Protein AF-A0A0M8MQS0-F1 (afdb_monomer_lite)

Secondary structure (DSSP, 8-state):
-TTSPTTSSS----EEEEESBS-PPP----HHHHHH-EEEE--SPPB-SHHHHHHHHHHHHHHHHHH--SPPPTT-----EEEEE-SEEEEPPSSPPPPTTSPPPSS------TTSTTSTTSTTTTT----HHHHHIIIIIS-SEEEEEEEEP--TTTHHHHHHHHHHHHHHHHHHHHHHT---EEEEEEEE-HHHHHHS-HHHHHHHHHHHHHHTT--GGGEEEE---SSHHHHHHHHHHHHHHHHHHHHHHHHHHHHHHHHHHTT-SPPPPSS---STT-PPPPHHHHHHHHHHHHHHHHHTTT-HHHHHHHHHHHHHHHTSTTTGGGSPTTSHHHHHHHHHHHHHHHHHHHHHHHTT-HHHHHHHHHHHHHHHHHHHHHTSS-SSSTHHHHHHHHHHHHHHHHHHHHT-TTTSSS---SBPPPPGGGBTB---GGGS-B-HHHHHHHHHHHHHHHHHHHHTS-TGGGS-GGGS-HHHHHHHHTTS--TTS--HHHHS-SSS----HHHHHHHHHHHHHHHHHHTT-HHHHHHHHHHHHHHHHHTT-HHHHHHHHHHHHHHTHHHHTT-HHHHHHHHHHHHHHHHHHT-HHHHHHHHHHHTSTTT----

Foldseek 3Di:
DPLFDPQLQFQQAAEEEEEQAPLADPQPADPQLVPAWQKQAFPDHHDPDPLSVLVNVLLVVLLVQLRFLAFQDPPRLGRYHYHYHYRIATAGAQFDDAPPPDDDDPDDFDTHGLQALLHPNHPCPFARLGGSVVSVSRVRHAGLEYEYEEEQDPPPVCNVVVLVSLLVRLLSNVVSCVVSVQPRYYAYEYEYDPSRQPPDDPVVVVVSQVVSCVSNVHDPLRYYYDYDDPDPVVSSVSVSVNVSSVSVSSLVSLVVVLVVLVVVLVPQADDHHSDDDPPPPGDHYGNLSSNLSSLQSNLSSCSNNVVLVSNLVSLVVSLCSLLDCVHQVPPQQLDPSNLSSVSSNLSSLLSNLSSCLSVLQQLVSLVSLVVSLVSVQVCCCPRNLHCLFLVNLVVQLVSLLSLLVSCVSNCRPQCHPLNADQWDDGDPVCVPPPRDPSSTRGHSLVSLLSSLVSLVSSVVNLVVDDLLLLDDPVVDDPVVVVVSSRNHDQNSHDGSVQQRHPDDDHDPSLVSSLVSLVVSLVSCVSNVVVVSSLVSLLVNLVSCVVVLVLVVSLVSLVVVVVVCVCVVVVVLVSNLSSLVSNLVSCVSVVPVVSVVVSVVVCPPPSNVPPD

pLDDT: mean 89.55, std 10.42, range [36.38, 98.62]

Radius of gyration: 30.22 Å; chains: 1; bounding box: 82×55×94 Å

Organism: Escovopsis weberi (NCBI:txid150374)

Sequence (611 aa):
MDGYPLGSLDHNVPLIFVSGINAAREQASSRELKDQGILIRSDLPCLDSREASFLATYLDRIDTQGLSWTAVSRDEQYRLRIKAVGRSVLLPPRRAPIPESIEPFLQLPVLHSPYSPLSPSSALYPDGLIDARWIEKHQEHIPSVIACFYSLTSDPTAIASDDNRMKSDINNIKSGLARSGYKTRLAVIILGDEETSSQSPADAILDRLEGIRRGAGLDPKSIFFIPNQESPTEFQRVIDNILGVLYGISIEYYKDLARHARKKRSRGFAPHPTVPPTSGTSQTLSLPDWNFRYDLKSAVFAEFRQENDLAIRSFEQAYETLLSQDIFDLIPSWSPRWNEARLLADIISIRCLRLHLWMGQPSMAARRWQAHRERVTYIVENQGRGTTNYGWPAWEARWAMVMAQLIERVEVHGLASPPSAIYLPPEKALLGERSKPWELLHHTGYWYRIAAVHLGKRRELARNMSEEDRGAPDASPASQVASKAYMYDTYLCPPPHKEYPLQGEGVDHSQLIIDCLIDARTQFQARKQHRMAAEVALECAKEMASQEAWGDVVALLRPIWEDSSFRSEWWLDAAEDMLWLLRRAAAGFGRADLVVAIDWELMDRRSNRIY

Structure (mmCIF, N/CA/C/O backbone):
data_AF-A0A0M8MQS0-F1
#
_entry.id   AF-A0A0M8MQS0-F1
#
loop_
_atom_site.group_PDB
_atom_site.id
_atom_site.type_symbol
_atom_site.label_atom_id
_atom_site.label_alt_id
_atom_site.label_comp_id
_atom_site.label_asym_id
_atom_site.label_entity_id
_atom_site.label_seq_id
_atom_site.pdbx_PDB_ins_code
_atom_site.Cartn_x
_atom_site.Cartn_y
_atom_site.Cartn_z
_atom_site.occupancy
_atom_site.B_iso_or_equiv
_atom_site.auth_seq_id
_atom_site.auth_comp_id
_atom_site.auth_asym_id
_atom_site.auth_atom_id
_atom_site.pdbx_PDB_model_num
ATOM 1 N N . MET A 1 1 ? 1.929 -3.949 -6.400 1.00 76.44 1 MET A N 1
ATOM 2 C CA . MET A 1 1 ? 3.256 -3.325 -6.487 1.00 76.44 1 MET A CA 1
ATOM 3 C C . MET A 1 1 ? 4.236 -4.320 -5.928 1.00 76.44 1 MET A C 1
ATOM 5 O O . MET A 1 1 ? 4.320 -4.469 -4.713 1.00 76.44 1 MET A O 1
ATOM 9 N N . ASP A 1 2 ? 4.871 -5.074 -6.813 1.00 72.44 2 ASP A N 1
ATOM 10 C CA . ASP A 1 2 ? 5.680 -6.223 -6.414 1.00 72.44 2 ASP A CA 1
ATOM 11 C C . ASP A 1 2 ? 6.955 -5.767 -5.697 1.00 72.44 2 ASP A C 1
ATOM 13 O O . ASP A 1 2 ? 7.397 -4.625 -5.850 1.00 72.44 2 ASP A O 1
ATOM 17 N N . GLY A 1 3 ? 7.556 -6.653 -4.903 1.00 80.81 3 GLY A N 1
ATOM 18 C CA . GLY A 1 3 ? 8.823 -6.415 -4.199 1.00 80.81 3 GLY A CA 1
ATOM 19 C C . GLY A 1 3 ? 8.717 -5.687 -2.853 1.00 80.81 3 GLY A C 1
ATOM 20 O O . GLY A 1 3 ? 9.615 -5.839 -2.031 1.00 80.81 3 GLY A O 1
ATOM 21 N N . TYR A 1 4 ? 7.627 -4.966 -2.577 1.00 93.75 4 TYR A N 1
ATOM 22 C CA . TYR A 1 4 ? 7.370 -4.409 -1.243 1.00 93.75 4 TYR A CA 1
ATOM 23 C C . TYR A 1 4 ? 6.645 -5.432 -0.354 1.00 93.75 4 TYR A C 1
ATOM 25 O O . TYR A 1 4 ? 5.806 -6.180 -0.862 1.00 93.75 4 TYR A O 1
ATOM 33 N N . PRO A 1 5 ? 6.916 -5.485 0.966 1.00 93.94 5 PRO A N 1
ATOM 34 C CA . PRO A 1 5 ? 6.225 -6.412 1.859 1.00 93.94 5 PRO A CA 1
ATOM 35 C C . PRO A 1 5 ? 4.699 -6.236 1.813 1.00 93.94 5 PRO A C 1
ATOM 37 O O . PRO A 1 5 ? 4.206 -5.105 1.787 1.00 93.94 5 PRO A O 1
ATOM 40 N N . LEU A 1 6 ? 3.943 -7.335 1.859 1.00 91.06 6 LEU A N 1
ATOM 41 C CA . LEU A 1 6 ? 2.476 -7.299 1.965 1.00 91.06 6 LEU A CA 1
ATOM 42 C C . LEU A 1 6 ? 2.039 -6.476 3.195 1.00 91.06 6 LEU A C 1
ATOM 44 O O . LEU A 1 6 ? 2.759 -6.427 4.194 1.00 91.06 6 LEU A O 1
ATOM 48 N N . GLY A 1 7 ? 0.915 -5.754 3.113 1.00 89.88 7 GLY A N 1
ATOM 49 C CA . GLY A 1 7 ? 0.461 -4.835 4.171 1.00 89.88 7 GLY A CA 1
ATOM 50 C C . GLY A 1 7 ? 1.169 -3.473 4.187 1.00 89.88 7 GLY A C 1
ATOM 51 O O . GLY A 1 7 ? 0.598 -2.458 4.598 1.00 89.88 7 GLY A O 1
ATOM 52 N N . SER A 1 8 ? 2.416 -3.395 3.703 1.00 95.00 8 SER A N 1
ATOM 53 C CA . SER A 1 8 ? 3.254 -2.195 3.863 1.00 95.00 8 SER A CA 1
ATOM 54 C C . SER A 1 8 ? 2.791 -0.983 3.063 1.00 95.00 8 SER A C 1
ATOM 56 O O . SER A 1 8 ? 3.096 0.144 3.460 1.00 95.00 8 SER A O 1
ATOM 58 N N . LEU A 1 9 ? 2.021 -1.194 1.995 1.00 95.38 9 LEU A N 1
ATOM 59 C CA . LEU A 1 9 ? 1.517 -0.144 1.113 1.00 95.38 9 LEU A CA 1
ATOM 60 C C . LEU A 1 9 ? -0.008 -0.073 1.060 1.00 95.38 9 LEU A C 1
ATOM 62 O O . LEU A 1 9 ? -0.512 0.802 0.376 1.00 95.38 9 LEU A O 1
ATOM 66 N N . ASP A 1 10 ? -0.756 -0.922 1.764 1.00 92.62 10 ASP A N 1
ATOM 67 C CA . ASP A 1 10 ? -2.220 -0.952 1.641 1.00 92.62 10 ASP A CA 1
ATOM 68 C C . ASP A 1 10 ? -2.896 0.334 2.149 1.00 92.62 10 ASP A C 1
ATOM 70 O O . ASP A 1 10 ? -2.287 1.163 2.848 1.00 92.62 10 ASP A O 1
ATOM 74 N N . HIS A 1 11 ? -4.152 0.537 1.737 1.00 92.69 11 HIS A N 1
ATOM 75 C CA . HIS A 1 11 ? -4.968 1.651 2.209 1.00 92.69 11 HIS A CA 1
ATOM 76 C C . HIS A 1 11 ? -5.368 1.403 3.666 1.00 92.69 11 HIS A C 1
ATOM 78 O O . HIS A 1 11 ? -6.113 0.484 3.994 1.00 92.69 11 HIS A O 1
ATOM 84 N N . ASN A 1 12 ? -4.846 2.242 4.557 1.00 95.88 12 ASN A N 1
ATOM 85 C CA . ASN A 1 12 ? -5.168 2.191 5.973 1.00 95.88 12 ASN A CA 1
ATOM 86 C C . ASN A 1 12 ? -6.500 2.896 6.242 1.00 95.88 12 ASN A C 1
ATOM 88 O O . ASN A 1 12 ? -6.550 4.120 6.322 1.00 95.88 12 ASN A O 1
ATOM 92 N N . VAL A 1 13 ? -7.559 2.114 6.432 1.00 96.69 13 VAL A N 1
ATOM 93 C CA . VAL A 1 13 ? -8.867 2.577 6.919 1.00 96.69 13 VAL A CA 1
ATOM 94 C C . VAL A 1 13 ? -9.232 1.810 8.192 1.00 96.69 13 VAL A C 1
ATOM 96 O O . VAL A 1 13 ? -8.691 0.723 8.423 1.00 96.69 13 VAL A O 1
ATOM 99 N N . PRO A 1 14 ? -10.100 2.341 9.067 1.00 97.88 14 PRO A N 1
ATOM 100 C CA . PRO A 1 14 ? -10.408 1.679 10.322 1.00 97.88 14 PRO A CA 1
ATOM 101 C C . PRO A 1 14 ? -10.961 0.263 10.171 1.00 97.88 14 PRO A C 1
ATOM 103 O O . PRO A 1 14 ? -11.887 0.027 9.400 1.00 97.88 14 PRO A O 1
ATOM 106 N N . LEU A 1 15 ? -10.428 -0.655 10.978 1.00 97.94 15 LEU A N 1
ATOM 107 C CA . LEU A 1 15 ? -10.871 -2.046 11.032 1.00 97.94 15 LEU A CA 1
ATOM 108 C C . LEU A 1 15 ? -11.953 -2.245 12.098 1.00 97.94 15 LEU A C 1
ATOM 110 O O . LEU A 1 15 ? -11.760 -1.867 13.263 1.00 97.94 15 LEU A O 1
ATOM 114 N N . ILE A 1 16 ? -13.048 -2.897 11.712 1.00 98.06 16 ILE A N 1
ATOM 115 C CA . ILE A 1 16 ? -14.129 -3.351 12.590 1.00 98.06 16 ILE A CA 1
ATOM 116 C C . ILE A 1 16 ? -14.281 -4.865 12.449 1.00 98.06 16 ILE A C 1
ATOM 118 O O . ILE A 1 16 ? -14.353 -5.399 11.343 1.00 98.06 16 ILE A O 1
ATOM 122 N N . PHE A 1 17 ? -14.349 -5.563 13.579 1.00 97.00 17 PHE A N 1
ATOM 123 C CA . PHE A 1 17 ? -14.738 -6.971 13.602 1.00 97.00 17 PHE A CA 1
ATOM 124 C C . PHE A 1 17 ? -16.227 -7.082 13.882 1.00 97.00 17 PHE A C 1
ATOM 126 O O . PHE A 1 17 ? -16.720 -6.474 14.828 1.00 97.00 17 PHE A O 1
ATOM 133 N N . VAL A 1 18 ? -16.931 -7.869 13.078 1.00 95.62 18 VAL A N 1
ATOM 134 C CA . VAL A 1 18 ? -18.368 -8.101 13.211 1.00 95.62 18 VAL A CA 1
ATOM 135 C C . VAL A 1 18 ? -18.599 -9.540 13.643 1.00 95.62 18 VAL A C 1
ATOM 137 O O . VAL A 1 18 ? -18.242 -10.459 12.918 1.00 95.62 18 VAL A O 1
ATOM 140 N N . SER A 1 19 ? -19.185 -9.734 14.822 1.00 94.12 19 SER A N 1
ATOM 141 C CA . SER A 1 19 ? -19.484 -11.052 15.389 1.00 94.12 19 SER A CA 1
ATOM 142 C C . SER A 1 19 ? -20.989 -11.263 15.508 1.00 94.12 19 SER A C 1
ATOM 144 O O . SER A 1 19 ? -21.729 -10.320 15.784 1.00 94.12 19 SER A O 1
ATOM 146 N N . GLY A 1 20 ? -21.437 -12.507 15.342 1.00 89.75 20 GLY A N 1
ATOM 147 C CA . GLY A 1 20 ? -22.839 -12.887 15.524 1.00 89.75 20 GLY A CA 1
ATOM 148 C C . GLY A 1 20 ? -23.695 -12.889 14.264 1.00 89.75 20 GLY A C 1
ATOM 149 O O . GLY A 1 20 ? -24.902 -13.065 14.371 1.00 89.75 20 GLY A O 1
ATOM 150 N N . ILE A 1 21 ? -23.089 -12.748 13.086 1.00 88.12 21 ILE A N 1
ATOM 151 C CA . ILE A 1 21 ? -23.746 -12.931 11.786 1.00 88.12 21 ILE A CA 1
ATOM 152 C C . ILE A 1 21 ? -23.217 -14.231 11.173 1.00 88.12 21 ILE A C 1
ATOM 154 O O . ILE A 1 21 ? -22.018 -14.505 11.276 1.00 88.12 21 ILE A O 1
ATOM 158 N N . ASN A 1 22 ? -24.080 -15.029 10.537 1.00 71.88 22 ASN A N 1
ATOM 159 C CA . ASN A 1 22 ? -23.717 -16.322 9.948 1.00 71.88 22 ASN A CA 1
ATOM 160 C C . ASN A 1 22 ? -22.945 -16.188 8.611 1.00 71.88 22 ASN A C 1
ATOM 162 O O . ASN A 1 22 ? -23.321 -16.721 7.574 1.00 71.88 22 ASN A O 1
ATOM 166 N N . ALA A 1 23 ? -21.864 -15.409 8.638 1.00 61.84 23 ALA A N 1
ATOM 167 C CA . ALA A 1 23 ? -20.925 -15.182 7.538 1.00 61.84 23 ALA A CA 1
ATOM 168 C C . ALA A 1 23 ? -19.468 -15.196 8.028 1.00 61.84 23 ALA A C 1
ATOM 170 O O . ALA A 1 23 ? -18.572 -14.612 7.416 1.00 61.84 23 ALA A O 1
ATOM 171 N N . ALA A 1 24 ? -19.239 -15.828 9.182 1.00 61.69 24 ALA A N 1
ATOM 172 C CA . ALA A 1 24 ? -17.935 -15.904 9.811 1.00 61.69 24 ALA A CA 1
ATOM 173 C C . ALA A 1 24 ? -16.941 -16.619 8.889 1.00 61.69 24 ALA A C 1
ATOM 175 O O . ALA A 1 24 ? -17.096 -17.800 8.583 1.00 61.69 24 ALA A O 1
ATOM 176 N N . ARG A 1 25 ? -15.890 -15.907 8.480 1.00 61.47 25 ARG A N 1
ATOM 177 C CA . ARG A 1 25 ? -14.718 -16.540 7.874 1.00 61.47 25 ARG A CA 1
ATOM 178 C C . ARG A 1 25 ? -13.866 -17.115 9.002 1.00 61.47 25 ARG A C 1
ATOM 180 O O . ARG A 1 25 ? -13.680 -16.454 10.028 1.00 61.47 25 ARG A O 1
ATOM 187 N N . GLU A 1 26 ? -13.346 -18.331 8.831 1.00 55.81 26 GLU A N 1
ATOM 188 C CA . GLU A 1 26 ? -12.349 -18.858 9.764 1.00 55.81 26 GLU A CA 1
ATOM 189 C C . GLU A 1 26 ? -11.181 -17.871 9.838 1.00 55.81 26 GLU A C 1
ATOM 191 O O . GLU A 1 26 ? -10.608 -17.467 8.822 1.00 55.81 26 GLU A O 1
ATOM 196 N N . GLN A 1 27 ? -10.854 -17.422 11.050 1.00 57.06 27 GLN A N 1
ATOM 197 C CA . GLN A 1 27 ? -9.729 -16.523 11.244 1.00 57.06 27 GLN A CA 1
ATOM 198 C C . GLN A 1 27 ? -8.460 -17.311 10.900 1.00 57.06 27 GLN A C 1
ATOM 200 O O . GLN A 1 27 ? -8.119 -18.256 11.609 1.00 57.06 27 GLN A O 1
ATOM 205 N N . ALA A 1 28 ? -7.765 -16.933 9.821 1.00 52.25 28 ALA A N 1
ATOM 206 C CA . ALA A 1 28 ? -6.465 -17.503 9.481 1.00 52.25 28 ALA A CA 1
ATOM 207 C C . ALA A 1 28 ? -5.506 -17.272 10.659 1.00 52.25 28 ALA A C 1
ATOM 209 O O . ALA A 1 28 ? -5.002 -16.173 10.888 1.00 52.25 28 ALA A O 1
ATOM 210 N N . SER A 1 29 ? -5.333 -18.303 11.476 1.00 53.31 29 SER A N 1
ATOM 211 C CA . SER A 1 29 ? -4.552 -18.241 12.703 1.00 53.31 29 SER A CA 1
ATOM 212 C C . SER A 1 29 ? -3.117 -18.650 12.395 1.00 53.31 29 SER A C 1
ATOM 214 O O . SER A 1 29 ? -2.866 -19.814 12.063 1.00 53.31 29 SER A O 1
ATOM 216 N N . SER A 1 30 ? -2.175 -17.718 12.526 1.00 58.69 30 SER A N 1
ATOM 217 C CA . SER A 1 30 ? -0.755 -18.069 12.582 1.00 58.69 30 SER A CA 1
ATOM 218 C C . SER A 1 30 ? -0.493 -18.966 13.802 1.00 58.69 30 SER A C 1
ATOM 220 O O . SER A 1 30 ? -1.242 -18.926 14.781 1.00 58.69 30 SER A O 1
ATOM 222 N N . ARG A 1 31 ? 0.565 -19.790 13.766 1.00 55.34 31 ARG A N 1
ATOM 223 C CA . ARG A 1 31 ? 0.962 -20.618 14.926 1.00 55.34 31 ARG A CA 1
ATOM 224 C C . ARG A 1 31 ? 1.138 -19.760 16.189 1.00 55.34 31 ARG A C 1
ATOM 226 O O . ARG A 1 31 ? 0.616 -20.098 17.241 1.00 55.34 31 ARG A O 1
ATOM 233 N N . GLU A 1 32 ? 1.729 -18.577 16.032 1.00 58.31 32 GLU A N 1
ATOM 234 C CA . GLU A 1 32 ? 1.928 -17.585 17.097 1.00 58.31 32 GLU A CA 1
ATOM 235 C C . GLU A 1 32 ? 0.609 -17.090 17.730 1.00 58.31 32 GLU A C 1
ATOM 237 O O . GLU A 1 32 ? 0.530 -16.909 18.945 1.00 58.31 32 GLU A O 1
ATOM 242 N N . LEU A 1 33 ? -0.450 -16.900 16.928 1.00 61.16 33 LEU A N 1
ATOM 243 C CA . LEU A 1 33 ? -1.785 -16.524 17.414 1.00 61.16 33 LEU A CA 1
ATOM 244 C C . LEU A 1 33 ? -2.470 -17.659 18.191 1.00 61.16 33 LEU A C 1
ATOM 246 O O . LEU A 1 33 ? -3.247 -17.371 19.101 1.00 61.16 33 LEU A O 1
ATOM 250 N N . LYS A 1 34 ? -2.201 -18.926 17.846 1.00 62.50 34 LYS A N 1
ATOM 251 C CA . LYS A 1 34 ? -2.791 -20.088 18.532 1.00 62.50 34 LYS A CA 1
ATOM 252 C C . LYS A 1 34 ? -2.199 -20.303 19.921 1.00 62.50 34 LYS A C 1
ATOM 254 O O . LYS A 1 34 ? -2.945 -20.612 20.844 1.00 62.50 34 LYS A O 1
ATOM 259 N N . ASP A 1 35 ? -0.896 -20.096 20.068 1.00 65.56 35 ASP A N 1
ATOM 260 C CA . ASP A 1 35 ? -0.194 -20.436 21.307 1.00 65.56 35 ASP A CA 1
ATOM 261 C C . ASP A 1 35 ? -0.326 -19.341 22.383 1.00 65.56 35 ASP A C 1
ATOM 263 O O . ASP A 1 35 ? -0.264 -19.630 23.576 1.00 65.56 35 ASP A O 1
ATOM 267 N N . GLN A 1 36 ? -0.500 -18.072 21.983 1.00 73.00 36 GLN A N 1
ATOM 268 C CA . GLN A 1 36 ? -0.429 -16.916 22.899 1.00 73.00 36 GLN A CA 1
ATOM 269 C C . GLN A 1 36 ? -1.548 -15.880 22.703 1.00 73.00 36 GLN A C 1
ATOM 271 O O . GLN A 1 36 ? -1.514 -14.796 23.295 1.00 73.00 36 GLN A O 1
ATOM 276 N N . GLY A 1 37 ? -2.535 -16.179 21.858 1.00 81.94 37 GLY A N 1
ATOM 277 C CA . GLY A 1 37 ? -3.675 -15.303 21.614 1.00 81.94 37 GLY A CA 1
ATOM 278 C C . GLY A 1 37 ? -4.601 -15.175 22.825 1.00 81.94 37 GLY A C 1
ATOM 279 O O . GLY A 1 37 ? -4.748 -16.082 23.641 1.00 81.94 37 GLY A O 1
ATOM 280 N N . ILE A 1 38 ? -5.270 -14.031 22.931 1.00 88.12 38 ILE A N 1
ATOM 281 C CA . ILE A 1 38 ? -6.265 -13.764 23.969 1.00 88.12 38 ILE A CA 1
ATOM 282 C C . ILE A 1 38 ? -7.643 -13.989 23.363 1.00 88.12 38 ILE A C 1
ATOM 284 O O . ILE A 1 38 ? -8.081 -13.235 22.492 1.00 88.12 38 ILE A O 1
ATOM 288 N N . LEU A 1 39 ? -8.309 -15.045 23.833 1.00 91.38 39 LEU A N 1
ATOM 289 C CA . LEU A 1 39 ? -9.629 -15.438 23.361 1.00 91.38 39 LEU A CA 1
ATOM 290 C C . LEU A 1 39 ? -10.709 -14.487 23.885 1.00 91.38 39 LEU A C 1
ATOM 292 O O . LEU A 1 39 ? -10.881 -14.300 25.097 1.00 91.38 39 LEU A O 1
ATOM 296 N N . ILE A 1 40 ? -11.461 -13.929 22.943 1.00 92.50 40 ILE A N 1
ATOM 297 C CA . ILE A 1 40 ? -12.730 -13.244 23.158 1.00 92.50 40 ILE A CA 1
ATOM 298 C C . ILE A 1 40 ? -13.812 -14.172 22.629 1.00 92.50 40 ILE A C 1
ATOM 300 O O . ILE A 1 40 ? -13.817 -14.505 21.445 1.00 92.50 40 ILE A O 1
ATOM 304 N N . ARG A 1 41 ? -14.706 -14.604 23.514 1.00 91.94 41 ARG A N 1
ATOM 305 C CA . ARG A 1 41 ? -15.772 -15.545 23.192 1.00 91.94 41 ARG A CA 1
ATOM 306 C C . ARG A 1 41 ? -17.121 -14.980 23.616 1.00 91.94 41 ARG A C 1
ATOM 308 O O . ARG A 1 41 ? -17.227 -14.397 24.692 1.00 91.94 41 ARG A O 1
ATOM 315 N N . SER A 1 42 ? -18.100 -15.177 22.746 1.00 91.69 42 SER A N 1
ATOM 316 C CA . SER A 1 42 ? -19.525 -14.985 22.973 1.00 91.69 42 SER A CA 1
ATOM 317 C C . SER A 1 42 ? -20.188 -16.364 22.994 1.00 91.69 42 SER A C 1
ATOM 319 O O . SER A 1 42 ? -19.860 -17.221 22.171 1.00 91.69 42 SER A O 1
ATOM 321 N N . ASP A 1 43 ? -21.091 -16.590 23.939 1.00 88.81 43 ASP A N 1
ATOM 322 C CA . ASP A 1 43 ? -21.818 -17.854 24.114 1.00 88.81 43 ASP A CA 1
ATOM 323 C C . ASP A 1 43 ? -23.238 -17.802 23.523 1.00 88.81 43 ASP A C 1
ATOM 325 O O . ASP A 1 43 ? -23.991 -18.775 23.600 1.00 88.81 43 ASP A O 1
ATOM 329 N N . LEU A 1 44 ? -23.614 -16.671 22.919 1.00 90.75 44 LEU A N 1
ATOM 330 C CA . LEU A 1 44 ? -24.890 -16.507 22.230 1.00 90.75 44 LEU A CA 1
ATOM 331 C C . LEU A 1 44 ? -24.830 -17.019 20.779 1.00 90.75 44 LEU A C 1
ATOM 333 O O . LEU A 1 44 ? -23.778 -16.944 20.138 1.00 90.75 44 LEU A O 1
ATOM 337 N N . PRO A 1 45 ? -25.945 -17.543 20.234 1.00 88.25 45 PRO A N 1
ATOM 338 C CA . PRO A 1 45 ? -25.984 -18.074 18.872 1.00 88.25 45 PRO A CA 1
ATOM 339 C C . PRO A 1 45 ? -25.791 -16.970 17.825 1.00 88.25 45 PRO A C 1
ATOM 341 O O . PRO A 1 45 ? -26.057 -15.795 18.080 1.00 88.25 45 PRO A O 1
ATOM 344 N N . CYS A 1 46 ? -25.294 -17.328 16.641 1.00 89.44 46 CYS A N 1
ATOM 345 C CA . CYS A 1 46 ? -25.310 -16.423 15.490 1.00 89.44 46 CYS A CA 1
ATOM 346 C C . CYS A 1 46 ? -26.747 -16.173 15.017 1.00 89.44 46 CYS A C 1
ATOM 348 O O . CYS A 1 46 ? -27.651 -16.960 15.283 1.00 89.44 46 CYS A O 1
ATOM 350 N N . LEU A 1 47 ? -26.940 -15.056 14.325 1.00 88.38 47 LEU A N 1
ATOM 351 C CA . LEU A 1 47 ? -28.194 -14.744 13.663 1.00 88.38 47 LEU A CA 1
ATOM 352 C C . LEU A 1 47 ? -28.287 -15.511 12.345 1.00 88.38 47 LEU A C 1
ATOM 354 O O . LEU A 1 47 ? -27.434 -15.333 11.473 1.00 88.38 47 LEU A O 1
ATOM 358 N N . ASP A 1 48 ? -29.360 -16.285 12.203 1.00 82.38 48 ASP A N 1
ATOM 359 C CA . ASP A 1 48 ? -29.655 -17.109 11.021 1.00 82.38 48 ASP A CA 1
ATOM 360 C C . ASP A 1 48 ? -30.836 -16.558 10.202 1.00 82.38 48 ASP A C 1
ATOM 362 O O . ASP A 1 48 ? -31.412 -17.248 9.363 1.00 82.38 48 ASP A O 1
ATOM 366 N N . SER A 1 49 ? -31.217 -15.302 10.447 1.00 83.94 49 SER A N 1
ATOM 367 C CA . SER A 1 49 ? -32.349 -14.667 9.777 1.00 83.94 49 SER A CA 1
ATOM 368 C C . SER A 1 49 ? -32.006 -14.178 8.361 1.00 83.94 49 SER A C 1
ATOM 370 O O . SER A 1 49 ? -30.840 -14.079 7.948 1.00 83.94 49 SER A O 1
ATOM 372 N N . ARG A 1 50 ? -33.043 -13.826 7.593 1.00 84.56 50 ARG A N 1
ATOM 373 C CA . ARG A 1 50 ? -32.891 -13.238 6.254 1.00 84.56 50 ARG A CA 1
ATOM 374 C C . ARG A 1 50 ? -32.146 -11.901 6.316 1.00 84.56 50 ARG A C 1
ATOM 376 O O . ARG A 1 50 ? -31.295 -11.627 5.469 1.00 84.56 50 ARG A O 1
ATOM 383 N N . GLU A 1 51 ? -32.419 -11.105 7.342 1.00 84.75 51 GLU A N 1
ATOM 384 C CA . GLU A 1 51 ? -31.773 -9.821 7.620 1.00 84.75 51 GLU A CA 1
ATOM 385 C C . GLU A 1 51 ? -30.284 -10.032 7.908 1.00 84.75 51 GLU A C 1
ATOM 387 O O . GLU A 1 51 ? -29.447 -9.299 7.386 1.00 84.75 51 GLU A O 1
ATOM 392 N N . ALA A 1 52 ? -29.923 -11.081 8.656 1.00 86.56 52 ALA A N 1
ATOM 393 C CA . ALA A 1 52 ? -28.528 -11.431 8.918 1.00 86.56 52 ALA A CA 1
ATOM 394 C C . ALA A 1 52 ? -27.762 -11.792 7.631 1.00 86.56 52 ALA A C 1
ATOM 396 O O . ALA A 1 52 ? -26.631 -11.343 7.431 1.00 86.56 52 ALA A O 1
ATOM 397 N N . SER A 1 53 ? -28.395 -12.534 6.718 1.00 88.50 53 SER A N 1
ATOM 398 C CA . SER A 1 53 ? -27.820 -12.859 5.401 1.00 88.50 53 SER A CA 1
ATOM 399 C C . SER A 1 53 ? -27.630 -11.609 4.528 1.00 88.50 53 SER A C 1
ATOM 401 O O . SER A 1 53 ? -26.613 -11.450 3.843 1.00 88.50 53 SER A O 1
ATOM 403 N N . PHE A 1 54 ? -28.588 -10.679 4.580 1.00 90.12 54 PHE A N 1
ATOM 404 C CA . PHE A 1 54 ? -28.467 -9.388 3.910 1.00 90.12 54 PHE A CA 1
ATOM 405 C C . PHE A 1 54 ? -27.326 -8.547 4.498 1.00 90.12 54 PHE A C 1
ATOM 407 O O . PHE A 1 54 ? -26.512 -8.015 3.740 1.00 90.12 54 PHE A O 1
ATOM 414 N N . LEU A 1 55 ? -27.220 -8.466 5.831 1.00 91.06 55 LEU A N 1
ATOM 415 C CA . LEU A 1 55 ? -26.131 -7.767 6.519 1.00 91.06 55 LEU A CA 1
ATOM 416 C C . LEU A 1 55 ? -24.770 -8.305 6.103 1.00 91.06 55 LEU A C 1
ATOM 418 O O . LEU A 1 55 ? -23.885 -7.518 5.791 1.00 91.06 55 LEU A O 1
ATOM 422 N N . ALA A 1 56 ? -24.607 -9.626 6.063 1.00 91.31 56 ALA A N 1
ATOM 423 C CA . ALA A 1 56 ? -23.361 -10.247 5.635 1.00 91.31 56 ALA A CA 1
ATOM 424 C C . ALA A 1 56 ? -22.917 -9.754 4.250 1.00 91.31 56 ALA A C 1
ATOM 426 O O . ALA A 1 56 ? -21.783 -9.309 4.082 1.00 91.31 56 ALA A O 1
ATOM 427 N N . THR A 1 57 ? -23.838 -9.769 3.284 1.00 92.62 57 THR A N 1
ATOM 428 C CA . THR A 1 57 ? -23.574 -9.321 1.908 1.00 92.62 57 THR A CA 1
ATOM 429 C C . THR A 1 57 ? -23.271 -7.822 1.856 1.00 92.62 57 THR A C 1
ATOM 431 O O . THR A 1 57 ? -22.357 -7.380 1.162 1.00 92.62 57 THR A O 1
ATOM 434 N N . TYR A 1 58 ? -24.025 -7.023 2.613 1.00 94.00 58 TYR A N 1
ATOM 435 C CA . TYR A 1 58 ? -23.845 -5.577 2.666 1.00 94.00 58 TYR A CA 1
ATOM 436 C C . TYR A 1 58 ? -22.489 -5.181 3.263 1.00 94.00 58 TYR A C 1
ATOM 438 O O . TYR A 1 58 ? -21.789 -4.332 2.714 1.00 94.00 58 TYR A O 1
ATOM 446 N N . LEU A 1 59 ? -22.097 -5.823 4.363 1.00 94.88 59 LEU A N 1
ATOM 447 C CA . LEU A 1 59 ? -20.840 -5.563 5.059 1.00 94.88 59 LEU A CA 1
ATOM 448 C C . LEU A 1 59 ? -19.620 -6.016 4.241 1.00 94.88 59 LEU A C 1
ATOM 450 O O . LEU A 1 59 ? -18.604 -5.329 4.270 1.00 94.88 59 LEU A O 1
ATOM 454 N N . ASP A 1 60 ? -19.720 -7.104 3.469 1.00 93.88 60 ASP A N 1
ATOM 455 C CA . ASP A 1 60 ? -18.658 -7.543 2.544 1.00 93.88 60 ASP A CA 1
ATOM 456 C C . ASP A 1 60 ? -18.435 -6.534 1.403 1.00 93.88 60 ASP A C 1
ATOM 458 O O . ASP A 1 60 ? -17.298 -6.225 1.032 1.00 93.88 60 ASP A O 1
ATOM 462 N N . ARG A 1 61 ? -19.515 -5.914 0.907 1.00 94.81 61 ARG A N 1
ATOM 463 C CA . ARG A 1 61 ? -19.417 -4.810 -0.059 1.00 94.81 61 ARG A CA 1
ATOM 464 C C . ARG A 1 61 ? -18.684 -3.603 0.530 1.00 94.81 61 ARG A C 1
ATOM 466 O O . ARG A 1 61 ? -17.865 -2.997 -0.159 1.00 94.81 61 ARG A O 1
ATOM 473 N N . ILE A 1 62 ? -18.955 -3.263 1.790 1.00 95.50 62 ILE A N 1
ATOM 474 C CA . ILE A 1 62 ? -18.256 -2.174 2.488 1.00 95.50 62 ILE A CA 1
ATOM 475 C C . ILE A 1 62 ? -16.785 -2.525 2.694 1.00 95.50 62 ILE A C 1
ATOM 477 O O . ILE A 1 62 ? -15.922 -1.690 2.441 1.00 95.50 62 ILE A O 1
ATOM 481 N N . ASP A 1 63 ? -16.479 -3.764 3.080 1.00 95.56 63 ASP A N 1
ATOM 482 C CA . ASP A 1 63 ? -15.098 -4.224 3.227 1.00 95.56 63 ASP A CA 1
ATOM 483 C C . ASP A 1 63 ? -14.312 -4.134 1.909 1.00 95.56 63 ASP A C 1
ATOM 485 O O . ASP A 1 63 ? -13.166 -3.679 1.890 1.00 95.56 63 ASP A O 1
ATOM 489 N N . THR A 1 64 ? -14.960 -4.485 0.795 1.00 94.56 64 THR A N 1
ATOM 490 C CA . THR A 1 64 ? -14.401 -4.350 -0.558 1.00 94.56 64 THR A CA 1
ATOM 491 C C . THR A 1 64 ? -14.106 -2.887 -0.900 1.00 94.56 64 THR A C 1
ATOM 493 O O . THR A 1 64 ? -13.043 -2.582 -1.439 1.00 94.56 64 THR A O 1
ATOM 496 N N . GLN A 1 65 ? -14.994 -1.956 -0.538 1.00 93.00 65 GLN A N 1
ATOM 497 C CA . GLN A 1 65 ? -14.728 -0.520 -0.686 1.00 93.00 65 GLN A CA 1
ATOM 498 C C . GLN A 1 65 ? -13.588 -0.047 0.230 1.00 93.00 65 GLN A C 1
ATOM 500 O O . GLN A 1 65 ? -12.773 0.778 -0.180 1.00 93.00 65 GLN A O 1
ATOM 505 N N . GLY A 1 66 ? -13.475 -0.601 1.439 1.00 93.44 66 GLY A N 1
ATOM 506 C CA . GLY A 1 66 ? -12.370 -0.341 2.363 1.00 93.44 66 GLY A CA 1
ATOM 507 C C . GLY A 1 66 ? -11.002 -0.803 1.854 1.00 93.44 66 GLY A C 1
ATOM 508 O O . GLY A 1 66 ? -9.990 -0.205 2.214 1.00 93.44 66 GLY A O 1
ATOM 509 N N . LEU A 1 67 ? -10.960 -1.833 1.001 1.00 92.75 67 LEU A N 1
ATOM 510 C CA . LEU A 1 67 ? -9.748 -2.283 0.301 1.00 92.75 67 LEU A CA 1
ATOM 511 C C . LEU A 1 67 ? -9.371 -1.403 -0.887 1.00 92.75 67 LEU A C 1
ATOM 513 O O . LEU A 1 67 ? -8.234 -1.479 -1.362 1.00 92.75 67 LEU A O 1
ATOM 517 N N . SER A 1 68 ? -10.311 -0.600 -1.385 1.00 93.06 68 SER A N 1
ATOM 518 C CA . SER A 1 68 ? -10.084 0.245 -2.547 1.00 93.06 68 SER A CA 1
ATOM 519 C C . SER A 1 68 ? -8.988 1.273 -2.283 1.00 93.06 68 SER A C 1
ATOM 521 O O . SER A 1 68 ? -8.909 1.888 -1.217 1.00 93.06 68 SER A O 1
ATOM 523 N N . TRP A 1 69 ? -8.170 1.505 -3.303 1.00 92.31 69 TRP A N 1
ATOM 524 C CA . TRP A 1 69 ? -7.134 2.535 -3.314 1.00 92.31 69 TRP A CA 1
ATOM 525 C C . TRP A 1 69 ? -7.634 3.868 -3.869 1.00 92.31 69 TRP A C 1
ATOM 527 O O . TRP A 1 69 ? -6.849 4.808 -3.969 1.00 92.31 69 TRP A O 1
ATOM 537 N N . THR A 1 70 ? -8.916 3.974 -4.215 1.00 91.75 70 THR A N 1
ATOM 538 C CA . THR A 1 70 ? -9.529 5.231 -4.653 1.00 91.75 70 THR A CA 1
ATOM 539 C C . THR A 1 70 ? -9.541 6.258 -3.524 1.00 91.75 70 THR A C 1
ATOM 541 O O . THR A 1 70 ? -9.528 5.903 -2.344 1.00 91.75 70 THR A O 1
ATOM 544 N N . ALA A 1 71 ? -9.580 7.546 -3.865 1.00 87.50 71 ALA A N 1
ATOM 545 C CA . ALA A 1 71 ? -9.721 8.597 -2.860 1.00 87.50 71 ALA A CA 1
ATOM 546 C C . ALA A 1 71 ? -11.048 8.452 -2.088 1.00 87.50 71 ALA A C 1
ATOM 548 O O . ALA A 1 71 ? -12.055 7.995 -2.637 1.00 87.50 71 ALA A O 1
ATOM 549 N N . VAL A 1 72 ? -11.055 8.850 -0.814 1.00 87.62 72 VAL A N 1
ATOM 550 C CA . VAL A 1 72 ? -12.301 9.030 -0.052 1.00 87.62 72 VAL A CA 1
ATOM 551 C C . VAL A 1 72 ? -12.940 10.338 -0.503 1.00 87.62 72 VAL A C 1
ATOM 553 O O . VAL A 1 72 ? -12.321 11.400 -0.399 1.00 87.62 72 VAL A O 1
ATOM 556 N N . SER A 1 73 ? -14.159 10.264 -1.041 1.00 85.44 73 SER A N 1
ATOM 557 C CA . SER A 1 73 ? -14.888 11.462 -1.472 1.00 85.44 73 SER A CA 1
ATOM 558 C C . SER A 1 73 ? -15.316 12.297 -0.264 1.0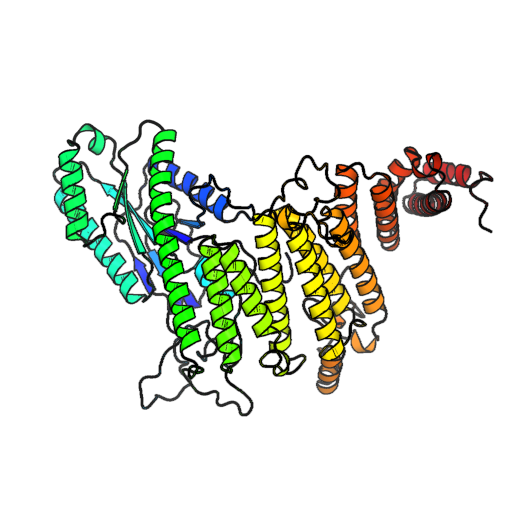0 85.44 73 SER A C 1
ATOM 560 O O . SER A 1 73 ? -15.522 11.773 0.826 1.00 85.44 73 SER A O 1
ATOM 562 N N . ARG A 1 74 ? -15.522 13.605 -0.454 1.00 82.25 74 ARG A N 1
ATOM 563 C CA . ARG A 1 74 ? -16.077 14.474 0.601 1.00 82.25 74 ARG A CA 1
ATOM 564 C C . ARG A 1 74 ? -17.493 14.075 1.017 1.00 82.25 74 ARG A C 1
ATOM 566 O O . ARG A 1 74 ? -17.874 14.336 2.152 1.00 82.25 74 ARG A O 1
ATOM 573 N N . ASP A 1 75 ? -18.238 13.461 0.103 1.00 85.75 75 ASP A N 1
ATOM 574 C CA . ASP A 1 75 ? -19.611 13.007 0.338 1.00 85.75 75 ASP A CA 1
ATOM 575 C C . ASP A 1 75 ? -19.663 11.624 1.011 1.00 85.75 75 ASP A C 1
ATOM 577 O O . ASP A 1 75 ? -20.725 11.166 1.428 1.00 85.75 75 ASP A O 1
ATOM 581 N N . GLU A 1 76 ? -18.521 10.940 1.122 1.00 90.69 76 GLU A N 1
ATOM 582 C CA . GLU A 1 76 ? -18.431 9.626 1.744 1.00 90.69 76 GLU A CA 1
ATOM 583 C C . GLU A 1 76 ? -18.364 9.765 3.268 1.00 90.69 76 GLU A C 1
ATOM 585 O O . GLU A 1 76 ? -17.397 10.272 3.835 1.00 90.69 76 GLU A O 1
ATOM 590 N N . GLN A 1 77 ? -19.417 9.304 3.944 1.00 89.06 77 GLN A N 1
ATOM 591 C CA . GLN A 1 77 ? -19.562 9.453 5.393 1.00 89.06 77 GLN A CA 1
ATOM 592 C C . GLN A 1 77 ? -18.543 8.624 6.188 1.00 89.06 77 GLN A C 1
ATOM 594 O O . GLN A 1 77 ? -18.140 9.013 7.287 1.00 89.06 77 GLN A O 1
ATOM 599 N N . TYR A 1 78 ? -18.156 7.465 5.659 1.00 94.88 78 TYR A N 1
ATOM 600 C CA . TYR A 1 78 ? -17.225 6.549 6.296 1.00 94.88 78 TYR A CA 1
ATOM 601 C C . TYR A 1 78 ? -16.503 5.712 5.242 1.00 94.88 78 TYR A C 1
ATOM 603 O O . TYR A 1 78 ? -17.089 5.344 4.230 1.00 94.88 78 TYR A O 1
ATOM 611 N N . ARG A 1 79 ? -15.261 5.323 5.541 1.00 95.44 79 ARG A N 1
ATOM 612 C CA . ARG A 1 79 ? -14.584 4.217 4.860 1.00 95.44 79 ARG A CA 1
ATOM 613 C C . ARG A 1 79 ? -14.037 3.255 5.898 1.00 95.44 79 ARG A C 1
ATOM 615 O O . ARG A 1 79 ? -13.344 3.676 6.821 1.00 95.44 79 ARG A O 1
ATOM 622 N N . LEU A 1 80 ? -14.390 1.979 5.783 1.00 96.56 80 LEU A N 1
ATOM 623 C CA . LEU A 1 80 ? -14.167 0.972 6.819 1.00 96.56 80 LEU A CA 1
ATOM 624 C C . LEU A 1 80 ? -13.703 -0.343 6.202 1.00 96.56 80 LEU A C 1
ATOM 626 O O . LEU A 1 80 ? -14.162 -0.725 5.132 1.00 96.56 80 LEU A O 1
ATOM 630 N N . ARG A 1 81 ? -12.850 -1.064 6.928 1.00 97.06 81 ARG A N 1
ATOM 631 C CA . ARG A 1 81 ? -12.601 -2.494 6.717 1.00 97.06 81 ARG A CA 1
ATOM 632 C C . ARG A 1 81 ? -13.469 -3.265 7.696 1.00 97.06 81 ARG A C 1
ATOM 634 O O . ARG A 1 81 ? -13.447 -2.978 8.897 1.00 97.06 81 ARG A O 1
ATOM 641 N N . ILE A 1 82 ? -14.236 -4.225 7.198 1.00 96.00 82 ILE A N 1
ATOM 642 C CA . ILE A 1 82 ? -15.181 -5.002 7.996 1.00 96.00 82 ILE A CA 1
ATOM 643 C C . ILE A 1 82 ? -14.857 -6.479 7.852 1.00 96.00 82 ILE A C 1
ATOM 645 O O . ILE A 1 82 ? -14.981 -7.067 6.785 1.00 96.00 82 ILE A O 1
ATOM 649 N N . LYS A 1 83 ? -14.487 -7.105 8.967 1.00 94.06 83 LYS A N 1
ATOM 650 C CA . LYS A 1 83 ? -14.183 -8.533 9.007 1.00 94.06 83 LYS A CA 1
ATOM 651 C C . LYS A 1 83 ? -15.262 -9.260 9.792 1.00 94.06 83 LYS A C 1
ATOM 653 O O . LYS A 1 83 ? -15.350 -9.107 11.011 1.00 94.06 83 LYS A O 1
ATOM 658 N N . ALA A 1 84 ? -16.077 -10.048 9.096 1.00 92.06 84 ALA A N 1
ATOM 659 C CA . ALA A 1 84 ? -17.007 -10.966 9.740 1.00 92.06 84 ALA A CA 1
ATOM 660 C C . ALA A 1 84 ? -16.217 -12.089 10.427 1.00 92.06 84 ALA A C 1
ATOM 662 O O . ALA A 1 84 ? -15.463 -12.828 9.791 1.00 92.06 84 ALA A O 1
ATOM 663 N N . VAL A 1 85 ? -16.376 -12.192 11.740 1.00 90.81 85 VAL A N 1
ATOM 664 C CA . VAL A 1 85 ? -15.693 -13.149 12.606 1.00 90.81 85 VAL A CA 1
ATOM 665 C C . VAL A 1 85 ? -16.716 -14.020 13.325 1.00 90.81 85 VAL A C 1
ATOM 667 O O . VAL A 1 85 ? -17.868 -13.634 13.522 1.00 90.81 85 VAL A O 1
ATOM 670 N N . GLY A 1 86 ? -16.292 -15.212 13.739 1.00 87.50 86 GLY A N 1
ATOM 671 C CA . GLY A 1 86 ? -17.137 -16.093 14.540 1.00 87.50 86 GLY A CA 1
ATOM 672 C C . GLY A 1 86 ? -17.462 -15.513 15.921 1.00 87.50 86 GLY A C 1
ATOM 673 O O . GLY A 1 86 ? -17.059 -14.408 16.297 1.00 87.50 86 GLY A O 1
ATOM 674 N N . ARG A 1 87 ? -18.160 -16.310 16.733 1.00 90.25 87 ARG A N 1
ATOM 675 C CA . ARG A 1 87 ? -18.391 -16.017 18.160 1.00 90.25 87 ARG A CA 1
ATOM 676 C C . ARG A 1 87 ? -17.130 -16.166 19.019 1.00 90.25 87 ARG A C 1
ATOM 678 O O . ARG A 1 87 ? -17.142 -15.797 20.185 1.00 90.25 87 ARG A O 1
ATOM 685 N N . SER A 1 88 ? -16.042 -16.675 18.442 1.00 90.12 88 SER A N 1
ATOM 686 C CA . SER A 1 88 ? -14.725 -16.790 19.067 1.00 90.12 88 SER A CA 1
ATOM 687 C C . SER A 1 88 ? -13.685 -16.070 18.213 1.00 90.12 88 SER A C 1
ATOM 689 O O . SER A 1 88 ? -13.540 -16.377 17.032 1.00 90.12 88 SER A O 1
ATOM 691 N N . VAL A 1 89 ? -12.959 -15.129 18.813 1.00 90.19 89 VAL A N 1
ATOM 692 C CA . VAL A 1 89 ? -11.905 -14.336 18.167 1.00 90.19 89 VAL A CA 1
ATOM 693 C C . VAL A 1 89 ? -10.645 -14.386 19.012 1.00 90.19 89 VAL A C 1
ATOM 695 O O . VAL A 1 89 ? -10.698 -14.171 20.224 1.00 90.19 89 VAL A O 1
ATOM 698 N N . LEU A 1 90 ? -9.500 -14.608 18.370 1.00 91.31 90 LEU A N 1
ATOM 699 C CA . LEU A 1 90 ? -8.196 -14.510 19.018 1.00 91.31 90 LEU A CA 1
ATOM 700 C C . LEU A 1 90 ? -7.558 -13.163 18.683 1.00 91.31 90 LEU A C 1
ATOM 702 O O . LEU A 1 90 ? -7.290 -12.862 17.517 1.00 91.31 90 LEU A O 1
ATOM 706 N N . LEU A 1 91 ? -7.302 -12.355 19.715 1.00 91.94 91 LEU A N 1
ATOM 707 C CA . LEU A 1 91 ? -6.468 -11.161 19.586 1.00 91.94 91 LEU A CA 1
ATOM 708 C C . LEU A 1 91 ? -5.003 -11.512 19.874 1.00 91.94 91 LEU A C 1
ATOM 710 O O . LEU A 1 91 ? -4.743 -12.279 20.803 1.00 91.94 91 LEU A O 1
ATOM 714 N N . PRO A 1 92 ? -4.032 -10.944 19.138 1.00 91.19 92 PRO A N 1
ATOM 715 C CA . PRO A 1 92 ? -2.618 -11.212 19.387 1.00 91.19 92 PRO A CA 1
ATOM 716 C C . PRO A 1 92 ? -2.188 -10.733 20.785 1.00 91.19 92 PRO A C 1
ATOM 718 O O . PRO A 1 92 ? -2.781 -9.803 21.332 1.00 91.19 92 PRO A O 1
ATOM 721 N N . PRO A 1 93 ? -1.135 -11.305 21.386 1.00 89.06 93 PRO A N 1
ATOM 722 C CA . PRO A 1 93 ? -0.634 -10.818 22.662 1.00 89.06 93 PRO A CA 1
ATOM 723 C C . PRO A 1 93 ? -0.048 -9.405 22.523 1.00 89.06 93 PRO A C 1
ATOM 725 O O . PRO A 1 93 ? 0.750 -9.097 21.633 1.00 89.06 93 PRO A O 1
ATOM 728 N N . ARG A 1 94 ? -0.393 -8.517 23.462 1.00 90.56 94 ARG A N 1
ATOM 729 C CA . ARG A 1 94 ? 0.169 -7.154 23.511 1.00 90.56 94 ARG A CA 1
ATOM 730 C C . ARG A 1 94 ? 1.620 -7.123 24.005 1.00 90.56 94 ARG A C 1
ATOM 732 O O . ARG A 1 94 ? 2.330 -6.147 23.748 1.00 90.56 94 ARG A O 1
ATOM 739 N N . ARG A 1 95 ? 2.033 -8.146 24.753 1.00 90.25 95 ARG A N 1
ATOM 740 C CA . ARG A 1 95 ? 3.343 -8.273 25.398 1.00 90.25 95 ARG A CA 1
ATOM 741 C C . ARG A 1 95 ? 3.990 -9.573 24.938 1.00 90.25 95 ARG A C 1
ATOM 743 O O . ARG A 1 95 ? 3.340 -10.608 24.978 1.00 90.25 95 ARG A O 1
ATOM 750 N N . ALA A 1 96 ? 5.235 -9.490 24.497 1.00 87.06 96 ALA A N 1
ATOM 751 C CA . ALA A 1 96 ? 6.018 -10.627 24.060 1.00 87.06 96 ALA A CA 1
ATOM 752 C C . ALA A 1 96 ? 6.377 -11.519 25.259 1.00 87.06 96 ALA A C 1
ATOM 754 O O . ALA A 1 96 ? 6.690 -10.980 26.329 1.00 87.06 96 ALA A O 1
ATOM 755 N N . PRO A 1 97 ? 6.366 -12.849 25.089 1.00 82.38 97 PRO A N 1
ATOM 756 C CA . PRO A 1 97 ? 6.899 -13.766 26.082 1.00 82.38 97 PRO A CA 1
ATOM 757 C C . PRO A 1 97 ? 8.419 -13.609 26.173 1.00 82.38 97 PRO A C 1
ATOM 759 O O . PRO A 1 97 ? 9.084 -13.158 25.232 1.00 82.38 97 PRO A O 1
ATOM 762 N N . ILE A 1 98 ? 8.964 -14.017 27.310 1.00 80.69 98 ILE A N 1
ATOM 763 C CA . ILE A 1 98 ? 10.405 -14.149 27.504 1.00 80.69 98 ILE A CA 1
ATOM 764 C C . ILE A 1 98 ? 10.797 -15.547 27.005 1.00 80.69 98 ILE A C 1
ATOM 766 O O . ILE A 1 98 ? 10.132 -16.507 27.396 1.00 80.69 98 ILE A O 1
ATOM 770 N N . PRO A 1 99 ? 11.833 -15.687 26.159 1.00 79.62 99 PRO A N 1
ATOM 771 C CA . PRO A 1 99 ? 12.357 -16.998 25.783 1.00 79.62 99 PRO A CA 1
ATOM 772 C C . PRO A 1 99 ? 12.761 -17.831 27.008 1.00 79.62 99 PRO A C 1
ATOM 774 O O . PRO A 1 99 ? 13.411 -17.317 27.915 1.00 79.62 99 PRO A O 1
ATOM 777 N N . GLU A 1 100 ? 12.418 -19.122 27.008 1.00 73.25 100 GLU A N 1
ATOM 778 C CA . GLU A 1 100 ? 12.687 -20.055 28.121 1.00 73.25 100 GLU A CA 1
ATOM 779 C C . GLU A 1 100 ? 14.185 -20.241 28.416 1.00 73.25 100 GLU A C 1
ATOM 781 O O . GLU A 1 100 ? 14.561 -20.625 29.518 1.00 73.25 100 GLU A O 1
ATOM 786 N N . SER A 1 101 ? 15.051 -19.930 27.449 1.00 70.75 101 SER A N 1
ATOM 787 C CA . SER A 1 101 ? 16.509 -20.031 27.563 1.00 70.75 101 SER A CA 1
ATOM 788 C C . SER A 1 101 ? 17.159 -18.928 28.406 1.00 70.75 101 SER A C 1
ATOM 790 O O . SER A 1 101 ? 18.383 -18.900 28.514 1.00 70.75 101 SER A O 1
ATOM 792 N N . ILE A 1 102 ? 16.386 -17.971 28.928 1.00 70.94 102 ILE A N 1
ATOM 793 C CA . ILE A 1 102 ? 16.906 -16.822 29.676 1.00 70.94 102 ILE A CA 1
ATOM 794 C C . ILE A 1 102 ? 16.720 -17.061 31.174 1.00 70.94 102 ILE A C 1
ATOM 796 O O . ILE A 1 102 ? 15.621 -17.386 31.623 1.00 70.94 102 ILE A O 1
ATOM 800 N N . GLU A 1 103 ? 17.799 -16.890 31.942 1.00 70.81 103 GLU A N 1
ATOM 801 C CA . GLU A 1 103 ? 17.796 -17.081 33.394 1.00 70.81 103 GLU A CA 1
ATOM 802 C C . GLU A 1 103 ? 16.726 -16.226 34.101 1.00 70.81 103 GLU A C 1
ATOM 804 O O . GLU A 1 103 ? 16.422 -15.107 33.668 1.00 70.81 103 GLU A O 1
ATOM 809 N N . PRO A 1 104 ? 16.149 -16.725 35.210 1.00 64.88 104 PRO A N 1
ATOM 810 C CA . PRO A 1 104 ? 15.122 -16.008 35.949 1.00 64.88 104 PRO A CA 1
ATOM 811 C C . PRO A 1 104 ? 15.656 -14.677 36.494 1.00 64.88 104 PRO A C 1
ATOM 813 O O . PRO A 1 104 ? 16.622 -14.620 37.254 1.00 64.88 104 PRO A O 1
ATOM 816 N N . PHE A 1 105 ? 14.993 -13.586 36.113 1.00 69.06 105 PHE A N 1
ATOM 817 C CA . PHE A 1 105 ? 15.367 -12.234 36.519 1.00 69.06 105 PHE A CA 1
ATOM 818 C C . PHE A 1 105 ? 15.116 -11.994 38.013 1.00 69.06 105 PHE A C 1
ATOM 820 O O . PHE A 1 105 ? 14.067 -12.355 38.545 1.00 69.06 105 PHE A O 1
ATOM 827 N N . LEU A 1 106 ? 16.032 -11.269 38.668 1.00 66.88 106 LEU A N 1
ATOM 828 C CA . LEU A 1 106 ? 15.874 -10.802 40.056 1.00 66.88 106 LEU A CA 1
ATOM 829 C C . LEU A 1 106 ? 14.708 -9.806 40.230 1.00 66.88 106 LEU A C 1
ATOM 831 O O . LEU A 1 106 ? 14.199 -9.629 41.334 1.00 66.88 106 LEU A O 1
ATOM 835 N N . GLN A 1 107 ? 14.289 -9.141 39.148 1.00 73.56 107 GLN A N 1
ATOM 836 C CA . GLN A 1 107 ? 13.151 -8.220 39.100 1.00 73.56 107 GLN A CA 1
ATOM 837 C C . GLN A 1 107 ? 12.253 -8.563 37.910 1.00 73.56 107 GLN A C 1
ATOM 839 O O . GLN A 1 107 ? 12.747 -8.971 36.862 1.00 73.56 107 GLN A O 1
ATOM 844 N N . LEU A 1 108 ? 10.939 -8.352 38.048 1.00 75.19 108 LEU A N 1
ATOM 845 C CA . LEU A 1 108 ? 9.977 -8.553 36.960 1.00 75.19 108 LEU A CA 1
ATOM 846 C C . LEU A 1 108 ? 10.337 -7.659 35.759 1.00 75.19 108 LEU A C 1
ATOM 848 O O . LEU A 1 108 ? 10.243 -6.432 35.869 1.00 75.19 108 LEU A O 1
ATOM 852 N N . PRO A 1 109 ? 10.726 -8.235 34.610 1.00 82.94 109 PRO A N 1
ATOM 853 C CA . PRO A 1 109 ? 11.187 -7.449 33.479 1.00 82.94 109 PRO A CA 1
ATOM 854 C C . PRO A 1 109 ? 10.020 -6.731 32.793 1.00 82.94 109 PRO A C 1
ATOM 856 O O . PRO A 1 109 ? 8.878 -7.203 32.755 1.00 82.94 109 PRO A O 1
ATOM 859 N N . VAL A 1 110 ? 10.308 -5.568 32.205 1.00 87.94 110 VAL A N 1
ATOM 860 C CA . VAL A 1 110 ? 9.314 -4.818 31.431 1.00 87.94 110 VAL A CA 1
ATOM 861 C C . VAL A 1 110 ? 9.103 -5.515 30.090 1.00 87.94 110 VAL A C 1
ATOM 863 O O . VAL A 1 110 ? 9.986 -5.542 29.235 1.00 87.94 110 VAL A O 1
ATOM 866 N N . LEU A 1 111 ? 7.905 -6.060 29.884 1.00 90.00 111 LEU A N 1
ATOM 867 C CA . LEU A 1 111 ? 7.551 -6.712 28.625 1.00 90.00 111 LEU A CA 1
ATOM 868 C C . LEU A 1 111 ? 7.100 -5.694 27.572 1.00 90.00 111 LEU A C 1
ATOM 870 O O . LEU A 1 111 ? 6.236 -4.840 27.815 1.00 90.00 111 LEU A O 1
ATOM 874 N N . HIS A 1 112 ? 7.649 -5.831 26.369 1.00 91.88 112 HIS A N 1
ATOM 875 C CA . HIS A 1 112 ? 7.331 -4.995 25.214 1.00 91.88 112 HIS A CA 1
ATOM 876 C C . HIS A 1 112 ? 6.507 -5.746 24.164 1.00 91.88 112 HIS A C 1
ATOM 878 O O . HIS A 1 112 ? 6.214 -6.922 24.309 1.00 91.88 112 HIS A O 1
ATOM 884 N N . SER A 1 113 ? 6.058 -5.031 23.132 1.00 92.12 113 SER A N 1
ATOM 885 C CA . SER A 1 113 ? 5.291 -5.613 22.022 1.00 92.12 113 SER A CA 1
ATOM 886 C C . SER A 1 113 ? 6.123 -6.653 21.260 1.00 92.12 113 SER A C 1
ATOM 888 O O . SER A 1 113 ? 7.280 -6.345 20.991 1.00 92.12 113 SER A O 1
ATOM 890 N N . PRO A 1 114 ? 5.539 -7.771 20.785 1.00 90.88 114 PRO A N 1
ATOM 891 C CA . PRO A 1 114 ? 6.257 -8.756 19.960 1.00 90.88 114 PRO A CA 1
ATOM 892 C C . PRO A 1 114 ? 6.837 -8.151 18.671 1.00 90.88 114 PRO A C 1
ATOM 894 O O . PRO A 1 114 ? 7.895 -8.553 18.223 1.00 90.88 114 PRO A O 1
ATOM 897 N N . TYR A 1 115 ? 6.219 -7.093 18.140 1.00 92.12 115 TYR A N 1
ATOM 898 C CA . TYR A 1 115 ? 6.725 -6.309 16.998 1.00 92.12 115 TYR A CA 1
ATOM 899 C C . TYR A 1 115 ? 7.742 -5.207 17.373 1.00 92.12 115 TYR A C 1
ATOM 901 O O . TYR A 1 115 ? 7.803 -4.153 16.736 1.00 92.12 115 TYR A O 1
ATOM 909 N N . SER A 1 116 ? 8.456 -5.344 18.493 1.00 93.62 116 SER A N 1
ATOM 910 C CA . SER A 1 116 ? 9.392 -4.330 18.997 1.00 93.62 116 SER A CA 1
ATOM 911 C C . SER A 1 116 ? 10.816 -4.883 19.031 1.00 93.62 116 SER A C 1
ATOM 913 O O . SER A 1 116 ? 10.998 -5.973 19.551 1.00 93.62 116 SER A O 1
ATOM 915 N N . PRO A 1 117 ? 11.845 -4.121 18.625 1.00 94.00 117 PRO A N 1
ATOM 916 C CA . PRO A 1 117 ? 13.251 -4.471 18.820 1.00 94.00 117 PRO A CA 1
ATOM 917 C C . PRO A 1 117 ? 13.665 -4.476 20.299 1.00 94.00 117 PRO A C 1
ATOM 919 O O . PRO A 1 117 ? 14.801 -4.767 20.622 1.00 94.00 117 PRO A O 1
ATOM 922 N N . LEU A 1 118 ? 12.753 -4.143 21.220 1.00 93.38 118 LEU A N 1
ATOM 923 C CA . LEU A 1 118 ? 12.964 -4.299 22.663 1.00 93.38 118 LEU A CA 1
ATOM 924 C C . LEU A 1 118 ? 12.645 -5.715 23.163 1.00 93.38 118 LEU A C 1
ATOM 926 O O . LEU A 1 118 ? 12.906 -6.015 24.324 1.00 93.38 118 LEU A O 1
ATOM 930 N N . SER A 1 119 ? 12.018 -6.545 22.328 1.00 91.94 119 SER A N 1
ATOM 931 C CA . SER A 1 119 ? 11.569 -7.892 22.676 1.00 91.94 119 SER A CA 1
ATOM 932 C C . SER A 1 119 ? 12.477 -8.922 22.006 1.00 91.94 119 SER A C 1
ATOM 934 O O . SER A 1 119 ? 12.479 -8.955 20.782 1.00 91.94 119 SER A O 1
ATOM 936 N N . PRO A 1 120 ? 13.190 -9.787 22.750 1.00 89.25 120 PRO A N 1
ATOM 937 C CA . PRO A 1 120 ? 14.118 -10.770 22.171 1.00 89.25 120 PRO A CA 1
ATOM 938 C C . PRO A 1 120 ? 13.500 -11.746 21.163 1.00 89.25 120 PRO A C 1
ATOM 940 O O . PRO A 1 120 ? 14.195 -12.260 20.299 1.00 89.25 120 PRO A O 1
ATOM 943 N N . SER A 1 121 ? 12.192 -11.997 21.253 1.00 87.19 121 SER A N 1
ATOM 944 C CA . SER A 1 121 ? 11.439 -12.834 20.310 1.00 87.19 121 SER A CA 1
ATOM 945 C C . SER A 1 121 ? 11.066 -12.126 18.998 1.00 87.19 121 SER A C 1
ATOM 947 O O . SER A 1 121 ? 10.491 -12.745 18.108 1.00 87.19 121 SER A O 1
ATOM 949 N N . SER A 1 122 ? 11.364 -10.832 18.865 1.00 90.25 122 SER A N 1
ATOM 950 C CA . SER A 1 122 ? 11.086 -10.046 17.663 1.00 90.25 122 SER A CA 1
ATOM 951 C C . SER A 1 122 ? 12.175 -10.220 16.612 1.00 90.25 122 SER A C 1
ATOM 953 O O . SER A 1 122 ? 13.357 -10.108 16.927 1.00 90.25 122 SER A O 1
ATOM 955 N N . ALA A 1 123 ? 11.789 -10.321 15.338 1.00 90.44 123 ALA A N 1
ATOM 956 C CA . ALA A 1 123 ? 12.729 -10.263 14.211 1.00 90.44 123 ALA A CA 1
ATOM 957 C C . ALA A 1 123 ? 13.480 -8.916 14.112 1.00 90.44 123 ALA A C 1
ATOM 959 O O . ALA A 1 123 ? 14.531 -8.823 13.484 1.00 90.44 123 ALA A O 1
ATOM 960 N N . LEU A 1 124 ? 12.953 -7.862 14.745 1.00 92.50 124 LEU A N 1
ATOM 961 C CA . LEU A 1 124 ? 13.611 -6.558 14.815 1.00 92.50 124 LEU A CA 1
ATOM 962 C C . LEU A 1 124 ? 14.633 -6.473 15.954 1.00 92.50 124 LEU A C 1
ATOM 964 O O . LEU A 1 124 ? 15.340 -5.480 16.042 1.00 92.50 124 LEU A O 1
ATOM 968 N N . TYR A 1 125 ? 14.693 -7.434 16.872 1.00 91.56 125 TYR A N 1
ATOM 969 C CA . TYR A 1 125 ? 15.613 -7.333 18.000 1.00 91.56 125 TYR A CA 1
ATOM 970 C C . TYR A 1 125 ? 17.078 -7.432 17.538 1.00 91.56 125 TYR A C 1
ATOM 972 O O . TYR A 1 125 ? 17.381 -8.323 16.745 1.00 91.56 125 TYR A O 1
ATOM 980 N N . PRO A 1 126 ? 17.998 -6.580 18.037 1.00 92.00 126 PRO A N 1
ATOM 981 C CA . PRO A 1 126 ? 17.799 -5.475 18.991 1.00 92.00 126 PRO A CA 1
ATOM 982 C C . PRO A 1 126 ? 17.710 -4.066 18.360 1.00 92.00 126 PRO A C 1
ATOM 984 O O . PRO A 1 126 ? 17.437 -3.092 19.067 1.00 92.00 126 PRO A O 1
ATOM 987 N N . ASP A 1 127 ? 17.932 -3.941 17.052 1.00 91.94 127 ASP A N 1
ATOM 988 C CA . ASP A 1 127 ? 18.230 -2.680 16.351 1.00 91.94 127 ASP A CA 1
ATOM 989 C C . ASP A 1 127 ? 17.407 -2.444 15.069 1.00 91.94 127 ASP A C 1
ATOM 991 O O . ASP A 1 127 ? 17.694 -1.551 14.281 1.00 91.94 127 ASP A O 1
ATOM 995 N N . GLY A 1 128 ? 16.361 -3.228 14.834 1.00 93.75 128 GLY A N 1
ATOM 996 C CA . GLY A 1 128 ? 15.457 -3.035 13.706 1.00 93.75 128 GLY A CA 1
ATOM 997 C C . GLY A 1 128 ? 14.501 -1.869 13.938 1.00 93.75 128 GLY A C 1
ATOM 998 O O . GLY A 1 128 ? 13.818 -1.801 14.968 1.00 93.75 128 GLY A O 1
ATOM 999 N N . LEU A 1 129 ? 14.397 -0.969 12.956 1.00 95.25 129 LEU A N 1
ATOM 1000 C CA . LEU A 1 129 ? 13.541 0.214 13.042 1.00 95.25 129 LEU A CA 1
ATOM 1001 C C . LEU A 1 129 ? 12.063 -0.188 13.140 1.00 95.25 129 LEU A C 1
ATOM 1003 O O . LEU A 1 129 ? 11.430 -0.036 14.185 1.00 95.25 129 LEU A O 1
ATOM 1007 N N . ILE A 1 130 ? 11.465 -0.698 12.070 1.00 96.19 130 ILE A N 1
ATOM 1008 C CA . ILE A 1 130 ? 10.052 -1.093 12.029 1.00 96.19 130 ILE A CA 1
ATOM 1009 C C . ILE A 1 130 ? 9.787 -1.882 10.749 1.00 96.19 130 ILE A C 1
ATOM 1011 O O . ILE A 1 130 ? 10.350 -1.558 9.713 1.00 96.19 130 ILE A O 1
ATOM 1015 N N . ASP A 1 131 ? 8.927 -2.894 10.818 1.00 94.25 131 ASP A N 1
ATOM 1016 C CA . ASP A 1 131 ? 8.539 -3.718 9.675 1.00 94.25 131 ASP A CA 1
ATOM 1017 C C . ASP A 1 131 ? 7.029 -3.634 9.391 1.00 94.25 131 ASP A C 1
ATOM 1019 O O . ASP A 1 131 ? 6.244 -3.041 10.143 1.00 94.25 131 ASP A O 1
ATOM 1023 N N . ALA A 1 132 ? 6.618 -4.249 8.280 1.00 94.38 132 ALA A N 1
ATOM 1024 C CA . ALA A 1 132 ? 5.227 -4.275 7.835 1.00 94.38 132 ALA A CA 1
ATOM 1025 C C . ALA A 1 132 ? 4.289 -4.972 8.833 1.00 94.38 132 ALA A C 1
ATOM 1027 O O . ALA A 1 132 ? 3.140 -4.553 8.971 1.00 94.38 132 ALA A O 1
ATOM 1028 N N . ARG A 1 133 ? 4.789 -5.949 9.607 1.00 93.44 133 ARG A N 1
ATOM 1029 C CA . ARG A 1 133 ? 4.008 -6.689 10.616 1.00 93.44 133 ARG A CA 1
ATOM 1030 C C . ARG A 1 133 ? 3.395 -5.759 11.664 1.00 93.44 133 ARG A C 1
ATOM 1032 O O . ARG A 1 133 ? 2.289 -5.992 12.154 1.00 93.44 133 ARG A O 1
ATOM 1039 N N . TRP A 1 134 ? 4.078 -4.659 12.006 1.00 95.56 134 TRP A N 1
ATOM 1040 C CA . TRP A 1 134 ? 3.513 -3.666 12.922 1.00 95.56 134 TRP A CA 1
ATOM 1041 C C . TRP A 1 134 ? 2.266 -2.963 12.354 1.00 95.56 134 TRP A C 1
ATOM 1043 O O . TRP A 1 134 ? 1.352 -2.665 13.137 1.00 95.56 134 TRP A O 1
ATOM 1053 N N . ILE A 1 135 ? 2.245 -2.690 11.042 1.00 95.75 135 ILE A N 1
ATOM 1054 C CA . ILE A 1 135 ? 1.117 -2.072 10.325 1.00 95.75 135 ILE A CA 1
ATOM 1055 C C . ILE A 1 135 ? 0.002 -3.107 10.144 1.00 95.75 135 ILE A C 1
ATOM 1057 O O . ILE A 1 135 ? -1.132 -2.836 10.537 1.00 95.75 135 ILE A O 1
ATOM 1061 N N . GLU A 1 136 ? 0.345 -4.307 9.667 1.00 94.00 136 GLU A N 1
ATOM 1062 C CA . GLU A 1 136 ? -0.569 -5.441 9.453 1.00 94.00 136 GLU A CA 1
ATOM 1063 C C . GLU A 1 136 ? -1.381 -5.760 10.712 1.00 94.00 136 GLU A C 1
ATOM 1065 O O . GLU A 1 136 ? -2.596 -5.940 10.667 1.00 94.00 136 GLU A O 1
ATOM 1070 N N . LYS A 1 137 ? -0.746 -5.690 11.886 1.00 92.75 137 LYS A N 1
ATOM 1071 C CA . LYS A 1 137 ? -1.421 -5.810 13.183 1.00 92.75 137 LYS A CA 1
ATOM 1072 C C . LYS A 1 137 ? -2.661 -4.904 13.310 1.00 92.75 137 LYS A C 1
ATOM 1074 O O . LYS A 1 137 ? -3.641 -5.310 13.927 1.00 92.75 137 LYS A O 1
ATOM 1079 N N . HIS A 1 138 ? -2.620 -3.683 12.778 1.00 95.19 138 HIS A N 1
ATOM 1080 C CA . HIS A 1 138 ? -3.743 -2.736 12.787 1.00 95.19 138 HIS A CA 1
ATOM 1081 C C . HIS A 1 138 ? -4.682 -2.870 11.578 1.00 95.19 138 HIS A C 1
ATOM 1083 O O . HIS A 1 138 ? -5.806 -2.382 11.657 1.00 95.19 138 HIS A O 1
ATOM 1089 N N . GLN A 1 139 ? -4.229 -3.501 10.493 1.00 95.25 139 GLN A N 1
ATOM 1090 C CA . GLN A 1 139 ? -5.026 -3.757 9.290 1.00 95.25 139 GLN A CA 1
ATOM 1091 C C . GLN A 1 139 ? -5.871 -5.032 9.420 1.00 95.25 139 GLN A C 1
ATOM 1093 O O . GLN A 1 139 ? -6.999 -5.055 8.945 1.00 95.25 139 GLN A O 1
ATOM 1098 N N . GLU A 1 140 ? -5.360 -6.068 10.099 1.00 93.06 140 GLU A N 1
ATOM 1099 C CA . GLU A 1 140 ? -5.930 -7.423 10.021 1.00 93.06 140 GLU A CA 1
ATOM 1100 C C . GLU A 1 140 ? -6.232 -8.103 11.362 1.00 93.06 140 GLU A C 1
ATOM 1102 O O . GLU A 1 140 ? -7.046 -9.035 11.404 1.00 93.06 140 GLU A O 1
ATOM 1107 N N . HIS A 1 141 ? -5.586 -7.683 12.457 1.00 91.94 141 HIS A N 1
ATOM 1108 C CA . HIS A 1 141 ? -5.606 -8.443 13.717 1.00 91.94 141 HIS A CA 1
ATOM 1109 C C . HIS A 1 141 ? -6.243 -7.715 14.898 1.00 91.94 141 HIS A C 1
ATOM 1111 O O . HIS A 1 141 ? -6.893 -8.352 15.725 1.00 91.94 141 HIS A O 1
ATOM 1117 N N . ILE A 1 142 ? -6.043 -6.402 15.020 1.00 95.00 142 ILE A N 1
ATOM 1118 C CA . ILE A 1 142 ? -6.556 -5.614 16.141 1.00 95.00 142 ILE A CA 1
ATOM 1119 C C . ILE A 1 142 ? -7.569 -4.609 15.609 1.00 95.00 142 ILE A C 1
ATOM 1121 O O . ILE A 1 142 ? -7.165 -3.579 15.060 1.00 95.00 142 ILE A O 1
ATOM 1125 N N . PRO A 1 143 ? -8.870 -4.854 15.814 1.00 97.25 143 PRO A N 1
ATOM 1126 C CA . PRO A 1 143 ? -9.885 -3.924 15.371 1.00 97.25 143 PRO A CA 1
ATOM 1127 C C . PRO A 1 143 ? -9.945 -2.706 16.297 1.00 97.25 143 PRO A C 1
ATOM 1129 O O . PRO A 1 143 ? -9.651 -2.769 17.498 1.00 97.25 143 PRO A O 1
ATOM 1132 N N . SER A 1 144 ? -10.385 -1.590 15.731 1.00 98.25 144 SER A N 1
ATOM 1133 C CA . SER A 1 144 ? -10.770 -0.401 16.492 1.00 98.25 144 SER A CA 1
ATOM 1134 C C . SER A 1 144 ? -12.070 -0.636 17.276 1.00 98.25 144 SER A C 1
ATOM 1136 O O . SER A 1 144 ? -12.183 -0.200 18.426 1.00 98.25 144 SER A O 1
ATOM 1138 N N . VAL A 1 145 ? -13.003 -1.400 16.692 1.00 98.31 145 VAL A N 1
ATOM 1139 C CA . VAL A 1 145 ? -14.311 -1.756 17.259 1.00 98.31 145 VAL A CA 1
ATOM 1140 C C . VAL A 1 145 ? -14.605 -3.242 17.020 1.00 98.31 145 VAL A C 1
ATOM 1142 O O . VAL A 1 145 ? -14.401 -3.743 15.918 1.00 98.31 145 VAL A O 1
ATOM 1145 N N . ILE A 1 146 ? -15.121 -3.942 18.030 1.00 97.50 146 ILE A N 1
ATOM 1146 C CA . ILE A 1 146 ? -15.845 -5.207 17.853 1.00 97.50 146 ILE A CA 1
ATOM 1147 C C . ILE A 1 146 ? -17.337 -4.889 17.933 1.00 97.50 146 ILE A C 1
ATOM 1149 O O . ILE A 1 146 ? -17.796 -4.390 18.958 1.00 97.50 146 ILE A O 1
ATOM 1153 N N . ALA A 1 147 ? -18.073 -5.148 16.858 1.00 97.25 147 ALA A N 1
ATOM 1154 C CA . ALA A 1 147 ? -19.519 -5.015 16.778 1.00 97.25 147 ALA A CA 1
ATOM 1155 C C . ALA A 1 147 ? -20.168 -6.398 16.930 1.00 97.25 147 ALA A C 1
ATOM 1157 O O . ALA A 1 147 ? -19.958 -7.288 16.106 1.00 97.25 147 ALA A O 1
ATOM 1158 N N . CYS A 1 148 ? -20.933 -6.586 18.000 1.00 96.38 148 CYS A N 1
ATOM 1159 C CA . CYS A 1 148 ? -21.618 -7.834 18.311 1.00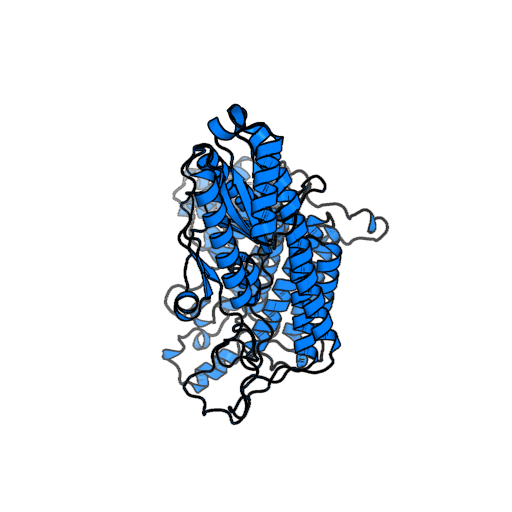 96.38 148 CYS A CA 1
ATOM 1160 C C . CYS A 1 148 ? -23.099 -7.713 17.973 1.00 96.38 148 CYS A C 1
ATOM 1162 O O . CYS A 1 148 ? -23.792 -6.861 18.528 1.00 96.38 148 CYS A O 1
ATOM 1164 N N . PHE A 1 149 ? -23.566 -8.590 17.093 1.00 95.38 149 PHE A N 1
ATOM 1165 C CA . PHE A 1 149 ? -24.960 -8.686 16.703 1.00 95.38 149 PHE A CA 1
ATOM 1166 C C . PHE A 1 149 ? -25.703 -9.687 17.596 1.00 95.38 149 PHE A C 1
ATOM 1168 O O . PHE A 1 149 ? -25.214 -10.795 17.845 1.00 95.38 149 PHE A O 1
ATOM 1175 N N . TYR A 1 150 ? -26.881 -9.296 18.074 1.00 94.06 150 TYR A N 1
ATOM 1176 C CA . TYR A 1 150 ? -27.795 -10.139 18.849 1.00 94.06 150 TYR A CA 1
ATOM 1177 C C . TYR A 1 150 ? -29.231 -9.962 18.358 1.00 94.06 150 TYR A C 1
ATOM 1179 O O . TYR A 1 150 ? -29.549 -8.968 17.708 1.00 94.06 150 TYR A O 1
ATOM 1187 N N . SER A 1 151 ? -30.100 -10.913 18.690 1.00 91.31 151 SER A N 1
ATOM 1188 C CA . SER A 1 151 ? -31.544 -10.791 18.506 1.00 91.31 151 SER A CA 1
ATOM 1189 C C . SER A 1 151 ? -32.197 -10.327 19.804 1.00 91.31 151 SER A C 1
ATOM 1191 O O . SER A 1 151 ? -31.728 -10.648 20.900 1.00 91.31 151 SER A O 1
ATOM 1193 N N . LEU A 1 152 ? -33.282 -9.569 19.681 1.00 90.06 152 LEU A N 1
ATOM 1194 C CA . LEU A 1 152 ? -34.199 -9.298 20.780 1.00 90.06 152 LEU A CA 1
ATOM 1195 C C . LEU A 1 152 ? -35.359 -10.288 20.692 1.00 90.06 152 LEU A C 1
ATOM 1197 O O . LEU A 1 152 ? -36.021 -10.347 19.666 1.00 90.06 152 LEU A O 1
ATOM 1201 N N . THR A 1 153 ? -35.587 -11.070 21.748 1.00 84.69 153 THR A N 1
ATOM 1202 C CA . THR A 1 153 ? -36.721 -12.007 21.788 1.00 84.69 153 THR A CA 1
ATOM 1203 C C . THR A 1 153 ? -38.034 -11.285 22.094 1.00 84.69 153 THR A C 1
ATOM 1205 O O . THR A 1 153 ? -38.074 -10.396 22.962 1.00 84.69 153 THR A O 1
ATOM 1208 N N . SER A 1 154 ? -39.095 -11.719 21.414 1.00 82.12 154 SER A N 1
ATOM 1209 C CA . SER A 1 154 ? -40.486 -11.306 21.636 1.00 82.12 154 SER A CA 1
ATOM 1210 C C . SER A 1 154 ? -41.227 -12.177 22.645 1.00 82.12 154 SER A C 1
ATOM 1212 O O . SER A 1 154 ? -42.241 -11.739 23.181 1.00 82.12 154 SER A O 1
ATOM 1214 N N . ASP A 1 155 ? -40.726 -13.383 22.940 1.00 83.69 155 ASP A N 1
ATOM 1215 C CA . ASP A 1 155 ? -41.392 -14.341 23.829 1.00 83.69 155 ASP A CA 1
ATOM 1216 C C . ASP A 1 155 ? -41.413 -13.822 25.279 1.00 83.69 155 ASP A C 1
ATOM 1218 O O . ASP A 1 155 ? -40.364 -13.830 25.938 1.00 83.69 155 ASP A O 1
ATOM 1222 N N . PRO A 1 156 ? -42.589 -13.443 25.830 1.00 82.44 156 PRO A N 1
ATOM 1223 C CA . PRO A 1 156 ? -42.700 -12.859 27.166 1.00 82.44 156 PRO A CA 1
ATOM 1224 C C . PRO A 1 156 ? -42.123 -13.738 28.278 1.00 82.44 156 PRO A C 1
ATOM 1226 O O . PRO A 1 156 ? -41.710 -13.221 29.318 1.00 82.44 156 PRO A O 1
ATOM 1229 N N . THR A 1 157 ? -42.079 -15.057 28.072 1.00 86.31 157 THR A N 1
ATOM 1230 C CA . THR A 1 157 ? -41.543 -16.009 29.051 1.00 86.31 157 THR A CA 1
ATOM 1231 C C . THR A 1 157 ? -40.014 -16.063 29.045 1.00 86.31 157 THR A C 1
ATOM 1233 O O . THR A 1 157 ? -39.402 -16.336 30.080 1.00 86.31 157 THR A O 1
ATOM 1236 N N . ALA A 1 158 ? -39.388 -15.728 27.913 1.00 87.19 158 ALA A N 1
ATOM 1237 C CA . ALA A 1 158 ? -37.943 -15.755 27.719 1.00 87.19 158 ALA A CA 1
ATOM 1238 C C . ALA A 1 158 ? -37.273 -14.381 27.894 1.00 87.19 158 ALA A C 1
ATOM 1240 O O . ALA A 1 158 ? -36.086 -14.342 28.220 1.00 87.19 158 ALA A O 1
ATOM 1241 N N . ILE A 1 159 ? -38.016 -13.268 27.762 1.00 88.62 159 ILE A N 1
ATOM 1242 C CA . ILE A 1 159 ? -37.506 -11.879 27.829 1.00 88.62 159 ILE A CA 1
ATOM 1243 C C . ILE A 1 159 ? -36.480 -11.672 28.950 1.00 88.62 159 ILE A C 1
ATOM 1245 O O . ILE A 1 159 ? -35.338 -11.291 28.695 1.00 88.62 159 ILE A O 1
ATOM 1249 N N . ALA A 1 160 ? -36.864 -11.935 30.203 1.00 89.50 160 ALA A N 1
ATOM 1250 C CA . ALA A 1 160 ? -36.001 -11.642 31.345 1.00 89.50 160 ALA A CA 1
ATOM 1251 C C . ALA A 1 160 ? -34.746 -12.531 31.372 1.00 89.50 160 ALA A C 1
ATOM 1253 O O . ALA A 1 160 ? -33.670 -12.078 31.770 1.00 89.50 160 ALA A O 1
ATOM 1254 N N . SER A 1 161 ? -34.881 -13.791 30.951 1.00 92.25 161 SER A N 1
ATOM 1255 C CA . SER A 1 161 ? -33.773 -14.745 30.870 1.00 92.25 161 SER A CA 1
ATOM 1256 C C . SER A 1 161 ? -32.775 -14.327 29.791 1.00 92.25 161 SER A C 1
ATOM 1258 O O . SER A 1 161 ? -31.584 -14.189 30.077 1.00 92.25 161 SER A O 1
ATOM 1260 N N . ASP A 1 162 ? -33.250 -14.053 28.577 1.00 90.88 162 ASP A N 1
ATOM 1261 C CA . ASP A 1 162 ? -32.397 -13.717 27.438 1.00 90.88 162 ASP A CA 1
ATOM 1262 C C . ASP A 1 162 ? -31.741 -12.342 27.584 1.00 90.88 162 ASP A C 1
ATOM 1264 O O . ASP A 1 162 ? -30.544 -12.216 27.320 1.00 90.88 162 ASP A O 1
ATOM 1268 N N . ASP A 1 163 ? -32.444 -11.343 28.128 1.00 93.88 163 ASP A N 1
ATOM 1269 C CA . ASP A 1 163 ? -31.846 -10.041 28.446 1.00 93.88 163 ASP A CA 1
ATOM 1270 C C . ASP A 1 163 ? -30.701 -10.199 29.462 1.00 93.88 163 ASP A C 1
ATOM 1272 O O . ASP A 1 163 ? -29.661 -9.544 29.358 1.00 93.88 163 ASP A O 1
ATOM 1276 N N . ASN A 1 164 ? -30.857 -11.085 30.452 1.00 94.81 164 ASN A N 1
ATOM 1277 C CA . ASN A 1 164 ? -29.810 -11.361 31.437 1.00 94.81 164 ASN A CA 1
ATOM 1278 C C . ASN A 1 164 ? -28.643 -12.163 30.846 1.00 94.81 164 ASN A C 1
ATOM 1280 O O . ASN A 1 164 ? -27.486 -11.861 31.155 1.00 94.81 164 ASN A O 1
ATOM 1284 N N . ARG A 1 165 ? -28.913 -13.124 29.955 1.00 95.00 165 ARG A N 1
ATOM 1285 C CA . ARG A 1 165 ? -27.873 -13.845 29.204 1.00 95.00 165 ARG A CA 1
ATOM 1286 C C . ARG A 1 165 ? -27.075 -12.895 28.316 1.00 95.00 165 ARG A C 1
ATOM 1288 O O . ARG A 1 165 ? -25.849 -12.942 28.346 1.00 95.00 165 ARG A O 1
ATOM 1295 N N . MET A 1 166 ? -27.741 -11.979 27.614 1.00 95.31 166 MET A N 1
ATOM 1296 C CA . MET A 1 166 ? -27.090 -10.962 26.787 1.00 95.31 166 MET A CA 1
ATOM 1297 C C . MET A 1 166 ? -26.219 -10.020 27.621 1.00 95.31 166 MET A C 1
ATOM 1299 O O . MET A 1 166 ? -25.062 -9.789 27.271 1.00 95.31 166 MET A O 1
ATOM 1303 N N . LYS A 1 167 ? -26.707 -9.533 28.772 1.00 96.75 167 LYS A N 1
ATOM 1304 C CA . LYS A 1 167 ? -25.887 -8.734 29.706 1.00 96.75 167 LYS A CA 1
ATOM 1305 C C . LYS A 1 167 ? -24.643 -9.500 30.166 1.00 96.75 167 LYS A C 1
ATOM 1307 O O . LYS A 1 167 ? -23.556 -8.924 30.216 1.00 96.75 167 LYS A O 1
ATOM 1312 N N . SER A 1 168 ? -24.790 -10.783 30.506 1.00 96.88 168 SER A N 1
ATOM 1313 C CA . SER A 1 168 ? -23.667 -11.633 30.919 1.00 96.88 168 SER A CA 1
ATOM 1314 C C . SER A 1 168 ? -22.648 -11.803 29.790 1.00 96.88 168 SER A C 1
ATOM 1316 O O . SER A 1 168 ? -21.458 -11.605 30.026 1.00 96.88 168 SER A O 1
ATOM 1318 N N . ASP A 1 169 ? -23.107 -12.068 28.567 1.00 96.38 169 ASP A N 1
ATOM 1319 C CA . ASP A 1 169 ? -22.255 -12.230 27.388 1.00 96.38 169 ASP A CA 1
ATOM 1320 C C . ASP A 1 169 ? -21.479 -10.947 27.048 1.00 96.38 169 ASP A C 1
ATOM 1322 O O . ASP A 1 169 ? -20.256 -10.962 26.899 1.00 96.38 169 ASP A O 1
ATOM 1326 N N . ILE A 1 170 ? -22.157 -9.795 27.055 1.00 97.12 170 ILE A N 1
ATOM 1327 C CA . ILE A 1 170 ? -21.527 -8.481 26.856 1.00 97.12 170 ILE A CA 1
ATOM 1328 C C . ILE A 1 170 ? -20.434 -8.240 27.909 1.00 97.12 170 ILE A C 1
ATOM 1330 O O . ILE A 1 170 ? -19.334 -7.784 27.580 1.00 97.12 170 ILE A O 1
ATOM 1334 N N . ASN A 1 171 ? -20.697 -8.569 29.176 1.00 96.81 171 ASN A N 1
ATOM 1335 C CA . ASN A 1 171 ? -19.714 -8.429 30.251 1.00 96.81 171 ASN A CA 1
ATOM 1336 C C . ASN A 1 171 ? -18.529 -9.399 30.099 1.00 96.81 171 ASN A C 1
ATOM 1338 O O . ASN A 1 171 ? -17.390 -9.016 30.397 1.00 96.81 171 ASN A O 1
ATOM 1342 N N . ASN A 1 172 ? -18.755 -10.608 29.580 1.00 96.00 172 ASN A N 1
ATOM 1343 C CA . ASN A 1 172 ? -17.695 -11.566 29.263 1.00 96.00 172 ASN A CA 1
ATOM 1344 C C . ASN A 1 172 ? -16.774 -11.027 28.160 1.00 96.00 172 ASN A C 1
ATOM 1346 O O . ASN A 1 172 ? -15.550 -11.017 28.329 1.00 96.00 172 ASN A O 1
ATOM 1350 N N . ILE A 1 173 ? -17.345 -10.486 27.080 1.00 96.12 173 ILE A N 1
ATOM 1351 C CA . ILE A 1 173 ? -16.590 -9.869 25.979 1.00 96.12 173 ILE A CA 1
ATOM 1352 C C . ILE A 1 173 ? -15.793 -8.659 26.478 1.00 96.12 173 ILE A C 1
ATOM 1354 O O . ILE A 1 173 ? -14.593 -8.559 26.209 1.00 96.12 173 ILE A O 1
ATOM 1358 N N . LYS A 1 174 ? -16.412 -7.768 27.267 1.00 96.12 174 LYS A N 1
ATOM 1359 C CA . LYS A 1 174 ? -15.724 -6.618 27.888 1.00 96.12 174 LYS A CA 1
ATOM 1360 C C . LYS A 1 174 ? -14.550 -7.060 28.758 1.00 96.12 174 LYS A C 1
ATOM 1362 O O . LYS A 1 174 ? -13.476 -6.462 28.690 1.00 96.12 174 LYS A O 1
ATOM 1367 N N . SER A 1 175 ? -14.734 -8.116 29.546 1.00 95.31 175 SER A N 1
ATOM 1368 C CA . SER A 1 175 ? -13.679 -8.678 30.393 1.00 95.31 175 SER A CA 1
ATOM 1369 C C . SER A 1 175 ? -12.542 -9.265 29.552 1.00 95.31 175 SER A C 1
ATOM 1371 O O . SER A 1 175 ? -11.372 -9.015 29.841 1.00 95.31 175 SER A O 1
ATOM 1373 N N . GLY A 1 176 ? -12.860 -9.975 28.464 1.00 94.56 176 GLY A N 1
ATOM 1374 C CA . GLY A 1 176 ? -11.878 -10.467 27.493 1.00 94.56 176 GLY A CA 1
ATOM 1375 C C . GLY A 1 176 ? -11.068 -9.340 26.846 1.00 94.56 176 GLY A C 1
ATOM 1376 O O . GLY A 1 176 ? -9.836 -9.394 26.826 1.00 94.56 176 GLY A O 1
ATOM 1377 N N . LEU A 1 177 ? -11.742 -8.274 26.408 1.00 95.00 177 LEU A N 1
ATOM 1378 C CA . LEU A 1 177 ? -11.111 -7.067 25.872 1.00 95.00 177 LEU A CA 1
ATOM 1379 C C . LEU A 1 177 ? -10.200 -6.390 26.902 1.00 95.00 177 LEU A C 1
ATOM 1381 O O . LEU A 1 177 ? -9.064 -6.043 26.576 1.00 95.00 177 LEU A O 1
ATOM 1385 N N . ALA A 1 178 ? -10.637 -6.266 28.157 1.00 94.75 178 ALA A N 1
ATOM 1386 C CA . ALA A 1 178 ? -9.817 -5.706 29.229 1.00 94.75 178 ALA A CA 1
ATOM 1387 C C . ALA A 1 178 ? -8.547 -6.540 29.481 1.00 94.75 178 ALA A C 1
ATOM 1389 O O . ALA A 1 178 ? -7.455 -5.973 29.565 1.00 94.75 178 ALA A O 1
ATOM 1390 N N . ARG A 1 179 ? -8.662 -7.879 29.512 1.00 93.69 179 ARG A N 1
ATOM 1391 C CA . ARG A 1 179 ? -7.508 -8.794 29.623 1.00 93.69 179 ARG A CA 1
ATOM 1392 C C . ARG A 1 179 ? -6.548 -8.669 28.443 1.00 93.69 179 ARG A C 1
ATOM 1394 O O . ARG A 1 179 ? -5.341 -8.761 28.645 1.00 93.69 179 ARG A O 1
ATOM 1401 N N . SER A 1 180 ? -7.061 -8.413 27.234 1.00 92.12 180 SER A N 1
ATOM 1402 C CA . SER A 1 180 ? -6.219 -8.196 26.047 1.00 92.12 180 SER A CA 1
ATOM 1403 C C . SER A 1 180 ? -5.271 -7.002 26.193 1.00 92.12 180 SER A C 1
ATOM 1405 O O . SER A 1 180 ? -4.202 -6.937 25.582 1.00 92.12 180 SER A O 1
ATOM 1407 N N . GLY A 1 181 ? -5.670 -6.022 27.008 1.00 92.12 181 GLY A N 1
ATOM 1408 C CA . GLY A 1 181 ? -4.973 -4.758 27.165 1.00 92.12 181 GLY A CA 1
ATOM 1409 C C . GLY A 1 181 ? -5.071 -3.848 25.940 1.00 92.12 181 GLY A C 1
ATOM 1410 O O . GLY A 1 181 ? -4.504 -2.754 25.977 1.00 92.12 181 GLY A O 1
ATOM 1411 N N . TYR A 1 182 ? -5.751 -4.236 24.860 1.00 94.25 182 TYR A N 1
ATOM 1412 C CA . TYR A 1 182 ? -6.075 -3.317 23.773 1.00 94.25 182 TYR A CA 1
ATOM 1413 C C . TYR A 1 182 ? -7.267 -2.443 24.149 1.00 94.25 182 TYR A C 1
ATOM 1415 O O . TYR A 1 182 ? -8.177 -2.860 24.854 1.00 94.25 182 TYR A O 1
ATOM 1423 N N . LYS A 1 183 ? -7.266 -1.201 23.659 1.00 94.44 183 LYS A N 1
ATOM 1424 C CA . LYS A 1 183 ? -8.370 -0.249 23.864 1.00 94.44 183 LYS A CA 1
ATOM 1425 C C . LYS A 1 183 ? -9.466 -0.384 22.800 1.00 94.44 183 LYS A C 1
ATOM 1427 O O . LYS A 1 183 ? -10.130 0.599 22.478 1.00 94.44 183 LYS A O 1
ATOM 1432 N N . THR A 1 184 ? -9.590 -1.569 22.211 1.00 96.88 184 THR A N 1
ATOM 1433 C CA . THR A 1 184 ? -10.631 -1.896 21.238 1.00 96.88 184 THR A CA 1
ATOM 1434 C C . THR A 1 184 ? -11.996 -1.653 21.874 1.00 96.88 184 THR A C 1
ATOM 1436 O O . THR A 1 184 ? -12.233 -2.034 23.022 1.00 96.88 184 THR A O 1
ATOM 1439 N N . ARG A 1 185 ? -12.868 -0.950 21.154 1.00 97.31 185 ARG A N 1
ATOM 1440 C CA . ARG A 1 185 ? -14.198 -0.570 21.637 1.00 97.31 185 ARG A CA 1
ATOM 1441 C C . ARG A 1 185 ? -15.186 -1.703 21.362 1.00 97.31 185 ARG A C 1
ATOM 1443 O O . ARG A 1 185 ? -15.004 -2.455 20.412 1.00 97.31 185 ARG A O 1
ATOM 1450 N N . LEU A 1 186 ? -16.218 -1.819 22.189 1.00 97.62 186 LEU A N 1
ATOM 1451 C CA . LEU A 1 186 ? -17.320 -2.755 21.973 1.00 97.62 186 LEU A CA 1
ATOM 1452 C C . LEU A 1 186 ? -18.539 -1.966 21.501 1.00 97.62 186 LEU A C 1
ATOM 1454 O O . LEU A 1 186 ? -18.845 -0.935 22.096 1.00 97.62 186 LEU A O 1
ATOM 1458 N N . ALA A 1 187 ? -19.214 -2.457 20.469 1.00 98.00 187 ALA A N 1
ATOM 1459 C CA . ALA A 1 187 ? -20.525 -2.005 20.035 1.00 98.00 187 ALA A CA 1
ATOM 1460 C C . ALA A 1 187 ? -21.491 -3.195 20.028 1.00 98.00 187 ALA A C 1
ATOM 1462 O O . ALA A 1 187 ? -21.115 -4.307 19.662 1.00 98.00 187 ALA A O 1
ATOM 1463 N N . VAL A 1 188 ? -22.727 -2.963 20.443 1.00 97.81 188 VAL A N 1
ATOM 1464 C CA . VAL A 1 188 ? -23.789 -3.961 20.539 1.00 97.81 188 VAL A CA 1
ATOM 1465 C C . VAL A 1 188 ? -24.904 -3.542 19.595 1.00 97.81 188 VAL A C 1
ATOM 1467 O O . VAL A 1 188 ? -25.424 -2.438 19.713 1.00 97.81 188 VAL A O 1
ATOM 1470 N N . ILE A 1 189 ? -25.248 -4.400 18.643 1.00 96.94 189 ILE A N 1
ATOM 1471 C CA . ILE A 1 189 ? -26.285 -4.140 17.646 1.00 96.94 189 ILE A CA 1
ATOM 1472 C C . ILE A 1 189 ? -27.353 -5.212 17.816 1.00 96.94 189 ILE A C 1
ATOM 1474 O O . ILE A 1 189 ? -27.075 -6.403 17.701 1.00 96.94 189 ILE A O 1
ATOM 1478 N N . ILE A 1 190 ? -28.565 -4.790 18.140 1.00 94.94 190 ILE A N 1
ATOM 1479 C CA . ILE A 1 190 ? -29.676 -5.679 18.461 1.00 94.94 190 ILE A CA 1
ATOM 1480 C C . ILE A 1 190 ? -30.695 -5.591 17.329 1.00 94.94 190 ILE A C 1
ATOM 1482 O O . ILE A 1 190 ? -31.168 -4.499 17.020 1.00 94.94 190 ILE A O 1
ATOM 1486 N N . LEU A 1 191 ? -31.029 -6.723 16.713 1.00 91.75 191 LEU A N 1
ATOM 1487 C CA . LEU A 1 191 ? -32.107 -6.810 15.730 1.00 91.75 191 LEU A CA 1
ATOM 1488 C C . LEU A 1 191 ? -33.409 -7.199 16.426 1.00 91.75 191 LEU A C 1
ATOM 1490 O O . LEU A 1 191 ? -33.432 -8.162 17.194 1.00 91.75 191 LEU A O 1
ATOM 1494 N N . GLY A 1 192 ? -34.478 -6.463 16.136 1.00 87.19 192 GLY A N 1
ATOM 1495 C CA . GLY A 1 192 ? -35.838 -6.904 16.426 1.00 87.19 192 GLY A CA 1
ATOM 1496 C C . GLY A 1 192 ? -36.335 -7.845 15.333 1.00 87.19 192 GLY A C 1
ATOM 1497 O O . GLY A 1 192 ? -36.050 -7.625 14.156 1.00 87.19 192 GLY A O 1
ATOM 1498 N N . ASP A 1 193 ? -37.080 -8.876 15.718 1.00 78.12 193 ASP A N 1
ATOM 1499 C CA . ASP A 1 193 ? -37.822 -9.701 14.766 1.00 78.12 193 ASP A CA 1
ATOM 1500 C C . ASP A 1 193 ? -39.175 -9.052 14.393 1.00 78.12 193 ASP A C 1
ATOM 1502 O O . ASP A 1 193 ? -39.547 -7.966 14.869 1.00 78.12 193 ASP A O 1
ATOM 1506 N N . GLU A 1 194 ? -39.894 -9.688 13.468 1.00 69.88 194 GLU A N 1
ATOM 1507 C CA . GLU A 1 194 ? -41.199 -9.225 12.981 1.00 69.88 194 GLU A CA 1
ATOM 1508 C C . GLU A 1 194 ? -42.240 -9.168 14.115 1.00 69.88 194 GLU A C 1
ATOM 1510 O O . GLU A 1 194 ? -43.024 -8.220 14.208 1.00 69.88 194 GLU A O 1
ATOM 1515 N N . GLU A 1 195 ? -42.183 -10.122 15.046 1.00 68.12 195 GLU A N 1
ATOM 1516 C CA . GLU A 1 195 ? -43.025 -10.162 16.245 1.00 68.12 195 GLU A CA 1
ATOM 1517 C C . GLU A 1 195 ? -42.668 -9.034 17.228 1.00 68.12 195 GLU A C 1
ATOM 1519 O O . GLU A 1 195 ? -43.556 -8.393 17.787 1.00 68.12 195 GLU A O 1
ATOM 1524 N N . THR A 1 196 ? -41.383 -8.694 17.359 1.00 69.81 196 THR A N 1
ATOM 1525 C CA . THR A 1 196 ? -40.885 -7.645 18.265 1.00 69.81 196 THR A CA 1
ATOM 1526 C C . THR A 1 196 ? -41.441 -6.306 17.817 1.00 69.81 196 THR A C 1
ATOM 1528 O O . THR A 1 196 ? -41.880 -5.494 18.628 1.00 69.81 196 THR A O 1
ATOM 1531 N N . SER A 1 197 ? -41.426 -6.090 16.501 1.00 67.25 197 SER A N 1
ATOM 1532 C CA . SER A 1 197 ? -41.819 -4.831 15.873 1.00 67.25 197 SER A CA 1
ATOM 1533 C C . SER A 1 197 ? -43.341 -4.647 15.829 1.00 67.25 197 SER A C 1
ATOM 1535 O O . SER A 1 197 ? -43.811 -3.513 15.793 1.00 67.25 197 SER A O 1
ATOM 1537 N N . SER A 1 198 ? -44.113 -5.741 15.852 1.00 66.38 198 SER A N 1
ATOM 1538 C CA . SER A 1 198 ? -45.581 -5.719 15.759 1.00 66.38 198 SER A CA 1
ATOM 1539 C C . SER A 1 198 ? -46.300 -5.838 17.108 1.00 66.38 198 SER A C 1
ATOM 1541 O O . SER A 1 198 ? -47.383 -5.275 17.266 1.00 66.38 198 SER A O 1
ATOM 1543 N N . GLN A 1 199 ? -45.726 -6.547 18.086 1.00 66.56 199 GLN A N 1
ATOM 1544 C CA . GLN A 1 199 ? -46.402 -6.886 19.346 1.00 66.56 199 GLN A CA 1
ATOM 1545 C C . GLN A 1 199 ? -45.972 -6.021 20.538 1.00 66.56 199 GLN A C 1
ATOM 1547 O O . GLN A 1 199 ? -46.725 -5.904 21.506 1.00 66.56 199 GLN A O 1
ATOM 1552 N N . SER A 1 200 ? -44.783 -5.407 20.498 1.00 72.50 200 SER A N 1
ATOM 1553 C CA . SER A 1 200 ? -44.260 -4.613 21.618 1.00 72.50 200 SER A CA 1
ATOM 1554 C C . SER A 1 200 ? -44.383 -3.106 21.360 1.00 72.50 200 SER A C 1
ATOM 1556 O O . SER A 1 200 ? -43.912 -2.628 20.328 1.00 72.50 200 SER A O 1
ATOM 1558 N N . PRO A 1 201 ? -44.958 -2.313 22.289 1.00 79.94 201 PRO A N 1
ATOM 1559 C CA . PRO A 1 201 ? -44.960 -0.860 22.155 1.00 79.94 201 PRO A CA 1
ATOM 1560 C C . PRO A 1 201 ? -43.522 -0.324 22.182 1.00 79.94 201 PRO A C 1
ATOM 1562 O O . PRO A 1 201 ? -42.685 -0.809 22.947 1.00 79.94 201 PRO A O 1
ATOM 1565 N N . ALA A 1 202 ? -43.243 0.700 21.370 1.00 82.19 202 ALA A N 1
ATOM 1566 C CA . ALA A 1 202 ? -41.897 1.256 21.206 1.00 82.19 202 ALA A CA 1
ATOM 1567 C C . ALA A 1 202 ? -41.242 1.652 22.545 1.00 82.19 202 ALA A C 1
ATOM 1569 O O . ALA A 1 202 ? -40.064 1.365 22.757 1.00 82.19 202 ALA A O 1
ATOM 1570 N N . ASP A 1 203 ? -42.015 2.222 23.474 1.00 84.94 203 ASP A N 1
ATOM 1571 C CA . ASP A 1 203 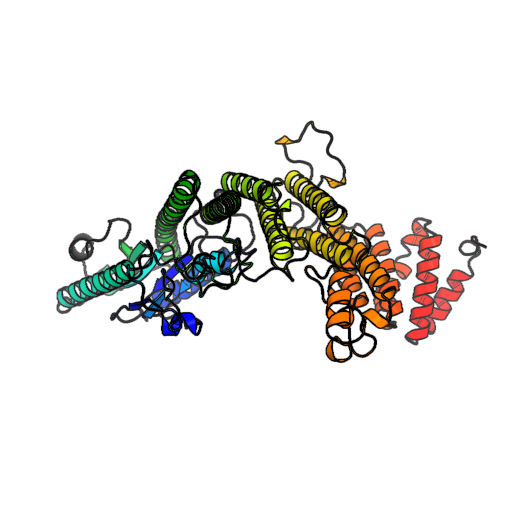? -41.534 2.611 24.806 1.00 84.94 203 ASP A CA 1
ATOM 1572 C C . ASP A 1 203 ? -41.032 1.408 25.624 1.00 84.94 203 ASP A C 1
ATOM 1574 O O . ASP A 1 203 ? -39.992 1.490 26.275 1.00 84.94 203 ASP A O 1
ATOM 1578 N N . ALA A 1 204 ? -41.693 0.249 25.526 1.00 86.56 204 ALA A N 1
ATOM 1579 C CA . ALA A 1 204 ? -41.265 -0.960 26.232 1.00 86.56 204 ALA A CA 1
ATOM 1580 C C . ALA A 1 204 ? -39.960 -1.539 25.661 1.00 86.56 204 ALA A C 1
ATOM 1582 O O . ALA A 1 204 ? -39.126 -2.056 26.408 1.00 86.56 204 ALA A O 1
ATOM 1583 N N . ILE A 1 205 ? -39.755 -1.437 24.342 1.00 88.19 205 ILE A N 1
ATOM 1584 C CA . ILE A 1 205 ? -38.491 -1.827 23.701 1.00 88.19 205 ILE A CA 1
ATOM 1585 C C . ILE A 1 205 ? -37.368 -0.899 24.175 1.00 88.19 205 ILE A C 1
ATOM 1587 O O . ILE A 1 205 ? -36.301 -1.378 24.559 1.00 88.19 205 ILE A O 1
ATOM 1591 N N . LEU A 1 206 ? -37.609 0.415 24.201 1.00 90.31 206 LEU A N 1
ATOM 1592 C CA . LEU A 1 206 ? -36.634 1.398 24.679 1.00 90.31 206 LEU A CA 1
ATOM 1593 C C . LEU A 1 206 ? -36.247 1.157 26.145 1.00 90.31 206 LEU A C 1
ATOM 1595 O O . LEU A 1 206 ? -35.055 1.145 26.458 1.00 90.31 206 LEU A O 1
ATOM 1599 N N . ASP A 1 207 ? -37.216 0.876 27.018 1.00 92.19 207 ASP A N 1
ATOM 1600 C CA . ASP A 1 207 ? -36.963 0.544 28.424 1.00 92.19 207 ASP A CA 1
ATOM 1601 C C . ASP A 1 207 ? -36.127 -0.737 28.579 1.00 92.19 207 ASP A C 1
ATOM 1603 O O . ASP A 1 207 ? -35.195 -0.785 29.392 1.00 92.19 207 ASP A O 1
ATOM 1607 N N . ARG A 1 208 ? -36.396 -1.773 27.767 1.00 92.44 208 ARG A N 1
ATOM 1608 C CA . ARG A 1 208 ? -35.581 -3.002 27.743 1.00 92.44 208 ARG A CA 1
ATOM 1609 C C . ARG A 1 208 ? -34.153 -2.730 27.282 1.00 92.44 208 ARG A C 1
ATOM 1611 O O . ARG A 1 208 ? -33.209 -3.161 27.950 1.00 92.44 208 ARG A O 1
ATOM 1618 N N . LEU A 1 209 ? -33.975 -1.995 26.184 1.00 94.19 209 LEU A N 1
ATOM 1619 C CA . LEU A 1 209 ? -32.656 -1.623 25.661 1.00 94.19 209 LEU A CA 1
ATOM 1620 C C . LEU A 1 209 ? -31.859 -0.813 26.688 1.00 94.19 209 LEU A C 1
ATOM 1622 O O . LEU A 1 209 ? -30.677 -1.085 26.907 1.00 94.19 209 LEU A O 1
ATOM 1626 N N . GLU A 1 210 ? -32.506 0.127 27.376 1.00 95.00 210 GLU A N 1
ATOM 1627 C CA . GLU A 1 210 ? -31.897 0.910 28.450 1.00 95.00 210 GLU A CA 1
ATOM 1628 C C . GLU A 1 210 ? -31.542 0.030 29.661 1.00 95.00 210 GLU A C 1
ATOM 1630 O O . GLU A 1 210 ? -30.462 0.169 30.245 1.00 95.00 210 GLU A O 1
ATOM 1635 N N . GLY A 1 211 ? -32.390 -0.944 29.998 1.00 95.38 211 GLY A N 1
ATOM 1636 C CA . GLY A 1 211 ? -32.117 -1.958 31.015 1.00 95.38 211 GLY A CA 1
ATOM 1637 C C . GLY A 1 211 ? -30.902 -2.834 30.686 1.00 95.38 211 GLY A C 1
ATOM 1638 O O . GLY A 1 211 ? -30.063 -3.086 31.558 1.00 95.38 211 GLY A O 1
ATOM 1639 N N . ILE A 1 212 ? -30.758 -3.271 29.431 1.00 95.88 212 ILE A N 1
ATOM 1640 C CA . ILE A 1 212 ? -29.579 -4.005 28.940 1.00 95.88 212 ILE A CA 1
ATOM 1641 C C . ILE A 1 212 ? -28.343 -3.106 28.988 1.00 95.88 212 ILE A C 1
ATOM 1643 O O . ILE A 1 212 ? -27.321 -3.496 29.558 1.00 95.88 212 ILE A O 1
ATOM 1647 N N . ARG A 1 213 ? -28.443 -1.878 28.471 1.00 96.75 213 ARG A N 1
ATOM 1648 C CA . ARG A 1 213 ? -27.346 -0.906 28.443 1.00 96.75 213 ARG A CA 1
ATOM 1649 C C . ARG A 1 213 ? -26.814 -0.609 29.842 1.00 96.75 213 ARG A C 1
ATOM 1651 O O . ARG A 1 213 ? -25.603 -0.679 30.062 1.00 96.75 213 ARG A O 1
ATOM 1658 N N . ARG A 1 214 ? -27.697 -0.298 30.797 1.00 96.31 214 ARG A N 1
ATOM 1659 C CA . ARG A 1 214 ? -27.323 -0.024 32.194 1.00 96.31 214 ARG A CA 1
ATOM 1660 C C . ARG A 1 214 ? -26.793 -1.276 32.882 1.00 96.31 214 ARG A C 1
ATOM 1662 O O . ARG A 1 214 ? -25.758 -1.196 33.538 1.00 96.31 214 ARG A O 1
ATOM 1669 N N . GLY A 1 215 ? -27.444 -2.424 32.688 1.00 93.69 215 GLY A N 1
ATOM 1670 C CA . GLY A 1 215 ? -27.034 -3.700 33.282 1.00 93.69 215 GLY A CA 1
ATOM 1671 C C . GLY A 1 215 ? -25.666 -4.198 32.801 1.00 93.69 215 GLY A C 1
ATOM 1672 O O . GLY A 1 215 ? -24.927 -4.806 33.571 1.00 93.69 215 GLY A O 1
ATOM 1673 N N . ALA A 1 216 ? -25.296 -3.899 31.555 1.00 95.25 216 ALA A N 1
ATOM 1674 C CA . ALA A 1 216 ? -23.986 -4.223 30.992 1.00 95.25 216 ALA A CA 1
ATOM 1675 C C . ALA A 1 216 ? -22.967 -3.068 31.089 1.00 95.25 216 ALA A C 1
ATOM 1677 O O . ALA A 1 216 ? -21.811 -3.219 30.684 1.00 95.25 216 ALA A O 1
ATOM 1678 N N . GLY A 1 217 ? -23.362 -1.898 31.607 1.00 94.62 217 GLY A N 1
ATOM 1679 C CA . GLY A 1 217 ? -22.514 -0.706 31.696 1.00 94.62 217 GLY A CA 1
ATOM 1680 C C . GLY A 1 217 ? -21.965 -0.261 30.336 1.00 94.62 217 GLY A C 1
ATOM 1681 O O . GLY A 1 217 ? -20.748 -0.114 30.182 1.00 94.62 217 GLY A O 1
ATOM 1682 N N . LEU A 1 218 ? -22.841 -0.146 29.337 1.00 94.56 218 LEU A N 1
ATOM 1683 C CA . LEU A 1 218 ? -22.518 0.309 27.984 1.00 94.56 218 LEU A CA 1
ATOM 1684 C C . LEU A 1 218 ? -22.694 1.826 27.845 1.00 94.56 218 LEU A C 1
ATOM 1686 O O . LEU A 1 218 ? -23.597 2.429 28.433 1.00 94.56 218 LEU A O 1
ATOM 1690 N N . ASP A 1 219 ? -21.843 2.438 27.024 1.00 93.06 219 ASP A N 1
ATOM 1691 C CA . ASP A 1 219 ? -22.014 3.830 26.608 1.00 93.06 219 ASP A CA 1
ATOM 1692 C C . ASP A 1 219 ? -23.243 3.946 25.682 1.00 93.06 219 ASP A C 1
ATOM 1694 O O . ASP A 1 219 ? -23.457 3.042 24.867 1.00 93.06 219 ASP A O 1
ATOM 1698 N N . PRO A 1 220 ? -24.049 5.020 25.750 1.00 91.12 220 PRO A N 1
ATOM 1699 C CA . PRO A 1 220 ? -25.188 5.207 24.848 1.00 91.12 220 PRO A CA 1
ATOM 1700 C C . PRO A 1 220 ? -24.836 5.126 23.358 1.00 91.12 220 PRO A C 1
ATOM 1702 O O . PRO A 1 220 ? -25.657 4.681 22.569 1.00 91.12 220 PRO A O 1
ATOM 1705 N N . LYS A 1 221 ? -23.607 5.481 22.959 1.00 92.25 221 LYS A N 1
ATOM 1706 C CA . LYS A 1 221 ? -23.137 5.380 21.566 1.00 92.25 221 LYS A CA 1
ATOM 1707 C C . LYS A 1 221 ? -22.624 3.986 21.188 1.00 92.25 221 LYS A C 1
ATOM 1709 O O . LYS A 1 221 ? -22.105 3.807 20.092 1.00 92.25 221 LYS A O 1
ATOM 1714 N N . SER A 1 222 ? -22.697 3.022 22.105 1.00 94.19 222 SER A N 1
ATOM 1715 C CA . SER A 1 222 ? -22.210 1.649 21.919 1.00 94.19 222 SER A CA 1
ATOM 1716 C C . SER A 1 222 ? -23.319 0.604 21.873 1.00 94.19 222 SER A C 1
ATOM 1718 O O . SER A 1 222 ? -23.014 -0.583 21.810 1.00 94.19 222 SER A O 1
ATOM 1720 N N . ILE A 1 223 ? -24.586 1.017 21.903 1.00 97.12 223 ILE A N 1
ATOM 1721 C CA . ILE A 1 223 ? -25.736 0.131 21.739 1.00 97.12 223 ILE A CA 1
ATOM 1722 C C . ILE A 1 223 ? -26.658 0.690 20.655 1.00 97.12 223 ILE A C 1
ATOM 1724 O O . ILE A 1 223 ? -26.958 1.881 20.643 1.00 97.12 223 ILE A O 1
ATOM 1728 N N . PHE A 1 224 ? -27.085 -0.171 19.739 1.00 96.75 224 PHE A N 1
ATOM 1729 C CA . PHE A 1 224 ? -27.941 0.174 18.613 1.00 96.75 224 PHE A CA 1
ATOM 1730 C C . PHE A 1 224 ? -29.059 -0.850 18.498 1.00 96.75 224 PHE A C 1
ATOM 1732 O O . PHE A 1 224 ? -28.848 -2.036 18.757 1.00 96.75 224 PHE A O 1
ATOM 1739 N N . PHE A 1 225 ? -30.230 -0.392 18.077 1.00 94.00 225 PHE A N 1
ATOM 1740 C CA . PHE A 1 225 ? -31.368 -1.247 17.784 1.00 94.00 225 PHE A CA 1
ATOM 1741 C C . PHE A 1 225 ? -31.786 -1.052 16.334 1.00 94.00 225 PHE A C 1
ATOM 1743 O O . PHE A 1 225 ? -31.873 0.080 15.857 1.00 94.00 225 PHE A O 1
ATOM 1750 N N . ILE A 1 226 ? -32.021 -2.162 15.647 1.00 91.94 226 ILE A N 1
ATOM 1751 C CA . ILE A 1 226 ? -32.514 -2.192 14.279 1.00 91.94 226 ILE A CA 1
ATOM 1752 C C . ILE A 1 226 ? -33.887 -2.863 14.331 1.00 91.94 226 ILE A C 1
ATOM 1754 O O . ILE A 1 226 ? -33.947 -4.078 14.540 1.00 91.94 226 ILE A O 1
ATOM 1758 N N . PRO A 1 227 ? -34.984 -2.098 14.189 1.00 87.12 227 PRO A N 1
ATOM 1759 C CA . PRO A 1 227 ? -36.307 -2.691 14.066 1.00 87.12 227 PRO A CA 1
ATOM 1760 C C . PRO A 1 227 ? -36.398 -3.483 12.763 1.00 87.12 227 PRO A C 1
ATOM 1762 O O . PRO A 1 227 ? -35.651 -3.192 11.821 1.00 87.12 227 PRO A O 1
ATOM 1765 N N . ASN A 1 228 ? -37.335 -4.429 12.682 1.00 83.69 228 ASN A N 1
ATOM 1766 C CA . ASN A 1 228 ? -37.594 -5.127 11.428 1.00 83.69 228 ASN A CA 1
ATOM 1767 C C . ASN A 1 228 ? -37.931 -4.099 10.332 1.00 83.69 228 ASN A C 1
ATOM 1769 O O . ASN A 1 228 ? -38.711 -3.177 10.570 1.00 83.69 228 ASN A O 1
ATOM 1773 N N . GLN A 1 229 ? -37.300 -4.213 9.164 1.00 82.25 229 GLN A N 1
ATOM 1774 C CA . GLN A 1 229 ? -37.484 -3.267 8.062 1.00 82.25 229 GLN A CA 1
ATOM 1775 C C . GLN A 1 229 ? -38.195 -3.962 6.909 1.00 82.25 229 GLN A C 1
ATOM 1777 O O . GLN A 1 229 ? -37.746 -5.006 6.441 1.00 82.25 229 GLN A O 1
ATOM 1782 N N . GLU A 1 230 ? -39.261 -3.346 6.404 1.00 75.00 230 GLU A N 1
ATOM 1783 C CA . GLU A 1 230 ? -40.004 -3.876 5.257 1.00 75.00 230 GLU A CA 1
ATOM 1784 C C . GLU A 1 230 ? -39.217 -3.715 3.946 1.00 75.00 230 GLU A C 1
ATOM 1786 O O . GLU A 1 230 ? -39.344 -4.537 3.035 1.00 75.00 230 GLU A O 1
ATOM 1791 N N . SER A 1 231 ? -38.362 -2.683 3.851 1.00 86.25 231 SER A N 1
ATOM 1792 C CA . SER A 1 231 ? -37.552 -2.414 2.662 1.00 86.25 231 SER A CA 1
ATOM 1793 C C . SER A 1 231 ? -36.041 -2.627 2.890 1.00 86.25 231 SER A C 1
ATOM 1795 O O . SER A 1 231 ? -35.463 -2.117 3.857 1.00 86.25 231 SER A O 1
ATOM 1797 N N . PRO A 1 232 ? -35.330 -3.291 1.950 1.00 86.69 232 PRO A N 1
ATOM 1798 C CA . PRO A 1 232 ? -33.870 -3.410 2.000 1.00 86.69 232 PRO A CA 1
ATOM 1799 C C . PRO A 1 232 ? -33.153 -2.056 2.020 1.00 86.69 232 PRO A C 1
ATOM 1801 O O . PRO A 1 232 ? -32.076 -1.925 2.592 1.00 86.69 232 PRO A O 1
ATOM 1804 N N . THR A 1 233 ? -33.740 -1.035 1.396 1.00 89.62 233 THR A N 1
ATOM 1805 C CA . THR A 1 233 ? -33.179 0.318 1.320 1.00 89.62 233 THR A CA 1
ATOM 1806 C C . THR A 1 233 ? -33.201 1.049 2.656 1.00 89.62 233 THR A C 1
ATOM 1808 O O . THR A 1 233 ? -32.239 1.740 2.983 1.00 89.62 233 THR A O 1
ATOM 1811 N N . GLU A 1 234 ? -34.267 0.911 3.446 1.00 89.19 234 GLU A N 1
ATOM 1812 C CA . GLU A 1 234 ? -34.315 1.492 4.794 1.00 89.19 234 GLU A CA 1
ATOM 1813 C C . GLU A 1 234 ? -33.348 0.771 5.724 1.00 89.19 234 GLU A C 1
ATOM 1815 O O . GLU A 1 234 ? -32.609 1.418 6.464 1.00 89.19 234 GLU A O 1
ATOM 1820 N N . PHE A 1 235 ? -33.259 -0.554 5.599 1.00 89.31 235 PHE A N 1
ATOM 1821 C CA . PHE A 1 235 ? -32.293 -1.347 6.345 1.00 89.31 235 PHE A CA 1
ATOM 1822 C C . PHE A 1 235 ? -30.842 -0.928 6.057 1.00 89.31 235 PHE A C 1
ATOM 1824 O O . PHE A 1 235 ? -30.066 -0.734 6.992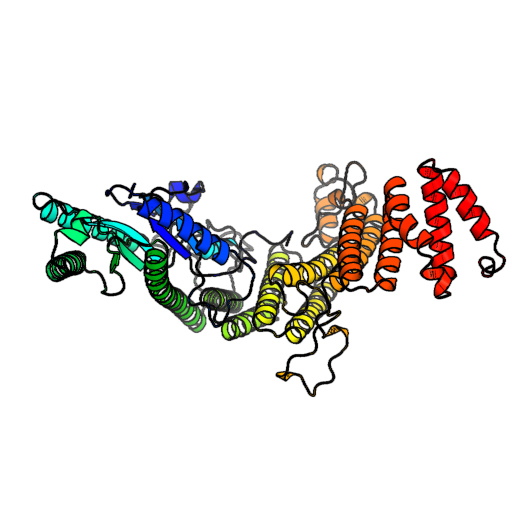 1.00 89.31 235 PHE A O 1
ATOM 1831 N N . GLN A 1 236 ? -30.487 -0.685 4.787 1.00 92.94 236 GLN A N 1
ATOM 1832 C CA . GLN A 1 236 ? -29.177 -0.119 4.426 1.00 92.94 236 GLN A CA 1
ATOM 1833 C C . GLN A 1 236 ? -28.940 1.241 5.086 1.00 92.94 236 GLN A C 1
ATOM 1835 O O . GLN A 1 236 ? -27.903 1.429 5.713 1.00 92.94 236 GLN A O 1
ATOM 1840 N N . ARG A 1 237 ? -29.916 2.158 5.031 1.00 93.38 237 ARG A N 1
ATOM 1841 C CA . ARG A 1 237 ? -29.794 3.490 5.653 1.00 93.38 237 ARG A CA 1
ATOM 1842 C C . ARG A 1 237 ? -29.562 3.417 7.162 1.00 93.38 237 ARG A C 1
ATOM 1844 O O . ARG A 1 237 ? -28.758 4.178 7.695 1.00 93.38 237 ARG A O 1
ATOM 1851 N N . VAL A 1 238 ? -30.258 2.520 7.866 1.00 94.12 238 VAL A N 1
ATOM 1852 C CA . VAL A 1 238 ? -30.060 2.325 9.312 1.00 94.12 238 VAL A CA 1
ATOM 1853 C C . VAL A 1 238 ? -28.646 1.820 9.596 1.00 94.12 238 VAL A C 1
ATOM 1855 O O . VAL A 1 238 ? -27.977 2.349 10.484 1.00 94.12 238 VAL A O 1
ATOM 1858 N N . ILE A 1 239 ? -28.160 0.849 8.819 1.00 94.62 239 ILE A N 1
ATOM 1859 C CA . ILE A 1 239 ? -26.792 0.342 8.959 1.00 94.62 239 ILE A CA 1
ATOM 1860 C C . ILE A 1 239 ? -25.757 1.416 8.636 1.00 94.62 239 ILE A C 1
ATOM 1862 O O . ILE A 1 239 ? -24.808 1.564 9.400 1.00 94.62 239 ILE A O 1
ATOM 1866 N N . ASP A 1 240 ? -25.952 2.212 7.589 1.00 95.81 240 ASP A N 1
ATOM 1867 C CA . ASP A 1 240 ? -25.059 3.323 7.247 1.00 95.81 240 ASP A CA 1
ATOM 1868 C C . ASP A 1 240 ? -24.954 4.339 8.385 1.00 95.81 240 ASP A C 1
ATOM 1870 O O . ASP A 1 240 ? -23.853 4.766 8.736 1.00 95.81 240 ASP A O 1
ATOM 1874 N N . ASN A 1 241 ? -26.075 4.661 9.035 1.00 96.06 241 ASN A N 1
ATOM 1875 C CA . ASN A 1 241 ? -26.080 5.534 10.206 1.00 96.06 241 ASN A CA 1
ATOM 1876 C C . ASN A 1 241 ? -25.273 4.936 11.368 1.00 96.06 241 ASN A C 1
ATOM 1878 O O . ASN A 1 241 ? -24.472 5.639 11.989 1.00 96.06 241 ASN A O 1
ATOM 1882 N N . ILE A 1 242 ? -25.449 3.640 11.650 1.00 97.25 242 ILE A N 1
ATOM 1883 C CA . ILE A 1 242 ? -24.678 2.937 12.686 1.00 97.25 242 ILE A CA 1
ATOM 1884 C C . ILE A 1 242 ? -23.188 2.958 12.330 1.00 97.25 242 ILE A C 1
ATOM 1886 O O . ILE A 1 242 ? -22.363 3.334 13.162 1.00 97.25 242 ILE A O 1
ATOM 1890 N N . LEU A 1 243 ? -22.831 2.617 11.093 1.00 97.50 243 LEU A N 1
ATOM 1891 C CA . LEU A 1 243 ? -21.448 2.598 10.621 1.00 97.50 243 LEU A CA 1
ATOM 1892 C C . LEU A 1 243 ? -20.805 3.986 10.640 1.00 97.50 243 LEU A C 1
ATOM 1894 O O . LEU A 1 243 ? -19.641 4.093 11.015 1.00 97.50 243 LEU A O 1
ATOM 1898 N N . GLY A 1 244 ? -21.554 5.053 10.356 1.00 97.06 244 GLY A N 1
ATOM 1899 C CA . GLY A 1 244 ? -21.092 6.430 10.531 1.00 97.06 244 GLY A CA 1
ATOM 1900 C C . GLY A 1 244 ? -20.738 6.757 11.987 1.00 97.06 244 GLY A C 1
ATOM 1901 O O . GLY A 1 244 ? -19.698 7.364 12.258 1.00 97.06 244 GLY A O 1
ATOM 1902 N N . VAL A 1 245 ? -21.547 6.300 12.953 1.00 97.88 245 VAL A N 1
ATOM 1903 C CA . VAL A 1 245 ? -21.228 6.441 14.387 1.00 97.88 245 VAL A CA 1
ATOM 1904 C C . VAL A 1 245 ? -19.996 5.612 14.756 1.00 97.88 245 VAL A C 1
ATOM 1906 O O . VAL A 1 245 ? -19.093 6.122 15.429 1.00 97.88 245 VAL A O 1
ATOM 1909 N N . LEU A 1 246 ? -19.924 4.357 14.301 1.00 98.12 246 LEU A N 1
ATOM 1910 C CA . LEU A 1 246 ? -18.784 3.479 14.568 1.00 98.12 246 LEU A CA 1
ATOM 1911 C C . LEU A 1 246 ? -17.489 4.021 13.959 1.00 98.12 246 LEU A C 1
ATOM 1913 O O . LEU A 1 246 ? -16.456 3.982 14.622 1.00 98.12 246 LEU A O 1
ATOM 1917 N N . TYR A 1 247 ? -17.548 4.604 12.762 1.00 98.00 247 TYR A N 1
ATOM 1918 C CA . TYR A 1 247 ? -16.420 5.283 12.136 1.00 98.00 247 TYR A CA 1
ATOM 1919 C C . TYR A 1 247 ? -15.894 6.406 13.033 1.00 98.00 247 TYR A C 1
ATOM 1921 O O . TYR A 1 247 ? -14.706 6.425 13.348 1.00 98.00 247 TYR A O 1
ATOM 1929 N N . GLY A 1 248 ? -16.764 7.273 13.563 1.00 97.38 248 GLY A N 1
ATOM 1930 C CA . GLY A 1 248 ? -16.361 8.310 14.522 1.00 97.38 248 GLY A CA 1
ATOM 1931 C C . GLY A 1 248 ? -15.677 7.752 15.782 1.00 97.38 248 GLY A C 1
ATOM 1932 O O . GLY A 1 248 ? -14.663 8.289 16.237 1.00 97.38 248 GLY A O 1
ATOM 1933 N N . ILE A 1 249 ? -16.178 6.635 16.322 1.00 97.88 249 ILE A N 1
ATOM 1934 C CA . ILE A 1 249 ? -15.552 5.927 17.455 1.00 97.88 249 ILE A CA 1
ATOM 1935 C C . ILE A 1 249 ? -14.160 5.404 17.070 1.00 97.88 249 ILE A C 1
ATOM 1937 O O . ILE A 1 249 ? -13.207 5.517 17.851 1.00 97.88 249 ILE A O 1
ATOM 1941 N N . SER A 1 250 ? -14.022 4.860 15.864 1.00 98.19 250 SER A N 1
ATOM 1942 C CA . SER A 1 250 ? -12.751 4.389 15.330 1.00 98.19 250 SER A CA 1
ATOM 1943 C C . SER A 1 250 ? -11.739 5.519 15.121 1.00 98.19 250 SER A C 1
ATOM 1945 O O . SER A 1 250 ? -10.563 5.349 15.454 1.00 98.19 250 SER A O 1
ATOM 1947 N N . ILE A 1 251 ? -12.166 6.693 14.648 1.00 98.00 251 ILE A N 1
ATOM 1948 C CA . ILE A 1 251 ? -11.295 7.871 14.514 1.00 98.00 251 ILE A CA 1
ATOM 1949 C C . ILE A 1 251 ? -10.689 8.255 15.868 1.00 98.00 251 ILE A C 1
ATOM 1951 O O . ILE A 1 251 ? -9.472 8.445 15.976 1.00 98.00 251 ILE A O 1
ATOM 1955 N N . GLU A 1 252 ? -11.503 8.306 16.925 1.00 98.00 252 GLU A N 1
ATOM 1956 C CA . GLU A 1 252 ? -11.017 8.602 18.277 1.00 98.00 252 GLU A CA 1
ATOM 1957 C C . GLU A 1 252 ? -10.072 7.510 18.808 1.00 98.00 252 GLU A C 1
ATOM 1959 O O . GLU A 1 252 ? -9.067 7.825 19.451 1.00 98.00 252 GLU A O 1
ATOM 1964 N N . TYR A 1 253 ? -10.308 6.234 18.476 1.00 98.31 253 TYR A N 1
ATOM 1965 C CA . TYR A 1 253 ? -9.376 5.147 18.794 1.00 98.31 253 TYR A CA 1
ATOM 1966 C C . TYR A 1 253 ? -7.972 5.403 18.215 1.00 98.31 253 TYR A C 1
ATOM 1968 O O . TYR A 1 253 ? -6.981 5.369 18.953 1.00 98.31 253 TYR A O 1
ATOM 1976 N N . TYR A 1 254 ? -7.861 5.716 16.921 1.00 98.44 254 TYR A N 1
ATOM 1977 C CA . TYR A 1 254 ? -6.557 5.978 16.299 1.00 98.44 254 TYR A CA 1
ATOM 1978 C C . TYR A 1 254 ? -5.943 7.306 16.760 1.00 98.44 254 TYR A C 1
ATOM 1980 O O . TYR A 1 254 ? -4.719 7.423 16.864 1.00 98.44 254 TYR A O 1
ATOM 1988 N N . LYS A 1 255 ? -6.766 8.291 17.130 1.00 98.31 255 LYS A N 1
ATOM 1989 C CA . LYS A 1 255 ? -6.310 9.564 17.705 1.00 98.31 255 LYS A CA 1
ATOM 1990 C C . LYS A 1 255 ? -5.666 9.363 19.075 1.00 98.31 255 LYS A C 1
ATOM 1992 O O . LYS A 1 255 ? -4.618 9.951 19.352 1.00 98.31 255 LYS A O 1
ATOM 1997 N N . ASP A 1 256 ? -6.224 8.489 19.909 1.00 98.25 256 ASP A N 1
ATOM 1998 C CA . ASP A 1 256 ? -5.623 8.100 21.187 1.00 98.25 256 ASP A CA 1
ATOM 1999 C C . ASP A 1 256 ? -4.287 7.366 20.998 1.00 98.25 256 ASP A C 1
ATOM 2001 O O . ASP A 1 256 ? -3.325 7.617 21.735 1.00 98.25 256 ASP A O 1
ATOM 2005 N N . LEU A 1 257 ? -4.185 6.495 19.986 1.00 97.75 257 LEU A N 1
ATOM 2006 C CA . LEU A 1 257 ? -2.923 5.835 19.637 1.00 97.75 257 LEU A CA 1
ATOM 2007 C C . LEU A 1 257 ? -1.863 6.834 19.149 1.00 97.75 257 LEU A C 1
ATOM 2009 O O . LEU A 1 257 ? -0.710 6.760 19.585 1.00 97.75 257 LEU A O 1
ATOM 2013 N N . ALA A 1 258 ? -2.250 7.808 18.321 1.00 97.44 258 ALA A N 1
ATOM 2014 C CA . ALA A 1 258 ? -1.371 8.884 17.868 1.00 97.44 258 ALA A CA 1
ATOM 2015 C C . ALA A 1 258 ? -0.891 9.764 19.034 1.00 97.44 258 ALA A C 1
ATOM 2017 O O . ALA A 1 258 ? 0.305 10.036 19.155 1.00 97.44 258 ALA A O 1
ATOM 2018 N N . ARG A 1 259 ? -1.785 10.150 19.958 1.00 97.62 259 ARG A N 1
ATOM 2019 C CA . ARG A 1 259 ? -1.415 10.871 21.192 1.00 97.62 259 ARG A CA 1
ATOM 2020 C C . ARG A 1 259 ? -0.401 10.088 22.023 1.00 97.62 259 ARG A C 1
ATOM 2022 O O . ARG A 1 259 ? 0.558 10.667 22.530 1.00 97.62 259 ARG A O 1
ATOM 2029 N N . HIS A 1 260 ? -0.579 8.773 22.140 1.00 96.06 260 HIS A N 1
ATOM 2030 C CA . HIS A 1 260 ? 0.360 7.911 22.860 1.00 96.06 260 HIS A CA 1
ATOM 2031 C C . HIS A 1 260 ? 1.732 7.836 22.180 1.00 96.06 260 HIS A C 1
ATOM 2033 O O . HIS A 1 260 ? 2.751 7.894 22.870 1.00 96.06 260 HIS A O 1
ATOM 2039 N N . ALA A 1 261 ? 1.781 7.746 20.848 1.00 96.19 261 ALA A N 1
ATOM 2040 C CA . ALA A 1 261 ? 3.034 7.786 20.091 1.00 96.19 261 ALA A CA 1
ATOM 2041 C C . ALA A 1 261 ? 3.772 9.121 20.292 1.00 96.19 261 ALA A C 1
ATOM 2043 O O . ALA A 1 261 ? 4.947 9.115 20.660 1.00 96.19 261 ALA A O 1
ATOM 2044 N N . ARG A 1 262 ? 3.066 10.254 20.186 1.00 95.62 262 ARG A N 1
ATOM 2045 C CA . ARG A 1 262 ? 3.629 11.595 20.435 1.00 95.62 262 ARG A CA 1
ATOM 2046 C C . ARG A 1 262 ? 4.142 11.763 21.864 1.00 95.62 262 ARG A C 1
ATOM 2048 O O . ARG A 1 262 ? 5.255 12.239 22.056 1.00 95.62 262 ARG A O 1
ATOM 2055 N N . LYS A 1 263 ? 3.384 11.302 22.867 1.00 96.56 263 LYS A N 1
ATOM 2056 C CA . LYS A 1 263 ? 3.820 11.327 24.275 1.00 96.56 263 LYS A CA 1
ATOM 2057 C C . LYS A 1 263 ? 5.072 10.484 24.508 1.00 96.56 263 LYS A C 1
ATOM 2059 O O . LYS A 1 263 ? 5.842 10.785 25.411 1.00 96.56 263 LYS A O 1
ATOM 2064 N N . LYS A 1 264 ? 5.265 9.397 23.754 1.00 94.62 264 LYS A N 1
ATOM 2065 C CA . LYS A 1 264 ? 6.495 8.601 23.829 1.00 94.62 264 LYS A CA 1
ATOM 2066 C C . LYS A 1 264 ? 7.673 9.305 23.162 1.00 94.62 264 LYS A C 1
ATOM 2068 O O . LYS A 1 264 ? 8.738 9.320 23.765 1.00 94.62 264 LYS A O 1
ATOM 2073 N N . ARG A 1 265 ? 7.461 9.922 21.995 1.00 94.56 265 ARG A N 1
ATOM 2074 C CA . ARG A 1 265 ? 8.460 10.768 21.325 1.00 94.56 265 ARG A CA 1
ATOM 2075 C C . ARG A 1 265 ? 8.962 11.880 22.249 1.00 94.56 265 ARG A C 1
ATOM 2077 O O . ARG A 1 265 ? 10.159 12.056 22.416 1.00 94.56 265 ARG A O 1
ATOM 2084 N N . SER A 1 266 ? 8.052 12.571 22.936 1.00 94.38 266 SER A N 1
ATOM 2085 C CA . SER A 1 266 ? 8.392 13.704 23.807 1.00 94.38 266 SER A CA 1
ATOM 2086 C C . SER A 1 266 ? 9.108 13.332 25.114 1.00 94.38 266 SER A C 1
ATOM 2088 O O . SER A 1 266 ? 9.377 14.220 25.914 1.00 94.38 266 SER A O 1
ATOM 2090 N N . ARG A 1 267 ? 9.375 12.045 25.391 1.00 92.81 267 ARG A N 1
ATOM 2091 C CA . ARG A 1 267 ? 10.097 11.627 26.610 1.00 92.81 267 ARG A CA 1
ATOM 2092 C C . ARG A 1 267 ? 11.588 11.945 26.561 1.00 92.81 267 ARG A C 1
ATOM 2094 O O . ARG A 1 267 ? 12.186 12.065 27.620 1.00 92.81 267 ARG A O 1
ATOM 2101 N N . GLY A 1 268 ? 12.173 12.039 25.367 1.00 90.50 268 GLY A N 1
ATOM 2102 C CA . GLY A 1 268 ? 13.579 12.411 25.192 1.00 90.50 268 GLY A CA 1
ATOM 2103 C C . GLY A 1 268 ? 14.607 11.351 25.607 1.00 90.50 268 GLY A C 1
ATOM 2104 O O . GLY A 1 268 ? 15.774 11.687 25.747 1.00 90.50 268 GLY A O 1
ATOM 2105 N N . PHE A 1 269 ? 14.215 10.086 25.802 1.00 91.88 269 PHE A N 1
ATOM 2106 C CA . PHE A 1 269 ? 15.157 8.991 26.065 1.00 91.88 269 PHE A CA 1
ATOM 2107 C C . PHE A 1 269 ? 14.753 7.698 25.347 1.00 91.88 269 PHE A C 1
ATOM 2109 O O . PHE A 1 269 ? 13.563 7.426 25.144 1.00 91.88 269 PHE A O 1
ATOM 2116 N N . ALA A 1 270 ? 15.752 6.894 24.973 1.00 91.88 270 ALA A N 1
ATOM 2117 C CA . ALA A 1 270 ? 15.547 5.585 24.366 1.00 91.88 270 ALA A CA 1
ATOM 2118 C C . ALA A 1 270 ? 15.094 4.565 25.435 1.00 91.88 270 ALA A C 1
ATOM 2120 O O . ALA A 1 270 ? 15.718 4.470 26.493 1.00 91.88 270 ALA A O 1
ATOM 2121 N N . PRO A 1 271 ? 14.000 3.815 25.218 1.00 92.38 271 PRO A N 1
ATOM 2122 C CA . PRO A 1 271 ? 13.565 2.774 26.145 1.00 92.38 271 PRO A CA 1
ATOM 2123 C C . PRO A 1 271 ? 14.561 1.608 26.207 1.00 92.38 271 PRO A C 1
ATOM 2125 O O . PRO A 1 271 ? 15.110 1.199 25.187 1.00 92.38 271 PRO A O 1
ATOM 2128 N N . HIS A 1 272 ? 14.718 1.027 27.396 1.00 89.50 272 HIS A N 1
ATOM 2129 C CA . HIS A 1 272 ? 15.544 -0.162 27.604 1.00 89.50 272 HIS A CA 1
ATOM 2130 C C . HIS A 1 272 ? 14.848 -1.436 27.098 1.00 89.50 272 HIS A C 1
ATOM 2132 O O . HIS A 1 272 ? 13.622 -1.535 27.220 1.00 89.50 272 HIS A O 1
ATOM 2138 N N . PRO A 1 273 ? 15.594 -2.400 26.528 1.00 89.94 273 PRO A N 1
ATOM 2139 C CA . PRO A 1 273 ? 15.039 -3.679 26.094 1.00 89.94 273 PRO A CA 1
ATOM 2140 C C . PRO A 1 273 ? 14.632 -4.554 27.286 1.00 89.94 273 PRO A C 1
ATOM 2142 O O . PRO A 1 273 ? 15.132 -4.375 28.395 1.00 89.94 273 PRO A O 1
ATOM 2145 N N . THR A 1 274 ? 13.735 -5.521 27.052 1.00 88.25 274 THR A N 1
ATOM 2146 C CA . THR A 1 274 ? 13.315 -6.496 28.079 1.00 88.25 274 THR A CA 1
ATOM 2147 C C . THR A 1 274 ? 14.514 -7.285 28.598 1.00 88.25 274 THR A C 1
ATOM 2149 O O . THR A 1 274 ? 14.605 -7.552 29.792 1.00 88.25 274 THR A O 1
ATOM 2152 N N . VAL A 1 275 ? 15.431 -7.633 27.694 1.00 84.38 275 VAL A N 1
ATOM 2153 C CA . VAL A 1 275 ? 16.701 -8.294 27.994 1.00 84.38 275 VAL A CA 1
ATOM 2154 C C . VAL A 1 275 ? 17.793 -7.533 27.252 1.00 84.38 275 VAL A C 1
ATOM 2156 O O . VAL A 1 275 ? 17.581 -7.219 26.081 1.00 84.38 275 VAL A O 1
ATOM 2159 N N . PRO A 1 276 ? 18.922 -7.182 27.888 1.00 83.19 276 PRO A N 1
ATOM 2160 C CA . PRO A 1 276 ? 20.050 -6.582 27.187 1.00 83.19 276 PRO A CA 1
ATOM 2161 C C . PRO A 1 276 ? 20.633 -7.549 26.143 1.00 83.19 276 PRO A C 1
ATOM 2163 O O . PRO A 1 276 ? 20.751 -8.744 26.425 1.00 83.19 276 PRO A O 1
ATOM 2166 N N . PRO A 1 277 ? 21.024 -7.075 24.949 1.00 81.44 277 PRO A N 1
ATOM 2167 C CA . PRO A 1 277 ? 21.697 -7.927 23.980 1.00 81.44 277 PRO A CA 1
ATOM 2168 C C . PRO A 1 277 ? 23.077 -8.341 24.510 1.00 81.44 277 PRO A C 1
ATOM 2170 O O . PRO A 1 277 ? 23.888 -7.499 24.878 1.00 81.44 277 PRO A O 1
ATOM 2173 N N . THR A 1 278 ? 23.333 -9.649 24.565 1.00 70.00 278 THR A N 1
ATOM 2174 C CA . THR A 1 278 ? 24.583 -10.236 25.087 1.00 70.00 278 THR A CA 1
ATOM 2175 C C . THR A 1 278 ? 25.594 -10.585 23.992 1.00 70.00 278 THR A C 1
ATOM 2177 O O . THR A 1 278 ? 26.724 -10.962 24.288 1.00 70.00 278 THR A O 1
ATOM 2180 N N . SER A 1 279 ? 25.211 -10.457 22.718 1.00 66.12 279 SER A N 1
ATOM 2181 C CA . SER A 1 279 ? 26.118 -10.636 21.581 1.00 66.12 279 SER A CA 1
ATOM 2182 C C . SER A 1 279 ? 27.003 -9.396 21.436 1.00 66.12 279 SER A C 1
ATOM 2184 O O . SER A 1 279 ? 26.489 -8.290 21.298 1.00 66.12 279 SER A O 1
ATOM 2186 N N . GLY A 1 280 ? 28.328 -9.576 21.490 1.00 54.66 280 GLY A N 1
ATOM 2187 C CA . GLY A 1 280 ? 29.324 -8.521 21.752 1.00 54.66 280 GLY A CA 1
ATOM 2188 C C . GLY A 1 280 ? 29.391 -7.326 20.786 1.00 54.66 280 GLY A C 1
ATOM 2189 O O . GLY A 1 280 ? 30.148 -6.397 21.048 1.00 54.66 280 GLY A O 1
ATOM 2190 N N . THR A 1 281 ? 28.612 -7.315 19.700 1.00 59.50 281 THR A N 1
ATOM 2191 C CA . THR A 1 281 ? 28.511 -6.200 18.737 1.00 59.50 281 THR A CA 1
ATOM 2192 C C . THR A 1 281 ? 27.090 -5.647 18.574 1.00 59.50 281 THR A C 1
ATOM 2194 O O . THR A 1 281 ? 26.877 -4.722 17.793 1.00 59.50 281 THR A O 1
ATOM 2197 N N . SER A 1 282 ? 26.100 -6.198 19.279 1.00 68.94 282 SER A N 1
ATOM 2198 C CA . SER A 1 282 ? 24.695 -5.820 19.136 1.00 68.94 282 SER A CA 1
ATOM 2199 C C . SER A 1 282 ? 24.385 -4.528 19.889 1.00 68.94 282 SER A C 1
ATOM 2201 O O . SER A 1 282 ? 24.374 -4.503 21.119 1.00 68.94 282 SER A O 1
ATOM 2203 N N . GLN A 1 283 ? 24.090 -3.459 19.151 1.00 80.88 283 GLN A N 1
ATOM 2204 C CA . GLN A 1 283 ? 23.624 -2.198 19.727 1.00 80.88 283 GLN A CA 1
ATOM 2205 C C . GLN A 1 283 ? 22.096 -2.150 19.767 1.00 80.88 283 GLN A C 1
ATOM 2207 O O . GLN A 1 283 ? 21.416 -2.849 19.025 1.00 80.88 283 GLN A O 1
ATOM 2212 N N . THR A 1 284 ? 21.539 -1.344 20.665 1.00 89.81 284 THR A N 1
ATOM 2213 C CA . THR A 1 284 ? 20.106 -1.027 20.669 1.00 89.81 284 THR A CA 1
ATOM 2214 C C . THR A 1 284 ? 19.861 0.272 19.918 1.00 89.81 284 THR A C 1
ATOM 2216 O O . THR A 1 284 ? 20.731 1.137 19.897 1.00 89.81 284 THR A O 1
ATOM 2219 N N . LEU A 1 285 ? 18.642 0.458 19.415 1.00 92.81 285 LEU A N 1
ATOM 2220 C CA . LEU A 1 285 ? 18.222 1.711 18.782 1.00 92.81 285 LEU A CA 1
ATOM 2221 C C . LEU A 1 285 ? 18.513 2.966 19.627 1.00 92.81 285 LEU A C 1
ATOM 2223 O O . LEU A 1 285 ? 18.173 3.024 20.816 1.00 92.81 285 LEU A O 1
ATOM 2227 N N . SER A 1 286 ? 19.050 3.991 18.969 1.00 93.81 286 SER A N 1
ATOM 2228 C CA . SER A 1 286 ? 19.322 5.324 19.507 1.00 93.81 286 SER A CA 1
ATOM 2229 C C . SER A 1 286 ? 18.040 6.154 19.697 1.00 93.81 286 SER A C 1
ATOM 2231 O O . SER A 1 286 ? 16.942 5.775 19.279 1.00 93.81 286 SER A O 1
ATOM 2233 N N . LEU A 1 287 ? 18.140 7.322 20.346 1.00 94.81 287 LEU A N 1
ATOM 2234 C CA . LEU A 1 287 ? 16.991 8.227 20.491 1.00 94.81 287 LEU A CA 1
ATOM 2235 C C . LEU A 1 287 ? 16.440 8.723 19.131 1.00 94.81 287 LEU A C 1
ATOM 2237 O O . LEU A 1 287 ? 15.215 8.676 18.970 1.00 94.81 287 LEU A O 1
ATOM 2241 N N . PRO A 1 288 ? 17.269 9.155 18.156 1.00 95.44 288 PRO A N 1
ATOM 2242 C CA . PRO A 1 288 ? 16.823 9.436 16.788 1.00 95.44 288 PRO A CA 1
ATOM 2243 C C . PRO A 1 288 ? 16.033 8.286 16.151 1.00 95.44 288 PRO A C 1
ATOM 2245 O O . PRO A 1 288 ? 14.935 8.514 15.640 1.00 95.44 288 PRO A O 1
ATOM 2248 N N . ASP A 1 289 ? 16.500 7.043 16.282 1.00 95.88 289 ASP A N 1
ATOM 2249 C CA . ASP A 1 289 ? 15.789 5.871 15.753 1.00 95.88 289 ASP A CA 1
ATOM 2250 C C . ASP A 1 289 ? 14.391 5.730 16.363 1.00 95.88 289 ASP A C 1
ATOM 2252 O O . ASP A 1 289 ? 13.391 5.498 15.677 1.00 95.88 289 ASP A O 1
ATOM 2256 N N . TRP A 1 290 ? 14.280 5.910 17.681 1.00 96.44 290 TRP A N 1
ATOM 2257 C CA . TRP A 1 290 ? 12.988 5.895 18.364 1.00 96.44 290 TRP A CA 1
ATOM 2258 C C . TRP A 1 290 ? 12.079 7.036 17.919 1.00 96.44 290 TRP A C 1
ATOM 2260 O O . TRP A 1 290 ? 10.875 6.823 17.743 1.00 96.44 290 TRP A O 1
ATOM 2270 N N . ASN A 1 291 ? 12.645 8.220 17.713 1.00 96.31 291 ASN A N 1
ATOM 2271 C CA . ASN A 1 291 ? 11.947 9.382 17.186 1.00 96.31 291 ASN A CA 1
ATOM 2272 C C . ASN A 1 291 ? 11.358 9.088 15.800 1.00 96.31 291 ASN A C 1
ATOM 2274 O O . ASN A 1 291 ? 10.138 9.215 15.642 1.00 96.31 291 ASN A O 1
ATOM 2278 N N . PHE A 1 292 ? 12.165 8.583 14.860 1.00 97.69 292 PHE A N 1
ATOM 2279 C CA . PHE A 1 292 ? 11.705 8.122 13.547 1.00 97.69 292 PHE A CA 1
ATOM 2280 C C . PHE A 1 292 ? 10.514 7.165 13.674 1.00 97.69 292 PHE A C 1
ATOM 2282 O O . PHE A 1 292 ? 9.455 7.367 13.075 1.00 97.69 292 PHE A O 1
ATOM 2289 N N . ARG A 1 293 ? 10.640 6.142 14.528 1.00 97.56 293 ARG A N 1
ATOM 2290 C CA . ARG A 1 293 ? 9.568 5.160 14.723 1.00 97.56 293 ARG A CA 1
ATOM 2291 C C . ARG A 1 293 ? 8.281 5.786 15.231 1.00 97.56 293 ARG A C 1
ATOM 2293 O O . ARG A 1 293 ? 7.204 5.336 14.850 1.00 97.56 293 ARG A O 1
ATOM 2300 N N . TYR A 1 294 ? 8.344 6.746 16.148 1.00 97.44 294 TYR A N 1
ATOM 2301 C CA . TYR A 1 294 ? 7.137 7.399 16.653 1.00 97.44 294 TYR A CA 1
ATOM 2302 C C . TYR A 1 294 ? 6.502 8.333 15.619 1.00 97.44 294 TYR A C 1
ATOM 2304 O O . TYR A 1 294 ? 5.270 8.426 15.597 1.00 97.44 294 TYR A O 1
ATOM 2312 N N . ASP A 1 295 ? 7.299 8.952 14.749 1.00 96.62 295 ASP A N 1
ATOM 2313 C CA . ASP A 1 295 ? 6.795 9.764 13.637 1.00 96.62 295 ASP A CA 1
ATOM 2314 C C . ASP A 1 295 ? 6.093 8.891 12.604 1.00 96.62 295 ASP A C 1
ATOM 2316 O O . ASP A 1 295 ? 4.930 9.149 12.292 1.00 96.62 295 ASP A O 1
ATOM 2320 N N . LEU A 1 296 ? 6.717 7.783 12.185 1.00 98.19 296 LEU A N 1
ATOM 2321 C CA . LEU A 1 296 ? 6.102 6.847 11.243 1.00 98.19 296 LEU A CA 1
ATOM 2322 C C . LEU A 1 296 ? 4.776 6.296 11.782 1.00 98.19 296 LEU A C 1
ATOM 2324 O O . LEU A 1 296 ? 3.769 6.268 11.078 1.00 98.19 296 LEU A O 1
ATOM 2328 N N . LYS A 1 297 ? 4.738 5.907 13.064 1.00 98.12 297 LYS A N 1
ATOM 2329 C CA . LYS A 1 297 ? 3.498 5.448 13.714 1.00 98.12 297 LYS A CA 1
ATOM 2330 C C . LYS A 1 297 ? 2.430 6.537 13.717 1.00 98.12 297 LYS A C 1
ATOM 2332 O O . LYS A 1 297 ? 1.265 6.245 13.470 1.00 98.12 297 LYS A O 1
ATOM 2337 N N . SER A 1 298 ? 2.815 7.779 14.006 1.00 97.69 298 SER A N 1
ATOM 2338 C CA . SER A 1 298 ? 1.892 8.918 14.010 1.00 97.69 298 SER A CA 1
ATOM 2339 C C . SER A 1 298 ? 1.331 9.202 12.615 1.00 97.69 298 SER A C 1
ATOM 2341 O O . SER A 1 298 ? 0.142 9.499 12.508 1.00 97.69 298 SER A O 1
ATOM 2343 N N . ALA A 1 299 ? 2.152 9.059 11.572 1.00 98.12 299 ALA A N 1
ATOM 2344 C CA . ALA A 1 299 ? 1.745 9.203 10.180 1.00 98.12 299 ALA A CA 1
ATOM 2345 C C . ALA A 1 299 ? 0.742 8.117 9.764 1.00 98.12 299 ALA A C 1
ATOM 2347 O O . ALA A 1 299 ? -0.354 8.433 9.309 1.00 98.12 299 ALA A O 1
ATOM 2348 N N . VAL A 1 300 ? 1.047 6.845 10.046 1.00 98.31 300 VAL A N 1
ATOM 2349 C CA . VAL A 1 300 ? 0.138 5.716 9.782 1.00 98.31 300 VAL A CA 1
ATOM 2350 C C . VAL A 1 300 ? -1.193 5.879 10.529 1.00 98.31 300 VAL A C 1
ATOM 2352 O O . VAL A 1 300 ? -2.257 5.659 9.959 1.00 98.31 300 VAL A O 1
ATOM 2355 N N . PHE A 1 301 ? -1.182 6.326 11.789 1.00 98.56 301 PHE A N 1
ATOM 2356 C CA . PHE A 1 301 ? -2.425 6.612 12.519 1.00 98.56 301 PHE A CA 1
ATOM 2357 C C . PHE A 1 301 ? -3.194 7.828 11.986 1.00 98.56 301 PHE A C 1
ATOM 2359 O O . PHE A 1 301 ? -4.386 7.951 12.257 1.00 98.56 301 PHE A O 1
ATOM 2366 N N . ALA A 1 302 ? -2.549 8.756 11.279 1.00 98.19 302 ALA A N 1
ATOM 2367 C CA . ALA A 1 302 ? -3.248 9.823 10.572 1.00 98.19 302 ALA A CA 1
ATOM 2368 C C . ALA A 1 302 ? -3.899 9.311 9.278 1.00 98.19 302 ALA A C 1
ATOM 2370 O O . ALA A 1 302 ? -5.037 9.692 9.017 1.00 98.19 302 ALA A O 1
ATOM 2371 N N . GLU A 1 303 ? -3.264 8.383 8.551 1.00 96.69 303 GLU A N 1
ATOM 2372 C CA . GLU A 1 303 ? -3.901 7.703 7.410 1.00 96.69 303 GLU A CA 1
ATOM 2373 C C . GLU A 1 303 ? -5.142 6.909 7.833 1.00 96.69 303 GLU A C 1
ATOM 2375 O O . GLU A 1 303 ? -6.197 7.096 7.244 1.00 96.69 303 GLU A O 1
ATOM 2380 N N . PHE A 1 304 ? -5.073 6.110 8.910 1.00 97.88 304 PHE A N 1
ATOM 2381 C CA . PHE A 1 304 ? -6.255 5.409 9.448 1.00 97.88 304 PHE A CA 1
ATOM 2382 C C . PHE A 1 304 ? -7.413 6.355 9.791 1.00 97.88 304 PHE A C 1
ATOM 2384 O O . PHE A 1 304 ? -8.555 5.919 9.884 1.00 97.88 304 PHE A O 1
ATOM 2391 N N . ARG A 1 305 ? -7.125 7.643 10.006 1.00 96.75 305 ARG A N 1
ATOM 2392 C CA . ARG A 1 305 ? -8.128 8.673 10.291 1.00 96.75 305 ARG A CA 1
ATOM 2393 C C . ARG A 1 305 ? -8.558 9.474 9.068 1.00 96.75 305 ARG A C 1
ATOM 2395 O O . ARG A 1 305 ? -9.362 10.386 9.218 1.00 96.75 305 ARG A O 1
ATOM 2402 N N . GLN A 1 306 ? -8.009 9.160 7.897 1.00 94.75 306 GLN A N 1
ATOM 2403 C CA . GLN A 1 306 ? -8.229 9.889 6.650 1.00 94.75 306 GLN A CA 1
ATOM 2404 C C . GLN A 1 306 ? -7.837 11.379 6.754 1.00 94.75 306 GLN A C 1
ATOM 2406 O O . GLN A 1 306 ? -8.352 12.237 6.043 1.00 94.75 306 GLN A O 1
ATOM 2411 N N . GLU A 1 307 ? -6.889 11.709 7.642 1.00 95.69 307 GLU A N 1
ATOM 2412 C CA . GLU A 1 307 ? -6.351 13.065 7.813 1.00 95.69 307 GLU A CA 1
ATOM 2413 C C . GLU A 1 307 ? -5.122 13.263 6.911 1.00 95.69 307 GLU A C 1
ATOM 2415 O O . GLU A 1 307 ? -3.989 13.360 7.396 1.00 95.69 307 GLU A O 1
ATOM 2420 N N . ASN A 1 308 ? -5.351 13.296 5.594 1.00 95.25 308 ASN A N 1
ATOM 2421 C CA . ASN A 1 308 ? -4.306 13.244 4.561 1.00 95.25 308 ASN A CA 1
ATOM 2422 C C . ASN A 1 308 ? -3.198 14.299 4.744 1.00 95.25 308 ASN A C 1
ATOM 2424 O O . ASN A 1 308 ? -2.018 13.950 4.744 1.00 95.25 308 ASN A O 1
ATOM 2428 N N . ASP A 1 309 ? -3.554 15.559 5.010 1.00 95.62 309 ASP A N 1
ATOM 2429 C CA . ASP A 1 309 ? -2.589 16.642 5.250 1.00 95.62 309 ASP A CA 1
ATOM 2430 C C . ASP A 1 309 ? -1.660 16.371 6.442 1.00 95.62 309 ASP A C 1
ATOM 2432 O O . ASP A 1 309 ? -0.462 16.661 6.415 1.00 95.62 309 ASP A O 1
ATOM 2436 N N . LEU A 1 310 ? -2.212 15.835 7.534 1.00 96.94 310 LEU A N 1
ATOM 2437 C CA . LEU A 1 310 ? -1.428 15.521 8.725 1.00 96.94 310 LEU A CA 1
ATOM 2438 C C . LEU A 1 310 ? -0.572 14.271 8.511 1.00 96.94 310 LEU A C 1
ATOM 2440 O O . LEU A 1 310 ? 0.548 14.212 9.031 1.00 96.94 310 LEU A O 1
ATOM 2444 N N . ALA A 1 311 ? -1.097 13.290 7.775 1.00 97.81 311 ALA A N 1
ATOM 2445 C CA . ALA A 1 311 ? -0.367 12.090 7.401 1.00 97.81 311 ALA A CA 1
ATOM 2446 C C . ALA A 1 311 ? 0.871 12.451 6.575 1.00 97.81 311 ALA A C 1
ATOM 2448 O O . ALA A 1 311 ? 1.968 12.073 6.980 1.00 97.81 311 ALA A O 1
ATOM 2449 N N . ILE A 1 312 ? 0.725 13.261 5.517 1.00 97.38 312 ILE A N 1
ATOM 2450 C CA . ILE A 1 312 ? 1.844 13.719 4.675 1.00 97.38 312 ILE A CA 1
ATOM 2451 C C . ILE A 1 312 ? 2.917 14.407 5.513 1.00 97.38 312 ILE A C 1
ATOM 2453 O O . ILE A 1 312 ? 4.051 13.942 5.518 1.00 97.38 312 ILE A O 1
ATOM 2457 N N . ARG A 1 313 ? 2.563 15.431 6.303 1.00 97.25 313 ARG A N 1
ATOM 2458 C CA . ARG A 1 313 ? 3.551 16.145 7.136 1.00 97.25 313 ARG A CA 1
ATOM 2459 C C . ARG A 1 313 ? 4.300 15.215 8.090 1.00 97.25 313 ARG A C 1
ATOM 2461 O O . ARG A 1 313 ? 5.494 15.375 8.319 1.00 97.25 313 ARG A O 1
ATOM 2468 N N . SER A 1 314 ? 3.596 14.243 8.671 1.00 97.31 314 SER A N 1
ATOM 2469 C CA . SER A 1 314 ? 4.207 13.283 9.598 1.00 97.31 314 SER A CA 1
ATOM 2470 C C . SER A 1 314 ? 5.104 12.276 8.868 1.00 97.31 314 SER A C 1
ATOM 2472 O O . SER A 1 314 ? 6.140 11.888 9.405 1.00 97.31 314 SER A O 1
ATOM 2474 N N . PHE A 1 315 ? 4.729 11.858 7.656 1.00 98.44 315 PHE A N 1
ATOM 2475 C CA . PHE A 1 315 ? 5.554 11.007 6.801 1.00 98.44 315 PHE A CA 1
ATOM 2476 C C . PHE A 1 315 ? 6.805 11.730 6.316 1.00 98.44 315 PHE A C 1
ATOM 2478 O O . PHE A 1 315 ? 7.882 11.156 6.392 1.00 98.44 315 PHE A O 1
ATOM 2485 N N . GLU A 1 316 ? 6.690 12.981 5.877 1.00 97.38 316 GLU A N 1
ATOM 2486 C CA . GLU A 1 316 ? 7.831 13.811 5.482 1.00 97.38 316 GLU A CA 1
ATOM 2487 C C . GLU A 1 316 ? 8.793 14.008 6.654 1.00 97.38 316 GLU A C 1
ATOM 2489 O O . GLU A 1 316 ? 9.986 13.765 6.514 1.00 97.38 316 GLU A O 1
ATOM 2494 N N . GLN A 1 317 ? 8.281 14.309 7.852 1.00 97.00 317 GLN A N 1
ATOM 2495 C CA . GLN A 1 317 ? 9.115 14.384 9.053 1.00 97.00 317 GLN A CA 1
ATOM 2496 C C . GLN A 1 317 ? 9.833 13.056 9.349 1.00 97.00 317 GLN A C 1
ATOM 2498 O O . GLN A 1 317 ? 11.016 13.057 9.700 1.00 97.00 317 GLN A O 1
ATOM 2503 N N . ALA A 1 318 ? 9.134 11.923 9.223 1.00 98.12 318 ALA A N 1
ATOM 2504 C CA . ALA A 1 318 ? 9.738 10.606 9.400 1.00 98.12 318 ALA A CA 1
ATOM 2505 C C . ALA A 1 318 ? 10.800 10.329 8.323 1.00 98.12 318 ALA A C 1
ATOM 2507 O O . ALA A 1 318 ? 11.863 9.812 8.646 1.00 98.12 318 ALA A O 1
ATOM 2508 N N . TYR A 1 319 ? 10.544 10.702 7.070 1.00 98.31 319 TYR A N 1
ATOM 2509 C CA . TYR A 1 319 ? 11.468 10.547 5.950 1.00 98.31 319 TYR A CA 1
ATOM 2510 C C . TYR A 1 319 ? 12.762 11.340 6.163 1.00 98.31 319 TYR A C 1
ATOM 2512 O O . TYR A 1 319 ? 13.846 10.770 6.060 1.00 98.31 319 TYR A O 1
ATOM 2520 N N . GLU A 1 320 ? 12.656 12.617 6.539 1.00 97.19 320 GLU A N 1
ATOM 2521 C CA . GLU A 1 320 ? 13.822 13.459 6.828 1.00 97.19 320 GLU A CA 1
ATOM 2522 C C . GLU A 1 320 ? 14.613 12.939 8.031 1.00 97.19 320 GLU A C 1
ATOM 2524 O O . GLU A 1 320 ? 15.838 12.893 8.000 1.00 97.19 320 GLU A O 1
ATOM 2529 N N . THR A 1 321 ? 13.922 12.476 9.078 1.00 96.69 321 THR A N 1
ATOM 2530 C CA . THR A 1 321 ? 14.581 11.877 10.250 1.00 96.69 321 THR A CA 1
ATOM 2531 C C . THR A 1 321 ? 15.310 10.587 9.863 1.00 96.69 321 THR A C 1
ATOM 2533 O O . THR A 1 321 ? 16.461 10.403 10.245 1.00 96.69 321 THR A O 1
ATOM 2536 N N . LEU A 1 322 ? 14.674 9.710 9.079 1.00 97.50 322 LEU A N 1
ATOM 2537 C CA . LEU A 1 322 ? 15.264 8.452 8.617 1.00 97.50 322 LEU A CA 1
ATOM 2538 C C . LEU A 1 322 ? 16.532 8.678 7.802 1.00 97.50 322 LEU A C 1
ATOM 2540 O O . LEU A 1 322 ? 17.510 7.983 8.027 1.00 97.50 322 LEU A O 1
ATOM 2544 N N . LEU A 1 323 ? 16.500 9.632 6.869 1.00 95.56 323 LEU A N 1
ATOM 2545 C CA . LEU A 1 323 ? 17.604 9.941 5.955 1.00 95.56 323 LEU A CA 1
ATOM 2546 C C . LEU A 1 323 ? 18.545 11.031 6.485 1.00 95.56 323 LEU A C 1
ATOM 2548 O O . LEU A 1 323 ? 19.276 11.647 5.701 1.00 95.56 323 LEU A O 1
ATOM 2552 N N . SER A 1 324 ? 18.493 11.298 7.789 1.00 94.19 324 SER A N 1
ATOM 2553 C CA . SER A 1 324 ? 19.390 12.222 8.474 1.00 94.19 324 SER A CA 1
ATOM 2554 C C . SER A 1 324 ? 20.739 11.570 8.775 1.00 94.19 324 SER A C 1
ATOM 2556 O O . SER A 1 324 ? 20.860 10.343 8.814 1.00 94.19 324 SER A O 1
ATOM 2558 N N . GLN A 1 325 ? 21.736 12.407 9.065 1.00 90.31 325 GLN A N 1
ATOM 2559 C CA . GLN A 1 325 ? 23.075 11.960 9.464 1.00 90.31 325 GLN A CA 1
ATOM 2560 C C . GLN A 1 325 ? 23.071 11.203 10.804 1.00 90.31 325 GLN A C 1
ATOM 2562 O O . GLN A 1 325 ? 23.948 10.387 11.058 1.00 90.31 325 GLN A O 1
ATOM 2567 N N . ASP A 1 326 ? 22.058 11.434 11.645 1.00 89.94 326 ASP A N 1
ATOM 2568 C CA . ASP A 1 326 ? 21.929 10.806 12.964 1.00 89.94 326 ASP A CA 1
ATOM 2569 C C . ASP A 1 326 ? 21.357 9.380 12.907 1.00 89.94 326 ASP A C 1
ATOM 2571 O O . ASP A 1 326 ? 21.340 8.692 13.927 1.00 89.94 326 ASP A O 1
ATOM 2575 N N . ILE A 1 327 ? 20.842 8.946 11.750 1.00 91.75 327 ILE A N 1
ATOM 2576 C CA . ILE A 1 327 ? 20.298 7.595 11.552 1.00 91.75 327 ILE A CA 1
ATOM 2577 C C . ILE A 1 327 ? 20.999 6.924 10.381 1.00 91.75 327 ILE A C 1
ATOM 2579 O O . ILE A 1 327 ? 21.750 5.974 10.579 1.00 91.75 327 ILE A O 1
ATOM 2583 N N . PHE A 1 328 ? 20.758 7.402 9.158 1.00 90.38 328 PHE A N 1
ATOM 2584 C CA . PHE A 1 328 ? 21.138 6.669 7.954 1.00 90.38 328 PHE A CA 1
ATOM 2585 C C . PHE A 1 328 ? 22.652 6.499 7.835 1.00 90.38 328 PHE A C 1
ATOM 2587 O O . PHE A 1 328 ? 23.116 5.389 7.591 1.00 90.38 328 PHE A O 1
ATOM 2594 N N . ASP A 1 329 ? 23.408 7.570 8.085 1.00 88.12 329 ASP A N 1
ATOM 2595 C CA . ASP A 1 329 ? 24.873 7.569 7.982 1.00 88.12 329 ASP A CA 1
ATOM 2596 C C . ASP A 1 329 ? 25.540 6.704 9.069 1.00 88.12 329 ASP A C 1
ATOM 2598 O O . ASP A 1 329 ? 26.687 6.286 8.911 1.00 88.12 329 ASP A O 1
ATOM 2602 N N . LEU A 1 330 ? 24.829 6.415 10.168 1.00 89.69 330 LEU A N 1
ATOM 2603 C CA . LEU A 1 330 ? 25.306 5.539 11.243 1.00 89.69 330 LEU A CA 1
ATOM 2604 C C . LEU A 1 330 ? 25.006 4.061 10.982 1.00 89.69 330 LEU A C 1
ATOM 2606 O O . LEU A 1 330 ? 25.646 3.191 11.579 1.00 89.69 330 LEU A O 1
ATOM 2610 N N . ILE A 1 331 ? 24.041 3.754 10.111 1.00 89.88 331 ILE A N 1
ATOM 2611 C CA . ILE A 1 331 ? 23.755 2.376 9.722 1.00 89.88 331 ILE A CA 1
ATOM 2612 C C . ILE A 1 331 ? 24.907 1.902 8.830 1.00 89.88 331 ILE A C 1
ATOM 2614 O O . ILE A 1 331 ? 25.141 2.503 7.780 1.00 89.88 331 ILE A O 1
ATOM 2618 N N . PRO A 1 332 ? 25.604 0.800 9.177 1.00 88.06 332 PRO A N 1
ATOM 2619 C CA . PRO A 1 332 ? 26.671 0.285 8.336 1.00 88.06 332 PRO A CA 1
ATOM 2620 C C . PRO A 1 332 ? 26.146 0.040 6.925 1.00 88.06 332 PRO A C 1
ATOM 2622 O O . PRO A 1 332 ? 25.200 -0.742 6.741 1.00 88.06 332 PRO A O 1
ATOM 2625 N N . SER A 1 333 ? 26.749 0.709 5.941 1.00 84.94 333 SER A N 1
ATOM 2626 C CA . SER A 1 333 ? 26.386 0.561 4.536 1.00 84.94 333 SER A CA 1
ATOM 2627 C C . SER A 1 333 ? 26.349 -0.925 4.186 1.00 84.94 333 SER A C 1
ATOM 2629 O O . SER A 1 333 ? 27.227 -1.681 4.609 1.00 84.94 333 SER A O 1
ATOM 2631 N N . TRP A 1 334 ? 25.335 -1.351 3.428 1.00 78.81 334 TRP A N 1
ATOM 2632 C CA . TRP A 1 334 ? 25.158 -2.747 2.976 1.00 78.81 334 TRP A CA 1
ATOM 2633 C C . TRP A 1 334 ? 24.756 -3.769 4.019 1.00 78.81 334 TRP A C 1
ATOM 2635 O O . TRP A 1 334 ? 24.550 -4.934 3.676 1.00 78.81 334 TRP A O 1
ATOM 2645 N N . SER A 1 335 ? 24.618 -3.371 5.279 1.00 86.88 335 SER A N 1
ATOM 2646 C CA . SER A 1 335 ? 23.970 -4.240 6.251 1.00 86.88 335 SER A CA 1
ATOM 2647 C C . SER A 1 335 ? 22.513 -4.503 5.837 1.00 86.88 335 SER A C 1
ATOM 2649 O O . SER A 1 335 ? 21.900 -3.681 5.145 1.00 86.88 335 SER A O 1
ATOM 2651 N N . PRO A 1 336 ? 21.898 -5.606 6.297 1.00 88.25 336 PRO A N 1
ATOM 2652 C CA . PRO A 1 336 ? 20.457 -5.796 6.152 1.00 88.25 336 PRO A CA 1
ATOM 2653 C C . PRO A 1 336 ? 19.657 -4.572 6.630 1.00 88.25 336 PRO A C 1
ATOM 2655 O O . PRO A 1 336 ? 18.709 -4.166 5.964 1.00 88.25 336 PRO A O 1
ATOM 2658 N N . ARG A 1 337 ? 20.115 -3.906 7.703 1.00 90.94 337 ARG A N 1
ATOM 2659 C CA . ARG A 1 337 ? 19.522 -2.667 8.232 1.00 90.94 337 ARG A CA 1
ATOM 2660 C C . ARG A 1 337 ? 19.587 -1.492 7.256 1.00 90.94 337 ARG A C 1
ATOM 2662 O O . ARG A 1 337 ? 18.650 -0.702 7.203 1.00 90.94 337 ARG A O 1
ATOM 2669 N N . TRP A 1 338 ? 20.640 -1.390 6.450 1.00 92.25 338 TRP A N 1
ATOM 2670 C CA . TRP A 1 338 ? 20.752 -0.353 5.420 1.00 92.25 338 TRP A CA 1
ATOM 2671 C C . TRP A 1 338 ? 19.692 -0.537 4.326 1.00 92.25 338 TRP A C 1
ATOM 2673 O O . TRP A 1 338 ? 19.002 0.412 3.951 1.00 92.25 338 TRP A O 1
ATOM 2683 N N . ASN A 1 339 ? 19.480 -1.779 3.880 1.00 92.62 339 ASN A N 1
ATOM 2684 C CA . ASN A 1 339 ? 18.408 -2.104 2.936 1.00 92.62 339 ASN A CA 1
ATOM 2685 C C . ASN A 1 339 ? 17.012 -1.959 3.561 1.00 92.62 339 ASN A C 1
ATOM 2687 O O . ASN A 1 339 ? 16.092 -1.507 2.885 1.00 92.62 339 ASN A O 1
ATOM 2691 N N . GLU A 1 340 ? 16.840 -2.275 4.848 1.00 93.81 340 GLU A N 1
ATOM 2692 C CA . GLU A 1 340 ? 15.598 -1.986 5.577 1.00 93.81 340 GLU A CA 1
ATOM 2693 C C . GLU A 1 340 ? 15.304 -0.479 5.627 1.00 93.81 340 GLU A C 1
ATOM 2695 O O . GLU A 1 340 ? 14.161 -0.072 5.423 1.00 93.81 340 GLU A O 1
ATOM 2700 N N . ALA A 1 341 ? 16.318 0.364 5.846 1.00 95.69 341 ALA A N 1
ATOM 2701 C CA . ALA A 1 341 ? 16.162 1.817 5.835 1.00 95.69 341 ALA A CA 1
ATOM 2702 C C . ALA A 1 341 ? 15.795 2.346 4.438 1.00 95.69 341 ALA A C 1
ATOM 2704 O O . ALA A 1 341 ? 14.871 3.152 4.322 1.00 95.69 341 ALA A O 1
ATOM 2705 N N . ARG A 1 342 ? 16.434 1.845 3.368 1.00 95.62 342 ARG A N 1
ATOM 2706 C CA . ARG A 1 342 ? 16.030 2.144 1.977 1.00 95.62 342 ARG A CA 1
ATOM 2707 C C . ARG A 1 342 ? 14.575 1.742 1.720 1.00 95.62 342 ARG A C 1
ATOM 2709 O O . ARG A 1 342 ? 13.799 2.551 1.221 1.00 95.62 342 ARG A O 1
ATOM 2716 N N . LEU A 1 343 ? 14.177 0.549 2.162 1.00 96.75 343 LEU A N 1
ATOM 2717 C CA . LEU A 1 343 ? 12.807 0.049 2.022 1.00 96.75 343 LEU A CA 1
ATOM 2718 C C . LEU A 1 343 ? 11.785 0.926 2.739 1.00 96.75 343 LEU A C 1
ATOM 2720 O O . LEU A 1 343 ? 10.719 1.211 2.194 1.00 96.75 343 LEU A O 1
ATOM 2724 N N . LEU A 1 344 ? 12.107 1.388 3.945 1.00 97.88 344 LEU A N 1
ATOM 2725 C CA . LEU A 1 344 ? 11.258 2.318 4.681 1.00 97.88 344 LEU A CA 1
ATOM 2726 C C . LEU A 1 344 ? 11.158 3.677 3.980 1.00 97.88 344 LEU A C 1
ATOM 2728 O O . LEU A 1 344 ? 10.064 4.239 3.925 1.00 97.88 344 LEU A O 1
ATOM 2732 N N . ALA A 1 345 ? 12.252 4.185 3.410 1.00 98.00 345 ALA A N 1
ATOM 2733 C CA . ALA A 1 345 ? 12.249 5.430 2.646 1.00 98.00 345 ALA A CA 1
ATOM 2734 C C . ALA A 1 345 ? 11.375 5.329 1.381 1.00 98.00 345 ALA A C 1
ATOM 2736 O O . ALA A 1 345 ? 10.585 6.243 1.118 1.00 98.00 345 ALA A O 1
ATOM 2737 N N . ASP A 1 346 ? 11.456 4.209 0.655 1.00 98.31 346 ASP A N 1
ATOM 2738 C CA . ASP A 1 346 ? 10.585 3.910 -0.485 1.00 98.31 346 ASP A CA 1
ATOM 2739 C C . ASP A 1 346 ? 9.117 3.867 -0.032 1.00 98.31 346 ASP A C 1
ATOM 2741 O O . ASP A 1 346 ? 8.285 4.606 -0.553 1.00 98.31 346 ASP A O 1
ATOM 2745 N N . ILE A 1 347 ? 8.788 3.068 0.995 1.00 98.38 347 ILE A N 1
ATOM 2746 C CA . ILE A 1 347 ? 7.416 2.914 1.515 1.00 98.38 347 ILE A CA 1
ATOM 2747 C C . ILE A 1 347 ? 6.813 4.263 1.918 1.00 98.38 347 ILE A C 1
ATOM 2749 O O . ILE A 1 347 ? 5.666 4.556 1.571 1.00 98.38 347 ILE A O 1
ATOM 2753 N N . ILE A 1 348 ? 7.569 5.095 2.639 1.00 98.56 348 ILE A N 1
ATOM 2754 C CA . ILE A 1 348 ? 7.118 6.430 3.043 1.00 98.56 348 ILE A CA 1
ATOM 2755 C C . ILE A 1 348 ? 6.849 7.293 1.808 1.00 98.56 348 ILE A C 1
ATOM 2757 O O . ILE A 1 348 ? 5.805 7.940 1.726 1.00 98.56 348 ILE A O 1
ATOM 2761 N N . SER A 1 349 ? 7.752 7.271 0.827 1.00 98.56 349 SER A N 1
ATOM 2762 C CA . SER A 1 349 ? 7.606 8.052 -0.402 1.00 98.56 349 SER A CA 1
ATOM 2763 C C . SER A 1 349 ? 6.378 7.614 -1.199 1.00 98.56 349 SER A C 1
ATOM 2765 O O . SER A 1 349 ? 5.583 8.467 -1.581 1.00 98.56 349 SER A O 1
ATOM 2767 N N . ILE A 1 350 ? 6.143 6.309 -1.366 1.00 98.50 350 ILE A N 1
ATOM 2768 C CA . ILE A 1 350 ? 4.950 5.761 -2.039 1.00 98.50 350 ILE A CA 1
ATOM 2769 C C . ILE A 1 350 ? 3.666 6.212 -1.344 1.00 98.50 350 ILE A C 1
ATOM 2771 O O . ILE A 1 350 ? 2.704 6.612 -2.005 1.00 98.50 350 ILE A O 1
ATOM 2775 N N . ARG A 1 351 ? 3.644 6.176 -0.008 1.00 98.12 351 ARG A N 1
ATOM 2776 C CA . ARG A 1 351 ? 2.494 6.641 0.775 1.00 98.12 351 ARG A CA 1
ATOM 2777 C C . ARG A 1 351 ? 2.256 8.140 0.583 1.00 98.12 351 ARG A C 1
ATOM 2779 O O . ARG A 1 351 ? 1.118 8.523 0.323 1.00 98.12 351 ARG A O 1
ATOM 2786 N N . CYS A 1 352 ? 3.301 8.972 0.598 1.00 98.38 352 CYS A N 1
ATOM 2787 C CA . CYS A 1 352 ? 3.194 10.397 0.256 1.00 98.38 352 CYS A CA 1
ATOM 2788 C C . CYS A 1 352 ? 2.641 10.615 -1.161 1.00 98.38 352 CYS A C 1
ATOM 2790 O O . CYS A 1 352 ? 1.721 11.412 -1.328 1.00 98.38 352 CYS A O 1
ATOM 2792 N N . LEU A 1 353 ? 3.153 9.893 -2.167 1.00 98.00 353 LEU A N 1
ATOM 2793 C CA . LEU A 1 353 ? 2.666 9.985 -3.549 1.00 98.00 353 LEU A CA 1
ATOM 2794 C C . LEU A 1 353 ? 1.164 9.718 -3.622 1.00 98.00 353 LEU A C 1
ATOM 2796 O O . LEU A 1 353 ? 0.418 10.538 -4.150 1.00 98.00 353 LEU A O 1
ATOM 2800 N N . ARG A 1 354 ? 0.709 8.610 -3.030 1.00 97.50 354 ARG A N 1
ATOM 2801 C CA . ARG A 1 354 ? -0.713 8.260 -2.983 1.00 97.50 354 ARG A CA 1
ATOM 2802 C C . ARG A 1 354 ? -1.557 9.348 -2.319 1.00 97.50 354 ARG A C 1
ATOM 2804 O O . ARG A 1 354 ? -2.600 9.708 -2.853 1.00 97.50 354 ARG A O 1
ATOM 2811 N N . LEU A 1 355 ? -1.105 9.883 -1.184 1.00 97.06 355 LEU A N 1
ATOM 2812 C CA . LEU A 1 355 ? -1.827 10.933 -0.463 1.00 97.06 355 LEU A CA 1
ATOM 2813 C C . LEU A 1 355 ? -1.934 12.221 -1.298 1.00 97.06 355 LEU A C 1
ATOM 2815 O O . LEU A 1 355 ? -3.015 12.802 -1.366 1.00 97.06 355 LEU A O 1
ATOM 2819 N N . HIS A 1 356 ? -0.871 12.641 -1.995 1.00 96.56 356 HIS A N 1
ATOM 2820 C CA . HIS A 1 356 ? -0.945 13.778 -2.922 1.00 96.56 356 HIS A CA 1
ATOM 2821 C C . HIS A 1 356 ? -1.933 13.528 -4.067 1.00 96.56 356 HIS A C 1
ATOM 2823 O O . HIS A 1 356 ? -2.729 14.412 -4.391 1.00 96.56 356 HIS A O 1
ATOM 2829 N N . LEU A 1 357 ? -1.935 12.321 -4.643 1.00 95.62 357 LEU A N 1
ATOM 2830 C CA . LEU A 1 357 ? -2.888 11.949 -5.692 1.00 95.62 357 LEU A CA 1
ATOM 2831 C C . LEU A 1 357 ? -4.339 11.997 -5.184 1.00 95.62 357 LEU A C 1
ATOM 2833 O O . LEU A 1 357 ? -5.191 12.576 -5.855 1.00 95.62 357 LEU A O 1
ATOM 2837 N N . TRP A 1 358 ? -4.622 11.485 -3.981 1.00 94.50 358 TRP A N 1
ATOM 2838 C CA . TRP A 1 358 ? -5.954 11.572 -3.363 1.00 94.50 358 TRP A CA 1
ATOM 2839 C C . TRP A 1 358 ? -6.415 12.998 -3.089 1.00 94.50 358 TRP A C 1
ATOM 2841 O O . TRP A 1 358 ? -7.604 13.292 -3.181 1.00 94.50 358 TRP A O 1
ATOM 2851 N N . MET A 1 359 ? -5.488 13.897 -2.767 1.00 93.38 359 MET A N 1
ATOM 2852 C CA . MET A 1 359 ? -5.799 15.307 -2.540 1.00 93.38 359 MET A CA 1
ATOM 2853 C C . MET A 1 359 ? -5.905 16.121 -3.837 1.00 93.38 359 MET A C 1
ATOM 2855 O O . MET A 1 359 ? -6.100 17.335 -3.776 1.00 93.38 359 MET A O 1
ATOM 2859 N N . GLY A 1 360 ? -5.771 15.487 -5.008 1.00 92.44 360 GLY A N 1
ATOM 2860 C CA . GLY A 1 360 ? -5.802 16.180 -6.293 1.00 92.44 360 GLY A CA 1
ATOM 2861 C C . GLY A 1 360 ? -4.606 17.115 -6.494 1.00 92.44 360 GLY A C 1
ATOM 2862 O O . GLY A 1 360 ? -4.762 18.177 -7.092 1.00 92.44 360 GLY A O 1
ATOM 2863 N N . GLN A 1 361 ? -3.427 16.733 -5.986 1.00 94.12 361 GLN A N 1
ATOM 2864 C CA . GLN A 1 361 ? -2.156 17.456 -6.131 1.00 94.12 361 GLN A CA 1
ATOM 2865 C C . GLN A 1 361 ? -1.176 16.666 -7.023 1.00 94.12 361 GLN A C 1
ATOM 2867 O O . GLN A 1 361 ? -0.169 16.133 -6.541 1.00 94.12 361 GLN A O 1
ATOM 2872 N N . PRO A 1 362 ? -1.479 16.512 -8.325 1.00 94.38 362 PRO A N 1
ATOM 2873 C CA . PRO A 1 362 ? -0.688 15.685 -9.228 1.00 94.38 362 PRO A CA 1
ATOM 2874 C C . PRO A 1 362 ? 0.741 16.204 -9.426 1.00 94.38 362 PRO A C 1
ATOM 2876 O O . PRO A 1 362 ? 1.666 15.392 -9.505 1.00 94.38 362 PRO A O 1
ATOM 2879 N N . SER A 1 363 ? 0.954 17.525 -9.466 1.00 94.12 363 SER A N 1
ATOM 2880 C CA . SER A 1 363 ? 2.305 18.072 -9.620 1.00 94.12 363 SER A CA 1
ATOM 2881 C C . SER A 1 363 ? 3.143 17.869 -8.367 1.00 94.12 363 SER A C 1
ATOM 2883 O O . SER A 1 363 ? 4.319 17.515 -8.482 1.00 94.12 363 SER A O 1
ATOM 2885 N N . MET A 1 364 ? 2.554 17.977 -7.171 1.00 94.50 364 MET A N 1
ATOM 2886 C CA . MET A 1 364 ? 3.276 17.596 -5.957 1.00 94.50 364 MET A CA 1
ATOM 2887 C C . MET A 1 364 ? 3.665 16.118 -5.925 1.00 94.50 364 MET A C 1
ATOM 2889 O O . MET A 1 364 ? 4.787 15.805 -5.524 1.00 94.50 364 MET A O 1
ATOM 2893 N N . ALA A 1 365 ? 2.803 15.214 -6.401 1.00 96.88 365 ALA A N 1
ATOM 2894 C CA . ALA A 1 365 ? 3.161 13.802 -6.528 1.00 96.88 365 ALA A CA 1
ATOM 2895 C C . ALA A 1 365 ? 4.362 13.611 -7.477 1.00 96.88 365 ALA A C 1
ATOM 2897 O O . ALA A 1 365 ? 5.343 12.966 -7.108 1.00 96.88 365 ALA A O 1
ATOM 2898 N N . ALA A 1 366 ? 4.350 14.229 -8.663 1.00 96.75 366 ALA A N 1
ATOM 2899 C CA . ALA A 1 366 ? 5.472 14.154 -9.604 1.00 96.75 366 ALA A CA 1
ATOM 2900 C C . ALA A 1 366 ? 6.777 14.737 -9.017 1.00 96.75 366 ALA A C 1
ATOM 2902 O O . ALA A 1 366 ? 7.834 14.106 -9.094 1.00 96.75 366 ALA A O 1
ATOM 2903 N N . ARG A 1 367 ? 6.705 15.898 -8.346 1.00 95.38 367 ARG A N 1
ATOM 2904 C CA . ARG A 1 367 ? 7.848 16.513 -7.645 1.00 95.38 367 ARG A CA 1
ATOM 2905 C C . ARG A 1 367 ? 8.397 15.604 -6.545 1.00 95.38 367 ARG A C 1
ATOM 2907 O O . ARG A 1 367 ? 9.608 15.411 -6.465 1.00 95.38 367 ARG A O 1
ATOM 2914 N N . ARG A 1 368 ? 7.531 14.999 -5.724 1.00 96.69 368 ARG A N 1
ATOM 2915 C CA . ARG A 1 368 ? 7.943 14.080 -4.652 1.00 96.69 368 ARG A CA 1
ATOM 2916 C C . ARG A 1 368 ? 8.605 12.817 -5.203 1.00 96.69 368 ARG A C 1
ATOM 2918 O O . ARG A 1 368 ? 9.572 12.343 -4.602 1.00 96.69 368 ARG A O 1
ATOM 2925 N N . TRP A 1 369 ? 8.119 12.304 -6.335 1.00 98.12 369 TRP A N 1
ATOM 2926 C CA . TRP A 1 369 ? 8.701 11.147 -7.019 1.00 98.12 369 TRP A CA 1
ATOM 2927 C C . TRP A 1 369 ? 10.133 11.431 -7.469 1.00 98.12 369 TRP A C 1
ATOM 2929 O O . TRP A 1 369 ? 11.041 10.642 -7.197 1.00 98.12 369 TRP A O 1
ATOM 2939 N N . GLN A 1 370 ? 10.335 12.598 -8.083 1.00 97.38 370 GLN A N 1
ATOM 2940 C CA . GLN A 1 370 ? 11.642 13.051 -8.546 1.00 97.38 370 GLN A CA 1
ATOM 2941 C C . GLN A 1 370 ? 12.594 13.321 -7.374 1.00 97.38 370 GLN A C 1
ATOM 2943 O O . GLN A 1 370 ? 13.724 12.840 -7.384 1.00 97.38 370 GLN A O 1
ATOM 2948 N N . ALA A 1 371 ? 12.128 14.014 -6.331 1.00 97.19 371 ALA A N 1
ATOM 2949 C CA . ALA A 1 371 ? 12.933 14.309 -5.147 1.00 97.19 371 ALA A CA 1
ATOM 2950 C C . ALA A 1 371 ? 13.390 13.032 -4.421 1.00 97.19 371 ALA A C 1
ATOM 2952 O O . ALA A 1 371 ? 14.526 12.952 -3.957 1.00 97.19 371 ALA A O 1
ATOM 2953 N N . HIS A 1 372 ? 12.528 12.008 -4.338 1.00 98.31 372 HIS A N 1
ATOM 2954 C CA . HIS A 1 372 ? 12.935 10.715 -3.791 1.00 98.31 372 HIS A CA 1
ATOM 2955 C C . HIS A 1 372 ? 14.010 10.057 -4.657 1.00 98.31 372 HIS A C 1
ATOM 2957 O O . HIS A 1 372 ? 15.035 9.641 -4.124 1.00 98.31 372 HIS A O 1
ATOM 2963 N N . ARG A 1 373 ? 13.818 10.033 -5.984 1.00 97.75 373 ARG A N 1
ATOM 2964 C CA . ARG A 1 373 ? 14.806 9.502 -6.928 1.00 97.75 373 ARG A CA 1
ATOM 2965 C C . ARG A 1 373 ? 16.169 10.161 -6.756 1.00 97.75 373 ARG A C 1
ATOM 2967 O O . ARG A 1 373 ? 17.142 9.451 -6.547 1.00 97.75 373 ARG A O 1
ATOM 2974 N N . GLU A 1 374 ? 16.228 11.489 -6.757 1.00 97.19 374 GLU A N 1
ATOM 2975 C CA . GLU A 1 374 ? 17.474 12.246 -6.569 1.00 97.19 374 GLU A CA 1
ATOM 2976 C C . GLU A 1 374 ? 18.134 11.947 -5.216 1.00 97.19 374 GLU A C 1
ATOM 2978 O O . GLU A 1 374 ? 19.349 11.751 -5.140 1.00 97.19 374 GLU A O 1
ATOM 2983 N N . ARG A 1 375 ? 17.338 11.847 -4.143 1.00 96.56 375 ARG A N 1
ATOM 2984 C CA . ARG A 1 375 ? 17.851 11.519 -2.808 1.00 96.56 375 ARG A CA 1
ATOM 2985 C C . ARG A 1 375 ? 18.431 10.106 -2.747 1.00 96.56 375 ARG A C 1
ATOM 2987 O O . ARG A 1 375 ? 19.499 9.928 -2.165 1.00 96.56 375 ARG A O 1
ATOM 2994 N N . VAL A 1 376 ? 17.764 9.116 -3.343 1.00 95.62 376 VAL A N 1
ATOM 2995 C CA . VAL A 1 376 ? 18.267 7.735 -3.382 1.00 95.62 376 VAL A CA 1
ATOM 2996 C C . VAL A 1 376 ? 19.488 7.632 -4.294 1.00 95.62 376 VAL A C 1
ATOM 2998 O O . VAL A 1 376 ? 20.445 6.973 -3.904 1.00 95.62 376 VAL A O 1
ATOM 3001 N N . THR A 1 377 ? 19.523 8.331 -5.437 1.00 96.06 377 THR A N 1
ATOM 3002 C CA . THR A 1 377 ? 20.728 8.441 -6.280 1.00 96.06 377 THR A CA 1
ATOM 3003 C C . THR A 1 377 ? 21.913 8.923 -5.451 1.00 96.06 377 THR A C 1
ATOM 3005 O O . THR A 1 377 ? 22.925 8.234 -5.381 1.00 96.06 377 THR A O 1
ATOM 3008 N N . TYR A 1 378 ? 21.758 10.042 -4.736 1.00 94.56 378 TYR A N 1
ATOM 3009 C CA . TYR A 1 378 ? 22.811 10.579 -3.875 1.00 94.56 378 TYR A CA 1
ATOM 3010 C C . TYR A 1 378 ? 23.274 9.561 -2.822 1.00 94.56 378 TYR A C 1
ATOM 3012 O O . TYR A 1 378 ? 24.472 9.361 -2.632 1.00 94.56 378 TYR A O 1
ATOM 3020 N N . ILE A 1 379 ? 22.343 8.886 -2.147 1.00 92.38 379 ILE A N 1
ATOM 3021 C CA . ILE A 1 379 ? 22.670 7.875 -1.134 1.00 92.38 379 ILE A CA 1
ATOM 3022 C C . ILE A 1 379 ? 23.443 6.701 -1.750 1.00 92.38 379 ILE A C 1
ATOM 3024 O O . ILE A 1 379 ? 24.461 6.272 -1.207 1.00 92.38 379 ILE A O 1
ATOM 3028 N N . VAL A 1 380 ? 22.980 6.185 -2.889 1.00 92.00 380 VAL A N 1
ATOM 3029 C CA . VAL A 1 380 ? 23.578 5.024 -3.557 1.00 92.00 380 VAL A CA 1
ATOM 3030 C C . VAL A 1 380 ? 24.938 5.362 -4.180 1.00 92.00 380 VAL A C 1
ATOM 3032 O O . VAL A 1 380 ? 25.812 4.501 -4.228 1.00 92.00 380 VAL A O 1
ATOM 3035 N N . GLU A 1 381 ? 25.164 6.599 -4.613 1.00 91.88 381 GLU A N 1
ATOM 3036 C CA . GLU A 1 381 ? 26.468 7.036 -5.124 1.00 91.88 381 GLU A CA 1
ATOM 3037 C C . GLU A 1 381 ? 27.495 7.259 -4.013 1.00 91.88 381 GLU A C 1
ATOM 3039 O O . GLU A 1 381 ? 28.646 6.860 -4.165 1.00 91.88 381 GLU A O 1
ATOM 3044 N N . ASN A 1 382 ? 27.094 7.864 -2.890 1.00 88.94 382 ASN A N 1
ATOM 3045 C CA . ASN A 1 382 ? 28.041 8.257 -1.839 1.00 88.94 382 ASN A CA 1
ATOM 3046 C C . ASN A 1 382 ? 28.280 7.172 -0.785 1.00 88.94 382 ASN A C 1
ATOM 3048 O O . ASN A 1 382 ? 29.362 7.099 -0.209 1.00 88.94 382 ASN A O 1
ATOM 3052 N N . GLN A 1 383 ? 27.268 6.355 -0.502 1.00 85.25 383 GLN A N 1
ATOM 3053 C CA . GLN A 1 383 ? 27.311 5.319 0.538 1.00 85.25 383 GLN A CA 1
ATOM 3054 C C . GLN A 1 383 ? 26.977 3.929 -0.021 1.00 85.25 383 GLN A C 1
ATOM 3056 O O . GLN A 1 383 ? 27.166 2.918 0.657 1.00 85.25 383 GLN A O 1
ATOM 3061 N N . GLY A 1 384 ? 26.460 3.886 -1.254 1.00 83.94 384 GLY A N 1
ATOM 3062 C CA . GLY A 1 384 ? 26.122 2.677 -1.987 1.00 83.94 384 GLY A CA 1
ATOM 3063 C C . GLY A 1 384 ? 27.211 2.228 -2.981 1.00 83.94 384 GLY A C 1
ATOM 3064 O O . GLY A 1 384 ? 28.400 2.482 -2.799 1.00 83.94 384 GLY A O 1
ATOM 3065 N N . ARG A 1 385 ? 26.824 1.384 -3.958 1.00 85.00 385 ARG A N 1
ATOM 3066 C CA . ARG A 1 385 ? 27.721 0.613 -4.864 1.00 85.00 385 ARG A CA 1
ATOM 3067 C C . ARG A 1 385 ? 27.853 1.395 -6.170 1.00 85.00 385 ARG A C 1
ATOM 3069 O O . ARG A 1 385 ? 28.276 0.856 -7.188 1.00 85.00 385 ARG A O 1
ATOM 3076 N N . GLY A 1 386 ? 27.445 2.661 -6.140 1.00 87.06 386 GLY A N 1
ATOM 3077 C CA . GLY A 1 386 ? 27.213 3.455 -7.320 1.00 87.06 386 GLY A CA 1
ATOM 3078 C C . GLY A 1 386 ? 25.976 3.015 -8.095 1.00 87.06 386 GLY A C 1
ATOM 3079 O O . GLY A 1 386 ? 25.290 2.035 -7.799 1.00 87.06 386 GLY A O 1
ATOM 3080 N N . THR A 1 387 ? 25.715 3.792 -9.131 1.00 90.62 387 THR A N 1
ATOM 3081 C CA . THR A 1 387 ? 24.589 3.655 -10.058 1.00 90.62 387 THR A CA 1
ATOM 3082 C C . THR A 1 387 ? 24.947 2.822 -11.294 1.00 90.62 387 THR A C 1
ATOM 3084 O O . THR A 1 387 ? 24.129 2.643 -12.193 1.00 90.62 387 THR A O 1
ATOM 3087 N N . THR A 1 388 ? 26.166 2.274 -11.334 1.00 90.81 388 THR A N 1
ATOM 3088 C CA . THR A 1 388 ? 26.721 1.463 -12.431 1.00 90.81 388 THR A CA 1
ATOM 3089 C C . THR A 1 388 ? 26.519 -0.043 -12.239 1.00 90.81 388 THR A C 1
ATOM 3091 O O . THR A 1 388 ? 27.033 -0.843 -13.016 1.00 90.81 388 THR A O 1
ATOM 3094 N N . ASN A 1 389 ? 25.767 -0.446 -11.214 1.00 90.50 389 ASN A N 1
ATOM 3095 C CA . ASN A 1 389 ? 25.410 -1.836 -10.943 1.00 90.50 389 ASN A CA 1
ATOM 3096 C C . ASN A 1 389 ? 23.988 -2.144 -11.434 1.00 90.50 389 ASN A C 1
ATOM 3098 O O . ASN A 1 389 ? 23.156 -1.244 -11.421 1.00 90.50 389 ASN A O 1
ATOM 3102 N N . TYR A 1 390 ? 23.671 -3.395 -11.799 1.00 94.38 390 TYR A N 1
ATOM 3103 C CA . TYR A 1 390 ? 22.340 -3.768 -12.308 1.00 94.38 390 TYR A CA 1
ATOM 3104 C C . TYR A 1 390 ? 21.204 -3.525 -11.296 1.00 94.38 390 TYR A C 1
ATOM 3106 O O . TYR A 1 390 ? 20.063 -3.294 -11.705 1.00 94.38 390 TYR A O 1
ATOM 3114 N N . GLY A 1 391 ? 21.500 -3.518 -9.991 1.00 94.50 391 GLY A N 1
ATOM 3115 C CA . GLY A 1 391 ? 20.513 -3.222 -8.950 1.00 94.50 391 GLY A CA 1
ATOM 3116 C C . GLY A 1 391 ? 19.937 -1.807 -9.017 1.00 94.50 391 GLY A C 1
ATOM 3117 O O . GLY A 1 391 ? 18.755 -1.606 -8.740 1.00 94.50 391 GLY A O 1
ATOM 3118 N N . TRP A 1 392 ? 20.730 -0.825 -9.457 1.00 95.81 392 TRP A N 1
ATOM 3119 C CA . TRP A 1 392 ? 20.270 0.557 -9.600 1.00 95.81 392 TRP A CA 1
ATOM 3120 C C . TRP A 1 392 ? 19.166 0.717 -10.664 1.00 95.81 392 TRP A C 1
ATOM 3122 O O . TRP A 1 392 ? 18.064 1.134 -10.304 1.00 95.81 392 TRP A O 1
ATOM 3132 N N . PRO A 1 393 ? 19.365 0.338 -11.944 1.00 97.50 393 PRO A N 1
ATOM 3133 C CA . PRO A 1 393 ? 18.293 0.377 -12.928 1.00 97.50 393 PRO A CA 1
ATOM 3134 C C . PRO A 1 393 ? 17.155 -0.604 -12.610 1.00 97.50 393 PRO A C 1
ATOM 3136 O O . PRO A 1 393 ? 16.024 -0.348 -13.015 1.00 97.50 393 PRO A O 1
ATOM 3139 N N . ALA A 1 394 ? 17.391 -1.682 -11.846 1.00 96.94 394 ALA A N 1
ATOM 3140 C CA . ALA A 1 394 ? 16.299 -2.505 -11.319 1.00 96.94 394 ALA A CA 1
ATOM 3141 C C . ALA A 1 394 ? 15.380 -1.707 -10.378 1.00 96.94 394 ALA A C 1
ATOM 3143 O O . ALA A 1 394 ? 14.154 -1.796 -10.489 1.00 96.94 394 ALA A O 1
ATOM 3144 N N . TRP A 1 395 ? 15.960 -0.903 -9.483 1.00 97.31 395 TRP A N 1
ATOM 3145 C CA . TRP A 1 395 ? 15.209 0.004 -8.621 1.00 97.31 395 TRP A CA 1
ATOM 3146 C C . TRP A 1 395 ? 14.556 1.145 -9.411 1.00 97.31 395 TRP A C 1
ATOM 3148 O O . TRP A 1 395 ? 13.375 1.404 -9.199 1.00 97.31 395 TRP A O 1
ATOM 3158 N N . GLU A 1 396 ? 15.251 1.778 -10.366 1.00 98.00 396 GLU A N 1
ATOM 3159 C CA . GLU A 1 396 ? 14.665 2.853 -11.187 1.00 98.00 396 GLU A CA 1
ATOM 3160 C C . GLU A 1 396 ? 13.459 2.366 -12.003 1.00 98.00 396 GLU A C 1
ATOM 3162 O O . GLU A 1 396 ? 12.431 3.045 -12.050 1.00 98.00 396 GLU A O 1
ATOM 3167 N N . ALA A 1 397 ? 13.550 1.167 -12.591 1.00 98.06 397 ALA A N 1
ATOM 3168 C CA . ALA A 1 397 ? 12.428 0.546 -13.285 1.00 98.06 397 ALA A CA 1
ATOM 3169 C C . ALA A 1 397 ? 11.236 0.341 -12.343 1.00 98.06 397 ALA A C 1
ATOM 3171 O O . ALA A 1 397 ? 10.118 0.760 -12.649 1.00 98.06 397 ALA A O 1
ATOM 3172 N N . ARG A 1 398 ? 11.481 -0.236 -11.159 1.00 97.62 398 ARG A N 1
ATOM 3173 C CA . ARG A 1 398 ? 10.444 -0.440 -10.139 1.00 97.62 398 ARG A CA 1
ATOM 3174 C C . ARG A 1 398 ? 9.829 0.886 -9.690 1.00 97.62 398 ARG A C 1
ATOM 3176 O O . ARG A 1 398 ? 8.611 0.975 -9.578 1.00 97.62 398 ARG A O 1
ATOM 3183 N N . TRP A 1 399 ? 10.640 1.917 -9.465 1.00 97.94 399 TRP A N 1
ATOM 3184 C CA . TRP A 1 399 ? 10.182 3.237 -9.033 1.00 97.94 399 TRP A CA 1
ATOM 3185 C C . TRP A 1 399 ? 9.286 3.915 -10.079 1.00 97.94 399 TRP A C 1
ATOM 3187 O O . TRP A 1 399 ? 8.285 4.544 -9.729 1.00 97.94 399 TRP A O 1
ATOM 3197 N N . ALA A 1 400 ? 9.582 3.741 -11.369 1.00 98.25 400 ALA A N 1
ATOM 3198 C CA . ALA A 1 400 ? 8.712 4.199 -12.450 1.00 98.25 400 ALA A CA 1
ATOM 3199 C C . ALA A 1 400 ? 7.390 3.408 -12.503 1.00 98.25 400 ALA A C 1
ATOM 3201 O O . ALA A 1 400 ? 6.316 4.012 -12.557 1.00 98.25 400 ALA A O 1
ATOM 3202 N N . MET A 1 401 ? 7.442 2.075 -12.387 1.00 97.94 401 MET A N 1
ATOM 3203 C CA . MET A 1 401 ? 6.239 1.229 -12.323 1.00 97.94 401 MET A CA 1
ATOM 3204 C C . MET A 1 401 ? 5.348 1.569 -11.124 1.00 97.94 401 MET A C 1
ATOM 3206 O O . MET A 1 401 ? 4.128 1.546 -11.245 1.00 97.94 401 MET A O 1
ATOM 3210 N N . VAL A 1 402 ? 5.932 1.921 -9.975 1.00 97.62 402 VAL A N 1
ATOM 3211 C CA . VAL A 1 402 ? 5.193 2.370 -8.785 1.00 97.62 402 VAL A CA 1
ATOM 3212 C C . VAL A 1 402 ? 4.300 3.566 -9.111 1.00 97.62 402 VAL A C 1
ATOM 3214 O O . VAL A 1 402 ? 3.133 3.564 -8.727 1.00 97.62 402 VAL A O 1
ATOM 3217 N N . MET A 1 403 ? 4.805 4.569 -9.838 1.00 97.75 403 MET A N 1
ATOM 3218 C CA . MET A 1 403 ? 3.988 5.720 -10.234 1.00 97.75 403 MET A CA 1
ATOM 3219 C C . MET A 1 403 ? 2.858 5.304 -11.185 1.00 97.75 403 MET A C 1
ATOM 3221 O O . MET A 1 403 ? 1.715 5.701 -10.970 1.00 97.75 403 MET A O 1
ATOM 3225 N N . ALA A 1 404 ? 3.144 4.458 -12.182 1.00 96.75 404 ALA A N 1
ATOM 3226 C CA . ALA A 1 404 ? 2.121 3.936 -13.092 1.00 96.75 404 ALA A CA 1
ATOM 3227 C C . ALA A 1 404 ? 1.003 3.203 -12.326 1.00 96.75 404 ALA A C 1
ATOM 3229 O O . ALA A 1 404 ? -0.169 3.564 -12.422 1.00 96.75 404 ALA A O 1
ATOM 3230 N N . GLN A 1 405 ? 1.381 2.246 -11.477 1.00 95.69 405 GLN A N 1
ATOM 3231 C CA . GLN A 1 405 ? 0.454 1.436 -10.686 1.00 95.69 405 GLN A CA 1
ATOM 3232 C C . GLN A 1 405 ? -0.327 2.276 -9.667 1.00 95.69 405 GLN A C 1
ATOM 3234 O O . GLN A 1 405 ? -1.485 1.973 -9.387 1.00 95.69 405 GLN A O 1
ATOM 3239 N N . LEU A 1 406 ? 0.271 3.333 -9.106 1.00 96.06 406 LEU A N 1
ATOM 3240 C CA . LEU A 1 406 ? -0.436 4.278 -8.241 1.00 96.06 406 LEU A CA 1
ATOM 3241 C C . LEU A 1 406 ? -1.508 5.053 -9.005 1.00 96.06 406 LEU A C 1
ATOM 3243 O O . LEU A 1 406 ? -2.628 5.147 -8.512 1.00 96.06 406 LEU A O 1
ATOM 3247 N N . ILE A 1 407 ? -1.191 5.581 -10.190 1.00 95.31 407 ILE A N 1
ATOM 3248 C CA . ILE A 1 407 ? -2.158 6.329 -11.007 1.00 95.31 407 ILE A CA 1
ATOM 3249 C C . ILE A 1 407 ? -3.371 5.451 -11.347 1.00 95.31 407 ILE A C 1
ATOM 3251 O O . ILE A 1 407 ? -4.506 5.919 -11.250 1.00 95.31 407 ILE A O 1
ATOM 3255 N N . GLU A 1 408 ? -3.136 4.183 -11.696 1.00 93.12 408 GLU A N 1
ATOM 3256 C CA . GLU A 1 408 ? -4.190 3.212 -12.020 1.00 93.12 408 GLU A CA 1
ATOM 3257 C C . GLU A 1 408 ? -5.029 2.850 -10.795 1.00 93.12 408 GLU A C 1
ATOM 3259 O O . GLU A 1 408 ? -6.249 2.964 -10.835 1.00 93.12 408 GLU A O 1
ATOM 3264 N N . ARG A 1 409 ? -4.386 2.473 -9.683 1.00 93.25 409 ARG A N 1
ATOM 3265 C CA . ARG A 1 409 ? -5.079 2.047 -8.454 1.00 93.25 409 ARG A CA 1
ATOM 3266 C C . ARG A 1 409 ? -5.854 3.170 -7.771 1.00 93.25 409 ARG A C 1
ATOM 3268 O O . ARG A 1 409 ? -6.865 2.901 -7.130 1.00 93.25 409 ARG A O 1
ATOM 3275 N N . VAL A 1 410 ? -5.356 4.404 -7.849 1.00 93.50 410 VAL A N 1
ATOM 3276 C CA . VAL A 1 410 ? -6.033 5.589 -7.298 1.00 93.50 410 VAL A CA 1
ATOM 3277 C C . VAL A 1 410 ? -7.168 6.066 -8.206 1.00 93.50 410 VAL A C 1
ATOM 3279 O O . VAL A 1 410 ? -8.043 6.791 -7.737 1.00 93.50 410 VAL A O 1
ATOM 3282 N N . GLU A 1 411 ? -7.169 5.654 -9.477 1.00 92.31 411 GLU A N 1
ATOM 3283 C CA . GLU A 1 411 ? -8.094 6.131 -10.509 1.00 92.31 411 GLU A CA 1
ATOM 3284 C C . GLU A 1 411 ? -8.037 7.658 -10.669 1.00 92.31 411 GLU A C 1
ATOM 3286 O O . GLU A 1 411 ? -9.051 8.358 -10.636 1.00 92.31 411 GLU A O 1
ATOM 3291 N N . VAL A 1 412 ? -6.821 8.196 -10.825 1.00 91.25 412 VAL A N 1
ATOM 3292 C CA . VAL A 1 412 ? -6.585 9.649 -10.856 1.00 91.25 412 VAL A CA 1
ATOM 3293 C C . VAL A 1 412 ? -7.488 10.333 -11.890 1.00 91.25 412 VAL A C 1
ATOM 3295 O O . VAL A 1 412 ? -7.397 10.091 -13.100 1.00 91.25 412 VAL A O 1
ATOM 3298 N N . HIS A 1 413 ? -8.345 11.235 -11.408 1.00 86.25 413 HIS A N 1
ATOM 3299 C CA . HIS A 1 413 ? -9.287 11.973 -12.243 1.00 86.25 413 HIS A CA 1
ATOM 3300 C C . HIS A 1 413 ? -8.573 12.749 -13.361 1.00 86.25 413 HIS A C 1
ATOM 3302 O O . HIS A 1 413 ? -7.551 13.396 -13.145 1.00 86.25 413 HIS A O 1
ATOM 3308 N N . GLY A 1 414 ? -9.122 12.679 -14.575 1.00 84.56 414 GLY A N 1
ATOM 3309 C CA . GLY A 1 414 ? -8.543 13.285 -15.781 1.00 84.56 414 GLY A CA 1
ATOM 3310 C C . GLY A 1 414 ? -7.529 12.400 -16.514 1.00 84.56 414 GLY A C 1
ATOM 3311 O O . GLY A 1 414 ? -7.352 12.568 -17.718 1.00 84.56 414 GLY A O 1
ATOM 3312 N N . LEU A 1 415 ? -6.916 11.425 -15.832 1.00 87.88 415 LEU A N 1
ATOM 3313 C CA . LEU A 1 415 ? -6.104 10.378 -16.465 1.00 87.88 415 LEU A CA 1
ATOM 3314 C C . LEU A 1 415 ? -6.860 9.047 -16.593 1.00 87.88 415 LEU A C 1
ATOM 3316 O O . LEU A 1 415 ? -6.510 8.250 -17.463 1.00 87.88 415 LEU A O 1
ATOM 3320 N N . ALA A 1 416 ? -7.883 8.830 -15.763 1.00 78.38 416 ALA A N 1
ATOM 3321 C CA . ALA A 1 416 ? -8.804 7.696 -15.827 1.00 78.38 416 ALA A CA 1
ATOM 3322 C C . ALA A 1 416 ? -9.760 7.751 -17.044 1.00 78.38 416 ALA A C 1
ATOM 3324 O O . ALA A 1 416 ? -9.749 8.697 -17.831 1.00 78.38 416 ALA A O 1
ATOM 3325 N N . SER A 1 417 ? -10.574 6.706 -17.220 1.00 69.38 417 SER A N 1
ATOM 3326 C CA . SER A 1 417 ? -11.411 6.492 -18.412 1.00 69.38 417 SER A CA 1
ATOM 3327 C C . SER A 1 417 ? -12.620 7.453 -18.518 1.00 69.38 417 SER A C 1
ATOM 3329 O O . SER A 1 417 ? -13.307 7.639 -17.513 1.00 69.38 417 SER A O 1
ATOM 3331 N N . PRO A 1 418 ? -12.941 8.017 -19.711 1.00 67.56 418 PRO A N 1
ATOM 3332 C CA . PRO A 1 418 ? -12.217 7.867 -20.973 1.00 67.56 418 PRO A CA 1
ATOM 3333 C C . PRO A 1 418 ? -10.933 8.717 -20.984 1.00 67.56 418 PRO A C 1
ATOM 3335 O O . PRO A 1 418 ? -10.977 9.910 -20.677 1.00 67.56 418 PRO A O 1
ATOM 3338 N N . PRO A 1 419 ? -9.782 8.136 -21.363 1.00 71.50 419 PRO A N 1
ATOM 3339 C CA . PRO A 1 419 ? -8.501 8.811 -21.223 1.00 71.50 419 PRO A CA 1
ATOM 3340 C C . PRO A 1 419 ? -8.324 9.876 -22.312 1.00 71.50 419 PRO A C 1
ATOM 3342 O O . PRO A 1 419 ? -8.089 9.551 -23.473 1.00 71.50 419 PRO A O 1
ATOM 3345 N N . SER A 1 420 ? -8.408 11.158 -21.948 1.00 75.44 420 SER A N 1
ATOM 3346 C CA . SER A 1 420 ? -8.198 12.266 -22.895 1.00 75.44 420 SER A CA 1
ATOM 3347 C C . SER A 1 420 ? -6.940 13.090 -22.620 1.00 75.44 420 SER A C 1
ATOM 3349 O O . SER A 1 420 ? -6.397 13.689 -23.546 1.00 75.44 420 SER A O 1
ATOM 3351 N N . ALA A 1 421 ? -6.465 13.147 -21.373 1.00 90.06 421 ALA A N 1
ATOM 3352 C CA . ALA A 1 421 ? -5.307 13.960 -21.015 1.00 90.06 421 ALA A CA 1
ATOM 3353 C C . ALA A 1 421 ? -3.994 13.168 -21.118 1.00 90.06 421 ALA A C 1
ATOM 3355 O O . ALA A 1 421 ? -3.889 12.037 -20.636 1.00 90.06 421 ALA A O 1
ATOM 3356 N N . ILE A 1 422 ? -2.982 13.796 -21.723 1.00 92.81 422 ILE A N 1
ATOM 3357 C CA . ILE A 1 422 ? -1.600 13.289 -21.783 1.00 92.81 422 ILE A CA 1
ATOM 3358 C C . ILE A 1 422 ? -0.888 13.562 -20.449 1.00 92.81 422 ILE A C 1
ATOM 3360 O O . ILE A 1 422 ? -0.157 12.724 -19.932 1.00 92.81 422 ILE A O 1
ATOM 3364 N N . TYR A 1 423 ? -1.145 14.717 -19.850 1.00 93.88 423 TYR A N 1
ATOM 3365 C CA . TYR A 1 423 ? -0.673 15.075 -18.521 1.00 93.88 423 TYR A CA 1
ATOM 3366 C C . TYR A 1 423 ? -1.721 15.937 -17.824 1.00 93.88 423 TYR A C 1
ATOM 3368 O O . TYR A 1 423 ? -2.571 16.547 -18.481 1.00 93.88 423 TYR A O 1
ATOM 3376 N N . LEU A 1 424 ? -1.651 16.008 -16.498 1.00 93.00 424 LEU A N 1
ATOM 3377 C CA . LEU A 1 424 ? -2.486 16.918 -15.723 1.00 93.00 424 LEU A CA 1
ATOM 3378 C C . LEU A 1 424 ? -1.810 18.287 -15.575 1.00 93.00 424 LEU A C 1
ATOM 3380 O O . LEU A 1 424 ? -0.603 18.342 -15.315 1.00 93.00 424 LEU A O 1
ATOM 3384 N N . PRO A 1 425 ? -2.557 19.395 -15.748 1.00 89.62 425 PRO A N 1
ATOM 3385 C CA . PRO A 1 425 ? -2.033 20.726 -15.470 1.00 89.62 425 PRO A CA 1
ATOM 3386 C C . PRO A 1 425 ? -1.702 20.870 -13.975 1.00 89.62 425 PRO A C 1
ATOM 3388 O O . PRO A 1 425 ? -2.294 20.162 -13.154 1.00 89.62 425 PRO A O 1
ATOM 3391 N N . PRO A 1 426 ? -0.795 21.795 -13.612 1.00 88.00 426 PRO A N 1
ATOM 3392 C CA . PRO A 1 426 ? -0.451 22.018 -12.217 1.00 88.00 426 PRO A CA 1
ATOM 3393 C C . PRO A 1 426 ? -1.677 22.472 -11.422 1.00 88.00 426 PRO A C 1
ATOM 3395 O O . PRO A 1 426 ? -2.531 23.216 -11.919 1.00 88.00 426 PRO A O 1
ATOM 3398 N N . GLU A 1 427 ? -1.758 22.031 -10.169 1.00 87.62 427 GLU A N 1
ATOM 3399 C CA . GLU A 1 427 ? -2.799 22.465 -9.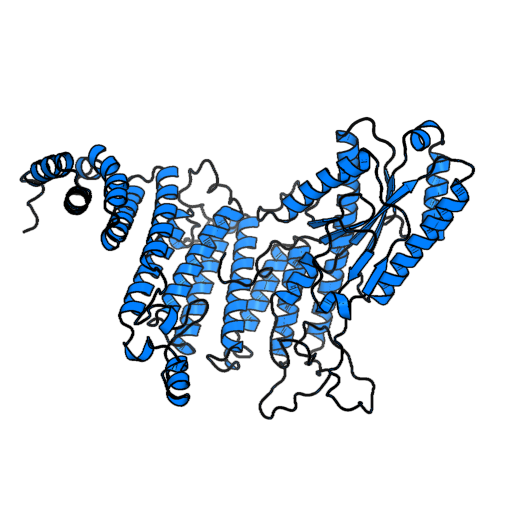247 1.00 87.62 427 GLU A CA 1
ATOM 3400 C C . GLU A 1 427 ? -2.817 23.988 -9.061 1.00 87.62 427 GLU A C 1
ATOM 3402 O O . GLU A 1 427 ? -1.809 24.682 -9.203 1.00 87.62 427 GLU A O 1
ATOM 3407 N N . LYS A 1 428 ? -3.985 24.516 -8.667 1.00 84.44 428 LYS A N 1
ATOM 3408 C CA . LYS A 1 428 ? -4.207 25.963 -8.516 1.00 84.44 428 LYS A CA 1
ATOM 3409 C C . LYS A 1 428 ? -3.172 26.661 -7.635 1.00 84.44 428 LYS A C 1
ATOM 3411 O O . LYS A 1 428 ? -2.825 27.802 -7.911 1.00 84.44 428 LYS A O 1
ATOM 3416 N N . ALA A 1 429 ? -2.685 25.976 -6.601 1.00 82.06 429 ALA A N 1
ATOM 3417 C CA . ALA A 1 429 ? -1.681 26.503 -5.681 1.00 82.06 429 ALA A CA 1
ATOM 3418 C C . ALA A 1 429 ? -0.322 26.783 -6.351 1.00 82.06 429 ALA A C 1
ATOM 3420 O O . ALA A 1 429 ? 0.428 27.614 -5.856 1.00 82.06 429 ALA A O 1
ATOM 3421 N N . LEU A 1 430 ? -0.028 26.124 -7.475 1.00 81.88 430 LEU A N 1
ATOM 3422 C CA . LEU A 1 430 ? 1.207 26.277 -8.245 1.00 81.88 430 LEU A CA 1
ATOM 3423 C C . LEU A 1 430 ? 1.008 27.120 -9.520 1.00 81.88 430 LEU A C 1
ATOM 3425 O O . LEU A 1 430 ? 1.945 27.285 -10.305 1.00 81.88 430 LEU A O 1
ATOM 3429 N N . LEU A 1 431 ? -0.194 27.671 -9.749 1.00 73.19 431 LEU A N 1
ATOM 3430 C CA . LEU A 1 431 ? -0.475 28.548 -10.889 1.00 73.19 431 LEU A CA 1
ATOM 3431 C C . LEU A 1 431 ? 0.263 29.883 -10.712 1.00 73.19 431 LEU A C 1
ATOM 3433 O O . LEU A 1 431 ? -0.205 30.788 -10.029 1.00 73.19 431 LEU A O 1
ATOM 3437 N N . GLY A 1 432 ? 1.436 29.990 -11.333 1.00 70.69 432 GLY A N 1
ATOM 3438 C CA . GLY A 1 432 ? 2.327 31.151 -11.240 1.00 70.69 432 GLY A CA 1
ATOM 3439 C C . GLY A 1 432 ? 3.797 30.753 -11.127 1.00 70.69 432 GLY A C 1
ATOM 3440 O O . GLY A 1 432 ? 4.675 31.512 -11.532 1.00 70.69 432 GLY A O 1
ATOM 3441 N N . GLU A 1 433 ? 4.070 29.531 -10.667 1.00 81.25 433 GLU A N 1
ATOM 3442 C CA . GLU A 1 433 ? 5.397 28.930 -10.744 1.00 81.25 433 GLU A CA 1
ATOM 3443 C C . GLU A 1 433 ? 5.627 28.317 -12.128 1.00 81.25 433 GLU A C 1
ATOM 3445 O O . GLU A 1 433 ? 4.756 27.652 -12.700 1.00 81.25 433 GLU A O 1
ATOM 3450 N N . ARG A 1 434 ? 6.833 28.494 -12.677 1.00 80.06 434 ARG A N 1
ATOM 3451 C CA . ARG A 1 434 ? 7.221 27.840 -13.931 1.00 80.06 434 ARG A CA 1
ATOM 3452 C C . ARG A 1 434 ? 7.480 26.355 -13.670 1.00 80.06 434 ARG A C 1
ATOM 3454 O O . ARG A 1 434 ? 8.608 25.960 -13.391 1.00 80.06 434 ARG A O 1
ATOM 3461 N N . SER A 1 435 ? 6.426 25.550 -13.775 1.00 83.12 435 SER A N 1
ATOM 3462 C CA . SER A 1 435 ? 6.509 24.091 -13.662 1.00 83.12 435 SER A CA 1
ATOM 3463 C C . SER A 1 435 ? 7.302 23.511 -14.831 1.00 83.12 435 SER A C 1
ATOM 3465 O O . SER A 1 435 ? 7.088 23.883 -15.991 1.00 83.12 435 SER A O 1
ATOM 3467 N N . LYS A 1 436 ? 8.235 22.604 -14.537 1.00 89.38 436 LYS A N 1
ATOM 3468 C CA . LYS A 1 436 ? 8.989 21.896 -15.581 1.00 89.38 436 LYS A CA 1
ATOM 3469 C C . LYS A 1 436 ? 8.116 20.790 -16.190 1.00 89.38 436 LYS A C 1
ATOM 3471 O O . LYS A 1 436 ? 7.268 20.248 -15.485 1.00 89.38 436 LYS A O 1
ATOM 3476 N N . PRO A 1 437 ? 8.320 20.391 -17.459 1.00 89.62 437 PRO A N 1
ATOM 3477 C CA . PRO A 1 437 ? 7.473 19.379 -18.097 1.00 89.62 437 PRO A CA 1
ATOM 3478 C C . PRO A 1 437 ? 7.390 18.043 -17.341 1.00 89.62 437 PRO A C 1
ATOM 3480 O O . PRO A 1 437 ? 6.341 17.412 -17.342 1.00 89.62 437 PRO A O 1
ATOM 3483 N N . TRP A 1 438 ? 8.463 17.623 -16.668 1.00 87.00 438 TRP A N 1
ATOM 3484 C CA . TRP A 1 438 ? 8.504 16.394 -15.860 1.00 87.00 438 TRP A CA 1
ATOM 3485 C C . TRP A 1 438 ? 7.923 16.547 -14.443 1.00 87.00 438 TRP A C 1
ATOM 3487 O O . TRP A 1 438 ? 7.795 15.560 -13.729 1.00 87.00 438 TRP A O 1
ATOM 3497 N N . GLU A 1 439 ? 7.563 17.765 -14.028 1.00 90.00 439 GLU A N 1
ATOM 3498 C CA . GLU A 1 439 ? 6.814 18.036 -12.788 1.00 90.00 439 GLU A CA 1
ATOM 3499 C C . GLU A 1 439 ? 5.292 17.981 -13.014 1.00 90.00 439 GLU A C 1
ATOM 3501 O O . GLU A 1 439 ? 4.508 18.146 -12.080 1.00 90.00 439 GLU A O 1
ATOM 3506 N N . LEU A 1 440 ? 4.856 17.764 -14.256 1.00 93.38 440 LEU A N 1
ATOM 3507 C CA . LEU A 1 440 ? 3.466 17.472 -14.581 1.00 93.38 440 LEU A CA 1
ATOM 3508 C C . LEU A 1 440 ? 3.242 15.967 -14.459 1.00 93.38 440 LEU A C 1
ATOM 3510 O O . LEU A 1 440 ? 4.085 15.170 -14.873 1.00 93.38 440 LEU A O 1
ATOM 3514 N N . LEU A 1 441 ? 2.100 15.564 -13.905 1.00 95.75 441 LEU A N 1
ATOM 3515 C CA . LEU A 1 441 ? 1.765 14.147 -13.827 1.00 95.75 441 LEU A CA 1
ATOM 3516 C C . LEU A 1 441 ? 1.329 13.654 -15.206 1.00 95.75 441 LEU A C 1
ATOM 3518 O O . LEU A 1 441 ? 0.205 13.912 -15.641 1.00 95.75 441 LEU A O 1
ATOM 3522 N N . HIS A 1 442 ? 2.230 12.954 -15.887 1.00 96.00 442 HIS A N 1
ATOM 3523 C CA . HIS A 1 442 ? 1.949 12.288 -17.157 1.00 96.00 442 HIS A CA 1
ATOM 3524 C C . HIS A 1 442 ? 1.104 11.033 -16.951 1.00 96.00 442 HIS A C 1
ATOM 3526 O O . HIS A 1 442 ? 1.132 10.413 -15.884 1.00 96.00 442 HIS A O 1
ATOM 3532 N N . HIS A 1 443 ? 0.372 10.647 -17.993 1.00 95.38 443 HIS A N 1
ATOM 3533 C CA . HIS A 1 443 ? -0.391 9.405 -18.011 1.00 95.38 443 HIS A CA 1
ATOM 3534 C C . HIS A 1 443 ? 0.500 8.162 -17.839 1.00 95.38 443 HIS A C 1
ATOM 3536 O O . HIS A 1 443 ? 1.708 8.194 -18.062 1.00 95.38 443 HIS A O 1
ATOM 3542 N N . THR A 1 444 ? -0.105 7.033 -17.472 1.00 95.50 444 THR A N 1
ATOM 3543 C CA . THR A 1 444 ? 0.596 5.796 -17.073 1.00 95.50 444 THR A CA 1
ATOM 3544 C C . THR A 1 444 ? 1.583 5.270 -18.115 1.00 95.50 444 THR A C 1
ATOM 3546 O O . THR A 1 444 ? 2.656 4.797 -17.753 1.00 95.50 444 THR A O 1
ATOM 3549 N N . GLY A 1 445 ? 1.288 5.432 -19.409 1.00 96.12 445 GLY A N 1
ATOM 3550 C CA . GLY A 1 445 ? 2.175 4.981 -20.485 1.00 96.12 445 GLY A CA 1
ATOM 3551 C C . GLY A 1 445 ? 3.545 5.665 -20.515 1.00 96.12 445 GLY A C 1
ATOM 3552 O O . GLY A 1 445 ? 4.535 5.024 -20.860 1.00 96.12 445 GLY A O 1
ATOM 3553 N N . TYR A 1 446 ? 3.634 6.924 -20.074 1.00 96.88 446 TYR A N 1
ATOM 3554 C CA . TYR A 1 446 ? 4.913 7.618 -19.892 1.00 96.88 446 TYR A CA 1
ATOM 3555 C C . TYR A 1 446 ? 5.803 6.893 -18.870 1.00 96.88 446 TYR A C 1
ATOM 3557 O O . TYR A 1 446 ? 6.981 6.647 -19.121 1.00 96.88 446 TYR A O 1
ATOM 3565 N N . TRP A 1 447 ? 5.222 6.494 -17.739 1.00 98.00 447 TRP A N 1
ATOM 3566 C CA . TRP A 1 447 ? 5.934 5.830 -16.649 1.00 98.00 447 TRP A CA 1
ATOM 3567 C C . TRP A 1 447 ? 6.329 4.394 -16.998 1.00 98.00 447 TRP A C 1
ATOM 3569 O O . TRP A 1 447 ? 7.447 3.980 -16.697 1.00 98.00 447 TRP A O 1
ATOM 3579 N N . TYR A 1 448 ? 5.463 3.658 -17.699 1.00 98.31 448 TYR A N 1
ATOM 3580 C CA . TYR A 1 448 ? 5.797 2.325 -18.204 1.00 98.31 448 TYR A CA 1
ATOM 3581 C C . TYR A 1 448 ? 6.926 2.355 -19.244 1.00 98.31 448 TYR A C 1
ATOM 3583 O O . TYR A 1 448 ? 7.830 1.523 -19.181 1.00 98.31 448 TYR A O 1
ATOM 3591 N N . ARG A 1 449 ? 6.959 3.355 -20.139 1.00 97.94 449 ARG A N 1
ATOM 3592 C CA . ARG A 1 449 ? 8.088 3.525 -21.070 1.00 97.94 449 ARG A CA 1
ATOM 3593 C C . ARG A 1 449 ? 9.397 3.824 -20.328 1.00 97.94 449 ARG A C 1
ATOM 3595 O O . ARG A 1 449 ? 10.423 3.240 -20.662 1.00 97.94 449 ARG A O 1
ATOM 3602 N N . ILE A 1 450 ? 9.373 4.669 -19.289 1.00 98.19 450 ILE A N 1
ATOM 3603 C CA . ILE A 1 450 ? 10.548 4.892 -18.422 1.00 98.19 450 ILE A CA 1
ATOM 3604 C C . ILE A 1 450 ? 11.006 3.574 -17.788 1.00 98.19 450 ILE A C 1
ATOM 3606 O O . ILE A 1 450 ? 12.198 3.267 -17.814 1.00 98.19 450 ILE A O 1
ATOM 3610 N N . ALA A 1 451 ? 10.077 2.775 -17.254 1.00 98.50 451 ALA A N 1
ATOM 3611 C CA . ALA A 1 451 ? 10.405 1.482 -16.665 1.00 98.50 451 ALA A CA 1
ATOM 3612 C C . ALA A 1 451 ? 11.100 0.551 -17.672 1.00 98.50 451 ALA A C 1
ATOM 3614 O O . ALA A 1 451 ? 12.159 0.007 -17.358 1.00 98.50 451 ALA A O 1
ATOM 3615 N N . ALA A 1 452 ? 10.573 0.444 -18.897 1.00 98.62 452 ALA A N 1
ATOM 3616 C CA . ALA A 1 452 ? 11.169 -0.346 -19.975 1.00 98.62 452 ALA A CA 1
ATOM 3617 C C . ALA A 1 452 ? 12.611 0.087 -20.297 1.00 98.62 452 ALA A C 1
ATOM 3619 O O . ALA A 1 452 ? 13.499 -0.758 -20.410 1.00 98.62 452 ALA A O 1
ATOM 3620 N N . VAL A 1 453 ? 12.879 1.398 -20.357 1.00 98.38 453 VAL A N 1
ATOM 3621 C CA . VAL A 1 453 ? 14.234 1.934 -20.586 1.00 98.38 453 VAL A CA 1
ATOM 3622 C C . VAL A 1 453 ? 15.205 1.489 -19.489 1.00 98.38 453 VAL A C 1
ATOM 3624 O O . VAL A 1 453 ? 16.324 1.061 -19.782 1.00 98.38 453 VAL A O 1
ATOM 3627 N N . HIS A 1 454 ? 14.802 1.563 -18.218 1.00 98.44 454 HIS A N 1
ATOM 3628 C CA . HIS A 1 454 ? 15.660 1.115 -17.119 1.00 98.44 454 HIS A CA 1
ATOM 3629 C C . HIS A 1 454 ? 15.810 -0.413 -17.085 1.00 98.44 454 HIS A C 1
ATOM 3631 O O . HIS A 1 454 ? 16.898 -0.903 -16.793 1.00 98.44 454 HIS A O 1
ATOM 3637 N N . LEU A 1 455 ? 14.792 -1.186 -17.470 1.00 98.38 455 LEU A N 1
ATOM 3638 C CA . LEU A 1 455 ? 14.921 -2.640 -17.624 1.00 98.38 455 LEU A CA 1
ATOM 3639 C C . LEU A 1 455 ? 15.909 -3.023 -18.738 1.00 98.38 455 LEU A C 1
ATOM 3641 O O . LEU A 1 455 ? 16.707 -3.942 -18.546 1.00 98.38 455 LEU A O 1
ATOM 3645 N N . GLY A 1 456 ? 15.937 -2.275 -19.846 1.00 98.00 456 GLY A N 1
ATOM 3646 C CA . GLY A 1 456 ? 16.960 -2.411 -20.888 1.00 98.00 456 GLY A CA 1
ATOM 3647 C C . GLY A 1 456 ? 18.377 -2.220 -20.337 1.00 98.00 456 GLY A C 1
ATOM 3648 O O . GLY A 1 456 ? 19.232 -3.088 -20.512 1.00 98.00 456 GLY A O 1
ATOM 3649 N N . LYS A 1 457 ? 18.600 -1.150 -19.563 1.00 97.94 457 LYS A N 1
ATOM 3650 C CA . LYS A 1 457 ? 19.887 -0.896 -18.883 1.00 97.94 457 LYS A CA 1
ATOM 3651 C C . LYS A 1 457 ? 20.247 -1.986 -17.873 1.00 97.94 457 LYS A C 1
ATOM 3653 O O . LYS A 1 457 ? 21.401 -2.400 -17.795 1.00 97.94 457 LYS A O 1
ATOM 3658 N N . ARG A 1 458 ? 19.269 -2.474 -17.100 1.00 97.56 458 ARG A N 1
ATOM 3659 C CA . ARG A 1 458 ? 19.460 -3.587 -16.157 1.00 97.56 458 ARG A CA 1
ATOM 3660 C C . ARG A 1 458 ? 19.962 -4.830 -16.884 1.00 97.56 458 ARG A C 1
ATOM 3662 O O . ARG A 1 458 ? 20.922 -5.437 -16.423 1.00 97.56 458 ARG A O 1
ATOM 3669 N N . ARG A 1 459 ? 19.358 -5.172 -18.026 1.00 96.56 459 ARG A N 1
ATOM 3670 C CA . ARG A 1 459 ? 19.785 -6.298 -18.866 1.00 96.56 459 ARG A CA 1
ATOM 3671 C C . ARG A 1 459 ? 21.214 -6.130 -19.373 1.00 96.56 459 ARG A C 1
ATOM 3673 O O . ARG A 1 459 ? 21.989 -7.078 -19.306 1.00 96.56 459 ARG A O 1
ATOM 3680 N N . GLU A 1 460 ? 21.561 -4.950 -19.886 1.00 96.50 460 GLU A N 1
ATOM 3681 C CA . GLU A 1 460 ? 22.917 -4.658 -20.371 1.00 96.50 460 GLU A CA 1
ATOM 3682 C C . GLU A 1 460 ? 23.958 -4.853 -19.264 1.00 96.50 460 GLU A C 1
ATOM 3684 O O . GLU A 1 460 ? 24.935 -5.577 -19.452 1.00 96.50 460 GLU A O 1
ATOM 3689 N N . LEU A 1 461 ? 23.717 -4.283 -18.080 1.00 95.75 461 LEU A N 1
ATOM 3690 C CA . LEU A 1 461 ? 24.615 -4.437 -16.935 1.00 95.75 461 LEU A CA 1
ATOM 3691 C C . LEU A 1 461 ? 24.674 -5.882 -16.428 1.00 95.75 461 LEU A C 1
ATOM 3693 O O . LEU A 1 461 ? 25.755 -6.359 -16.095 1.00 95.75 461 LEU A O 1
ATOM 3697 N N . ALA A 1 462 ? 23.545 -6.595 -16.405 1.00 94.44 462 ALA A N 1
ATOM 3698 C CA . ALA A 1 462 ? 23.499 -7.996 -15.996 1.00 94.44 462 ALA A CA 1
ATOM 3699 C C . ALA A 1 462 ? 24.293 -8.906 -16.953 1.00 94.44 462 ALA A C 1
ATOM 3701 O O . ALA A 1 462 ? 25.011 -9.800 -16.508 1.00 94.44 462 ALA A O 1
ATOM 3702 N N . ARG A 1 463 ? 24.222 -8.652 -18.267 1.00 93.06 463 ARG A N 1
ATOM 3703 C CA . ARG A 1 463 ? 24.994 -9.389 -19.284 1.00 93.06 463 ARG A CA 1
ATOM 3704 C C . ARG A 1 463 ? 26.492 -9.096 -19.231 1.00 93.06 463 ARG A C 1
ATOM 3706 O O . ARG A 1 463 ? 27.279 -9.969 -19.578 1.00 93.06 463 ARG A O 1
ATOM 3713 N N . ASN A 1 464 ? 26.870 -7.902 -18.778 1.00 92.44 464 ASN A N 1
ATOM 3714 C CA . ASN A 1 464 ? 28.266 -7.494 -18.615 1.00 92.44 464 ASN A CA 1
ATOM 3715 C C . ASN A 1 464 ? 28.903 -7.991 -17.302 1.00 92.44 464 ASN A C 1
ATOM 3717 O O . ASN A 1 464 ? 30.083 -7.727 -17.071 1.00 92.44 464 ASN A O 1
ATOM 3721 N N . MET A 1 465 ? 28.158 -8.692 -16.436 1.00 90.88 465 MET A N 1
ATOM 3722 C CA . MET A 1 465 ? 28.719 -9.296 -15.222 1.00 90.88 465 MET A CA 1
ATOM 3723 C C . MET A 1 465 ? 29.754 -10.371 -15.564 1.00 90.88 465 MET A C 1
ATOM 3725 O O . MET A 1 465 ? 29.574 -11.149 -16.505 1.00 90.88 465 MET A O 1
ATOM 3729 N N . SER A 1 466 ? 30.815 -10.451 -14.758 1.00 88.44 466 SER A N 1
ATOM 3730 C CA . SER A 1 466 ? 31.850 -11.471 -14.930 1.00 88.44 466 SER A CA 1
ATOM 3731 C C . SER A 1 466 ? 31.267 -12.884 -14.774 1.00 88.44 466 SER A C 1
ATOM 3733 O O . SER A 1 466 ? 30.334 -13.105 -13.998 1.00 88.44 466 SER A O 1
ATOM 3735 N N . GLU A 1 467 ? 31.809 -13.866 -15.499 1.00 86.56 467 GLU A N 1
ATOM 3736 C CA . GLU A 1 467 ? 31.362 -15.261 -15.365 1.00 86.56 467 GLU A CA 1
ATOM 3737 C C . GLU A 1 467 ? 31.581 -15.804 -13.948 1.00 86.56 467 GLU A C 1
ATOM 3739 O O . GLU A 1 467 ? 30.744 -16.548 -13.435 1.00 86.56 467 GLU A O 1
ATOM 3744 N N . GLU A 1 468 ? 32.654 -15.375 -13.279 1.00 83.56 468 GLU A N 1
ATOM 3745 C CA . GLU A 1 468 ? 32.970 -15.780 -11.908 1.00 83.56 468 GLU A CA 1
ATOM 3746 C C . GLU A 1 468 ? 31.858 -15.396 -10.921 1.00 83.56 468 GLU A C 1
ATOM 3748 O O . GLU A 1 468 ? 31.541 -16.168 -10.011 1.00 83.56 468 GLU A O 1
ATOM 3753 N N . ASP A 1 469 ? 31.227 -14.238 -11.109 1.00 83.38 469 ASP A N 1
ATOM 3754 C CA . ASP A 1 469 ? 30.181 -13.722 -10.218 1.00 83.38 469 ASP A CA 1
ATOM 3755 C C . ASP A 1 469 ? 28.811 -14.370 -10.449 1.00 83.38 469 ASP A C 1
ATOM 3757 O O . ASP A 1 469 ? 27.942 -14.336 -9.576 1.00 83.38 469 ASP A O 1
ATOM 3761 N N . ARG A 1 470 ? 28.623 -14.994 -11.615 1.00 87.75 470 ARG A N 1
ATOM 3762 C CA . ARG A 1 470 ? 27.372 -15.643 -12.033 1.00 87.75 470 ARG A CA 1
ATOM 3763 C C . ARG A 1 470 ? 27.254 -17.096 -11.559 1.00 87.75 470 ARG A C 1
ATOM 3765 O O . ARG A 1 470 ? 26.194 -17.705 -11.715 1.00 87.75 470 ARG A O 1
ATOM 3772 N N . GLY A 1 471 ? 28.324 -17.663 -11.000 1.00 81.62 471 GLY A N 1
ATOM 3773 C CA . GLY A 1 471 ? 28.338 -19.014 -10.436 1.00 81.62 471 GLY A CA 1
ATOM 3774 C C . GLY A 1 471 ? 27.560 -19.129 -9.118 1.00 81.62 471 GLY A C 1
ATOM 3775 O O . GLY A 1 471 ? 27.501 -18.186 -8.329 1.00 81.62 471 GLY A O 1
ATOM 3776 N N . ALA A 1 472 ? 26.975 -20.302 -8.856 1.00 76.44 472 ALA A N 1
ATOM 3777 C CA . ALA A 1 472 ? 26.252 -20.563 -7.612 1.00 76.44 472 ALA A CA 1
ATOM 3778 C C . ALA A 1 472 ? 27.184 -20.492 -6.380 1.00 76.44 472 ALA A C 1
ATOM 3780 O O . ALA A 1 472 ? 28.334 -20.942 -6.456 1.00 76.44 472 ALA A O 1
ATOM 3781 N N . PRO A 1 473 ? 26.702 -19.976 -5.231 1.00 70.50 473 PRO A N 1
ATOM 3782 C CA . PRO A 1 473 ? 27.524 -19.815 -4.031 1.00 70.50 473 PRO A CA 1
ATOM 3783 C C . PRO A 1 473 ? 28.069 -21.148 -3.491 1.00 70.50 473 PRO A C 1
ATOM 3785 O O . PRO A 1 473 ? 29.189 -21.175 -2.990 1.00 70.50 473 PRO A O 1
ATOM 3788 N N . ASP A 1 474 ? 27.344 -22.256 -3.677 1.00 66.50 474 ASP A N 1
ATOM 3789 C CA . ASP A 1 474 ? 27.719 -23.595 -3.190 1.00 66.50 474 ASP A CA 1
ATOM 3790 C C . ASP A 1 474 ? 28.977 -24.172 -3.869 1.00 66.50 474 ASP A C 1
ATOM 3792 O O . ASP A 1 474 ? 29.578 -25.123 -3.372 1.00 66.50 474 ASP A O 1
ATOM 3796 N N . ALA A 1 475 ? 29.396 -23.590 -4.997 1.00 61.75 475 ALA A N 1
ATOM 3797 C CA . ALA A 1 475 ? 30.586 -23.995 -5.742 1.00 61.75 475 ALA A CA 1
ATOM 3798 C C . ALA A 1 475 ? 31.855 -23.209 -5.350 1.00 61.75 475 ALA A C 1
ATOM 3800 O O . ALA A 1 475 ? 32.933 -23.501 -5.866 1.00 61.75 475 ALA A O 1
ATOM 3801 N N . SER A 1 476 ? 31.748 -22.199 -4.474 1.00 63.03 476 SER A N 1
ATOM 3802 C CA . SER A 1 476 ? 32.856 -21.303 -4.108 1.00 63.03 476 SER A CA 1
ATOM 3803 C C . SER A 1 476 ? 33.192 -21.377 -2.607 1.00 63.03 476 SER A C 1
ATOM 3805 O O . SER A 1 476 ? 32.289 -21.480 -1.778 1.00 63.03 476 SER A O 1
ATOM 3807 N N . PRO A 1 477 ? 34.474 -21.260 -2.205 1.00 71.44 477 PRO A N 1
ATOM 3808 C CA . PRO A 1 477 ? 34.853 -21.093 -0.802 1.00 71.44 477 PRO A CA 1
ATOM 3809 C C . PRO A 1 477 ? 34.135 -19.901 -0.146 1.00 71.44 477 PRO A C 1
ATOM 3811 O O . PRO A 1 477 ? 33.966 -18.852 -0.769 1.00 71.44 477 PRO A O 1
ATOM 3814 N N . ALA A 1 478 ? 33.780 -20.014 1.139 1.00 62.72 478 ALA A N 1
ATOM 3815 C CA . ALA A 1 478 ? 33.001 -19.000 1.867 1.00 62.72 478 ALA A CA 1
ATOM 3816 C C . ALA A 1 478 ? 33.602 -17.576 1.826 1.00 62.72 478 ALA A C 1
ATOM 3818 O O . ALA A 1 478 ? 32.865 -16.592 1.819 1.00 62.72 478 ALA A O 1
ATOM 3819 N N . SER A 1 479 ? 34.931 -17.450 1.744 1.00 61.03 479 SER A N 1
ATOM 3820 C CA . SER A 1 479 ? 35.627 -16.163 1.601 1.00 61.03 479 SER A CA 1
ATOM 3821 C C . SER A 1 479 ? 35.367 -15.479 0.253 1.00 61.03 479 SER A C 1
ATOM 3823 O O . SER A 1 479 ? 35.229 -14.258 0.211 1.00 61.03 479 SER A O 1
ATOM 3825 N N . GLN A 1 480 ? 35.240 -16.249 -0.832 1.00 62.09 480 GLN A N 1
ATOM 3826 C CA . GLN A 1 480 ? 34.898 -15.739 -2.165 1.00 62.09 480 GLN A CA 1
ATOM 3827 C C . GLN A 1 480 ? 33.406 -15.406 -2.278 1.00 62.09 480 GLN A C 1
ATOM 3829 O O . GLN A 1 480 ? 33.029 -14.446 -2.945 1.00 62.09 480 GLN A O 1
ATOM 3834 N N . VAL A 1 481 ? 32.539 -16.159 -1.594 1.00 62.62 481 VAL A N 1
ATOM 3835 C CA . VAL A 1 481 ? 31.102 -15.844 -1.515 1.00 62.62 481 VAL A CA 1
ATOM 3836 C C . VAL A 1 481 ? 30.883 -14.516 -0.785 1.00 62.62 481 VAL A C 1
ATOM 3838 O O . VAL A 1 481 ? 30.111 -13.678 -1.249 1.00 62.62 481 VAL A O 1
ATOM 3841 N N . ALA A 1 482 ? 31.613 -14.288 0.312 1.00 61.31 482 ALA A N 1
ATOM 3842 C CA . ALA A 1 482 ? 31.576 -13.022 1.033 1.00 61.31 482 ALA A CA 1
ATOM 3843 C C . ALA A 1 482 ? 32.059 -11.857 0.155 1.00 61.31 482 ALA A C 1
ATOM 3845 O O . ALA A 1 482 ? 31.351 -10.861 0.052 1.00 61.31 482 ALA A O 1
ATOM 3846 N N . SER A 1 483 ? 33.201 -11.979 -0.538 1.00 62.44 483 SER A N 1
ATOM 3847 C CA . SER A 1 483 ? 33.703 -10.905 -1.412 1.00 62.44 483 SER A CA 1
ATOM 3848 C C . SER A 1 483 ? 32.741 -10.569 -2.557 1.00 62.44 483 SER A C 1
ATOM 3850 O O . SER A 1 483 ? 32.531 -9.391 -2.838 1.00 62.44 483 SER A O 1
ATOM 3852 N N . LYS A 1 484 ? 32.093 -11.574 -3.163 1.00 64.75 484 LYS A N 1
ATOM 3853 C CA . LYS A 1 484 ? 31.089 -11.388 -4.228 1.00 64.75 484 LYS A CA 1
ATOM 3854 C C . LYS A 1 484 ? 29.817 -10.699 -3.727 1.00 64.75 484 LYS A C 1
ATOM 3856 O O . LYS A 1 484 ? 29.275 -9.835 -4.415 1.00 64.75 484 LYS A O 1
ATOM 3861 N N . ALA A 1 485 ? 29.377 -11.009 -2.505 1.00 63.72 485 ALA A N 1
ATOM 3862 C CA . ALA A 1 485 ? 28.247 -10.328 -1.867 1.00 63.72 485 ALA A CA 1
ATOM 3863 C C . ALA A 1 485 ? 28.499 -8.820 -1.651 1.00 63.72 485 ALA A C 1
ATOM 3865 O O . ALA A 1 485 ? 27.548 -8.048 -1.556 1.00 63.72 485 ALA A O 1
ATOM 3866 N N . TYR A 1 486 ? 29.764 -8.384 -1.621 1.00 67.19 486 TYR A N 1
ATOM 3867 C CA . TYR A 1 486 ? 30.137 -6.971 -1.524 1.00 67.19 486 TYR A CA 1
ATOM 3868 C C . TYR A 1 486 ? 30.278 -6.258 -2.884 1.00 67.19 486 TYR A C 1
ATOM 3870 O O . TYR A 1 486 ? 30.531 -5.057 -2.888 1.00 67.19 486 TYR A O 1
ATOM 3878 N N . MET A 1 487 ? 30.123 -6.924 -4.034 1.00 80.56 487 MET A N 1
ATOM 3879 C CA . MET A 1 487 ? 30.298 -6.269 -5.345 1.00 80.56 487 MET A CA 1
ATOM 3880 C C . MET A 1 487 ? 28.995 -5.752 -5.961 1.00 80.56 487 MET A C 1
ATOM 3882 O O . MET A 1 487 ? 29.022 -4.765 -6.696 1.00 80.56 487 MET A O 1
ATOM 3886 N N . TYR A 1 488 ? 27.858 -6.375 -5.644 1.00 86.62 488 TYR A N 1
ATOM 3887 C CA . TYR A 1 488 ? 26.581 -6.090 -6.297 1.00 86.62 488 TYR A CA 1
ATOM 3888 C C . TYR A 1 488 ? 25.535 -5.528 -5.335 1.00 86.62 488 TYR A C 1
ATOM 3890 O O . TYR A 1 488 ? 25.411 -5.992 -4.204 1.00 86.62 488 TYR A O 1
ATOM 3898 N N . ASP A 1 489 ? 24.781 -4.519 -5.787 1.00 89.31 489 ASP A N 1
ATOM 3899 C CA . ASP A 1 489 ? 23.601 -4.043 -5.060 1.00 89.31 489 ASP A CA 1
ATOM 3900 C C . ASP A 1 489 ? 22.421 -4.947 -5.418 1.00 89.31 489 ASP A C 1
ATOM 3902 O O . ASP A 1 489 ? 21.933 -4.922 -6.544 1.00 89.31 489 ASP A O 1
ATOM 3906 N N . THR A 1 490 ? 21.969 -5.756 -4.463 1.00 90.94 490 THR A N 1
ATOM 3907 C CA . THR A 1 490 ? 20.843 -6.684 -4.647 1.00 90.94 490 THR A CA 1
ATOM 3908 C C . THR A 1 490 ? 19.558 -6.163 -3.999 1.00 90.94 490 THR A C 1
ATOM 3910 O O . THR A 1 490 ? 18.658 -6.936 -3.664 1.00 90.94 490 THR A O 1
ATOM 3913 N N . TYR A 1 491 ? 19.462 -4.857 -3.733 1.00 93.00 491 TYR A N 1
ATOM 3914 C CA . TYR A 1 491 ? 18.257 -4.262 -3.168 1.00 93.00 491 TYR A CA 1
ATOM 3915 C C . TYR A 1 491 ? 17.064 -4.429 -4.127 1.00 93.00 491 TYR A C 1
ATOM 3917 O O . TYR A 1 491 ? 17.080 -3.950 -5.259 1.00 93.00 491 TYR A O 1
ATOM 3925 N N . LEU A 1 492 ? 16.022 -5.141 -3.673 1.00 92.88 492 LEU A N 1
ATOM 3926 C CA . LEU A 1 492 ? 14.792 -5.443 -4.428 1.00 92.88 492 LEU A CA 1
ATOM 3927 C C . LEU A 1 492 ? 15.004 -6.122 -5.797 1.00 92.88 492 LEU A C 1
ATOM 3929 O O . LEU A 1 492 ? 14.136 -6.043 -6.679 1.00 92.88 492 LEU A O 1
ATOM 3933 N N . CYS A 1 493 ? 16.123 -6.826 -5.963 1.00 93.50 493 CYS A N 1
ATOM 3934 C CA . CYS A 1 493 ? 16.420 -7.651 -7.128 1.00 93.50 493 CYS A CA 1
ATOM 3935 C C . CYS A 1 493 ? 17.198 -8.921 -6.725 1.00 93.50 493 CYS A C 1
ATOM 3937 O O . CYS A 1 493 ? 17.784 -8.977 -5.642 1.00 93.50 493 CYS A O 1
ATOM 3939 N N . PRO A 1 494 ? 17.166 -9.980 -7.550 1.00 93.50 494 PRO A N 1
ATOM 3940 C CA . PRO A 1 494 ? 17.936 -11.192 -7.299 1.00 93.50 494 PRO A CA 1
ATOM 3941 C C . PRO A 1 494 ? 19.455 -10.949 -7.215 1.00 93.50 494 PRO A C 1
ATOM 3943 O O . PRO A 1 494 ? 19.971 -10.004 -7.815 1.00 93.50 494 PRO A O 1
ATOM 3946 N N . PRO A 1 495 ? 20.199 -11.817 -6.505 1.00 91.94 495 PRO A N 1
ATOM 3947 C CA . PRO A 1 495 ? 21.661 -11.822 -6.555 1.00 91.94 495 PRO A CA 1
ATOM 3948 C C . PRO A 1 495 ? 22.182 -12.243 -7.945 1.00 91.94 495 PRO A C 1
ATOM 3950 O O . PRO A 1 495 ? 21.441 -12.890 -8.688 1.00 91.94 495 PRO A O 1
ATOM 3953 N N . PRO A 1 496 ? 23.461 -11.979 -8.283 1.00 91.94 496 PRO A N 1
ATOM 3954 C CA . PRO A 1 496 ? 24.003 -12.160 -9.639 1.00 91.94 496 PRO A CA 1
ATOM 3955 C C . PRO A 1 496 ? 23.753 -13.542 -10.263 1.00 91.94 496 PRO A C 1
ATOM 3957 O O . PRO A 1 496 ? 23.293 -13.645 -11.398 1.00 91.94 496 PRO A O 1
ATOM 3960 N N . HIS A 1 497 ? 23.963 -14.612 -9.489 1.00 89.94 497 HIS A N 1
ATOM 3961 C CA . HIS A 1 497 ? 23.763 -16.004 -9.914 1.00 89.94 497 HIS A CA 1
ATOM 3962 C C . HIS A 1 497 ? 22.293 -16.402 -10.142 1.00 89.94 497 HIS A C 1
ATOM 3964 O O . HIS A 1 497 ? 22.033 -17.493 -10.631 1.00 89.94 497 HIS A O 1
ATOM 3970 N N . LYS A 1 498 ? 21.326 -15.561 -9.758 1.00 93.00 498 LYS A N 1
ATOM 3971 C CA . LYS A 1 498 ? 19.896 -15.710 -10.095 1.00 93.00 498 LYS A CA 1
ATOM 3972 C C . LYS A 1 498 ? 19.431 -14.660 -11.100 1.00 93.00 498 LYS A C 1
ATOM 3974 O O . LYS A 1 498 ? 18.454 -14.880 -11.802 1.00 93.00 498 LYS A O 1
ATOM 3979 N N . GLU A 1 499 ? 20.115 -13.523 -11.151 1.00 94.88 499 GLU A N 1
ATOM 3980 C CA . GLU A 1 499 ? 19.854 -12.450 -12.102 1.00 94.88 499 GLU A CA 1
ATOM 3981 C C . GLU A 1 499 ? 20.186 -12.894 -13.532 1.00 94.88 499 GLU A C 1
ATOM 3983 O O . GLU A 1 499 ? 19.330 -12.828 -14.409 1.00 94.88 499 GLU A O 1
ATOM 3988 N N . TYR A 1 500 ? 21.412 -13.380 -13.755 1.00 93.69 500 TYR A N 1
ATOM 3989 C CA . TYR A 1 500 ? 21.888 -13.851 -15.058 1.00 93.69 500 TYR A CA 1
ATOM 3990 C C . TYR A 1 500 ? 22.858 -15.036 -14.874 1.00 93.69 500 TYR A C 1
ATOM 3992 O O . TYR A 1 500 ? 24.079 -14.860 -14.912 1.00 93.69 500 TYR A O 1
ATOM 4000 N N . PRO A 1 501 ? 22.349 -16.252 -14.610 1.00 92.06 501 PRO A N 1
ATOM 4001 C CA . PRO A 1 501 ? 23.174 -17.417 -14.294 1.00 92.06 501 PRO A CA 1
ATOM 4002 C C . PRO A 1 501 ? 24.043 -17.876 -15.476 1.00 92.06 501 PRO A C 1
ATOM 4004 O O . PRO A 1 501 ? 23.793 -17.537 -16.633 1.00 92.06 501 PRO A O 1
ATOM 4007 N N . LEU A 1 502 ? 25.079 -18.677 -15.197 1.00 88.75 502 LEU A N 1
ATOM 4008 C CA . LEU A 1 502 ? 25.827 -19.414 -16.235 1.00 88.75 502 LEU A CA 1
ATOM 4009 C C . LEU A 1 502 ? 25.013 -20.571 -16.827 1.00 88.75 502 LEU A C 1
ATOM 4011 O O . LEU A 1 502 ? 25.149 -20.883 -18.007 1.00 88.75 502 LEU A O 1
ATOM 4015 N N . GLN A 1 503 ? 24.194 -21.216 -15.995 1.00 85.25 503 GLN A N 1
ATOM 4016 C CA . GLN A 1 503 ? 23.353 -22.356 -16.349 1.00 85.25 503 GLN A CA 1
ATOM 4017 C C . GLN A 1 503 ? 21.992 -22.228 -15.663 1.00 85.25 503 GLN A C 1
ATOM 4019 O O . GLN A 1 503 ? 21.922 -21.829 -14.502 1.00 85.25 503 GLN A O 1
ATOM 4024 N N . GLY A 1 504 ? 20.930 -22.630 -16.358 1.00 84.81 504 GLY A N 1
ATOM 4025 C CA . GLY A 1 504 ? 19.556 -22.532 -15.866 1.00 84.81 504 GLY A CA 1
ATOM 4026 C C . GLY A 1 504 ? 18.878 -21.211 -16.226 1.00 84.81 504 GLY A C 1
ATOM 4027 O O . GLY A 1 504 ? 19.432 -20.379 -16.943 1.00 84.81 504 GLY A O 1
ATOM 4028 N N . GLU A 1 505 ? 17.651 -21.049 -15.742 1.00 86.25 505 GLU A N 1
ATOM 4029 C CA . GLU A 1 505 ? 16.819 -19.880 -16.026 1.00 86.25 505 GLU A CA 1
ATOM 4030 C C . GLU A 1 505 ? 17.116 -18.753 -15.027 1.00 86.25 505 GLU A C 1
ATOM 4032 O O . GLU A 1 505 ? 17.085 -18.949 -13.810 1.00 86.25 505 GLU A O 1
ATOM 4037 N N . GLY A 1 506 ? 17.452 -17.577 -15.561 1.00 91.50 506 GLY A N 1
ATOM 4038 C CA . GLY A 1 506 ? 17.623 -16.340 -14.801 1.00 91.50 506 GLY A CA 1
ATOM 4039 C C . GLY A 1 506 ? 16.381 -15.460 -14.838 1.00 91.50 506 GLY A C 1
ATOM 4040 O O . GLY A 1 506 ? 15.280 -15.909 -15.147 1.00 91.50 506 GLY A O 1
ATOM 4041 N N . VAL A 1 507 ? 16.568 -14.170 -14.566 1.00 95.19 507 VAL A N 1
ATOM 4042 C CA . VAL A 1 507 ? 15.519 -13.176 -14.803 1.00 95.19 507 VAL A CA 1
ATOM 4043 C C . VAL A 1 507 ? 15.285 -13.048 -16.307 1.00 95.19 507 VAL A C 1
ATOM 4045 O O . VAL A 1 507 ? 16.220 -12.776 -17.058 1.00 95.19 507 VAL A O 1
ATOM 4048 N N . ASP A 1 508 ? 14.036 -13.190 -16.749 1.00 95.50 508 ASP A N 1
ATOM 4049 C CA . ASP A 1 508 ? 13.663 -12.899 -18.134 1.00 95.50 508 ASP A CA 1
ATOM 4050 C C . ASP A 1 508 ? 13.537 -11.384 -18.339 1.00 95.50 508 ASP A C 1
ATOM 4052 O O . ASP A 1 508 ? 12.458 -10.791 -18.254 1.00 95.50 508 ASP A O 1
ATOM 4056 N N . HIS A 1 509 ? 14.676 -10.721 -18.558 1.00 96.12 509 HIS A N 1
ATOM 4057 C CA . HIS A 1 509 ? 14.693 -9.275 -18.778 1.00 96.12 509 HIS A CA 1
ATOM 4058 C C . HIS A 1 509 ? 13.886 -8.863 -20.006 1.00 96.12 509 HIS A C 1
ATOM 4060 O O . HIS A 1 509 ? 13.279 -7.797 -19.985 1.00 96.12 509 HIS A O 1
ATOM 4066 N N . SER A 1 510 ? 13.896 -9.673 -21.067 1.00 95.81 510 SER A N 1
ATOM 4067 C CA . SER A 1 510 ? 13.204 -9.339 -22.311 1.00 95.81 510 SER A CA 1
ATOM 4068 C C . SER A 1 510 ? 11.688 -9.359 -22.112 1.00 95.81 510 SER A C 1
ATOM 4070 O O . SER A 1 510 ? 11.036 -8.397 -22.513 1.00 95.81 510 SER A O 1
ATOM 4072 N N . GLN A 1 511 ? 11.137 -10.349 -21.399 1.00 96.31 511 GLN A N 1
ATOM 4073 C CA . GLN A 1 511 ? 9.707 -10.360 -21.073 1.00 96.31 511 GLN A CA 1
ATOM 4074 C C . GLN A 1 511 ? 9.305 -9.150 -20.220 1.00 96.31 511 GLN A C 1
ATOM 4076 O O . GLN A 1 511 ? 8.332 -8.475 -20.541 1.00 96.31 511 GLN A O 1
ATOM 4081 N N . LEU A 1 512 ? 10.096 -8.799 -19.198 1.00 96.88 512 LEU A N 1
ATOM 4082 C CA . LEU A 1 512 ? 9.819 -7.622 -18.363 1.00 96.88 512 LEU A CA 1
ATOM 4083 C C . LEU A 1 512 ? 9.785 -6.314 -19.177 1.00 96.88 512 LEU A C 1
ATOM 4085 O O . LEU A 1 512 ? 8.968 -5.431 -18.904 1.00 96.88 512 LEU A O 1
ATOM 4089 N N . ILE A 1 513 ? 10.683 -6.171 -20.161 1.00 98.50 513 ILE A N 1
ATOM 4090 C CA . ILE A 1 513 ? 10.706 -5.015 -21.070 1.00 98.50 513 ILE A CA 1
ATOM 4091 C C . ILE A 1 513 ? 9.460 -5.028 -21.964 1.00 98.50 513 ILE A C 1
ATOM 4093 O O . ILE A 1 513 ? 8.795 -3.998 -22.089 1.00 98.50 513 ILE A O 1
ATOM 4097 N N . ILE A 1 514 ? 9.132 -6.180 -22.559 1.00 98.12 514 ILE A N 1
ATOM 4098 C CA . ILE A 1 514 ? 7.967 -6.355 -23.436 1.00 98.12 514 ILE A CA 1
ATOM 4099 C C . ILE A 1 514 ? 6.673 -5.997 -22.701 1.00 98.12 514 ILE A C 1
ATOM 4101 O O . ILE A 1 514 ? 5.899 -5.199 -23.230 1.00 98.12 514 ILE A O 1
ATOM 4105 N N . ASP A 1 515 ? 6.473 -6.503 -21.482 1.00 97.75 515 ASP A N 1
ATOM 4106 C CA . ASP A 1 515 ? 5.288 -6.225 -20.663 1.00 97.75 515 ASP A CA 1
ATOM 4107 C C . ASP A 1 515 ? 5.105 -4.712 -20.458 1.00 97.75 515 ASP A C 1
ATOM 4109 O O . ASP A 1 515 ? 4.056 -4.151 -20.781 1.00 97.75 515 ASP A O 1
ATOM 4113 N N . CYS A 1 516 ? 6.170 -4.013 -20.042 1.00 98.38 516 CYS A N 1
ATOM 4114 C CA . CYS A 1 516 ? 6.133 -2.560 -19.856 1.00 98.38 516 CYS A CA 1
ATOM 4115 C C . CYS A 1 516 ? 5.853 -1.804 -21.167 1.00 98.38 516 CYS A C 1
ATOM 4117 O O . CYS A 1 516 ? 5.125 -0.810 -21.167 1.00 98.38 516 CYS A O 1
ATOM 4119 N N . LEU A 1 517 ? 6.421 -2.237 -22.297 1.00 98.50 517 LEU A N 1
ATOM 4120 C CA . LEU A 1 517 ? 6.190 -1.585 -23.591 1.00 98.50 517 LEU A CA 1
ATOM 4121 C C . LEU A 1 517 ? 4.765 -1.824 -24.112 1.00 98.50 517 LEU A C 1
ATOM 4123 O O . LEU A 1 517 ? 4.177 -0.916 -24.703 1.00 98.50 517 LEU A O 1
ATOM 4127 N N . ILE A 1 518 ? 4.176 -2.998 -23.871 1.00 97.94 518 ILE A N 1
ATOM 4128 C CA . ILE A 1 518 ? 2.773 -3.285 -24.204 1.00 97.94 518 ILE A CA 1
ATOM 4129 C C . ILE A 1 518 ? 1.836 -2.400 -23.376 1.00 97.94 518 ILE A C 1
ATOM 4131 O O . ILE A 1 518 ? 0.938 -1.763 -23.945 1.00 97.94 518 ILE A O 1
ATOM 4135 N N . ASP A 1 519 ? 2.073 -2.294 -22.068 1.00 97.19 519 ASP A N 1
ATOM 4136 C CA . ASP A 1 519 ? 1.301 -1.421 -21.181 1.00 97.19 519 ASP A CA 1
ATOM 4137 C C . ASP A 1 519 ? 1.424 0.048 -21.606 1.00 97.19 519 ASP A C 1
ATOM 4139 O O . ASP A 1 519 ? 0.423 0.763 -21.746 1.00 97.19 519 ASP A O 1
ATOM 4143 N N . ALA A 1 520 ? 2.645 0.493 -21.918 1.00 97.75 520 ALA A N 1
ATOM 4144 C CA . ALA A 1 520 ? 2.895 1.833 -22.431 1.00 97.75 520 ALA A CA 1
ATOM 4145 C C . ALA A 1 520 ? 2.128 2.100 -23.733 1.00 97.75 520 ALA A C 1
ATOM 4147 O O . ALA A 1 520 ? 1.389 3.087 -23.831 1.00 97.75 520 ALA A O 1
ATOM 4148 N N . ARG A 1 521 ? 2.252 1.200 -24.717 1.00 96.38 521 ARG A N 1
ATOM 4149 C CA . ARG A 1 521 ? 1.587 1.306 -26.022 1.00 96.38 521 ARG A CA 1
ATOM 4150 C C . ARG A 1 521 ? 0.078 1.412 -25.868 1.00 96.38 521 ARG A C 1
ATOM 4152 O O . ARG A 1 521 ? -0.524 2.297 -26.473 1.00 96.38 521 ARG A O 1
ATOM 4159 N N . THR A 1 522 ? -0.522 0.553 -25.046 1.00 94.81 522 THR A N 1
ATOM 4160 C CA . THR A 1 522 ? -1.971 0.532 -24.798 1.00 94.81 522 THR A CA 1
ATOM 4161 C C . THR A 1 522 ? -2.463 1.897 -24.317 1.00 94.81 522 THR A C 1
ATOM 4163 O O . THR A 1 522 ? -3.459 2.429 -24.811 1.00 94.81 522 THR A O 1
ATOM 4166 N N . GLN A 1 523 ? -1.711 2.529 -23.416 1.00 94.56 523 GLN A N 1
ATOM 4167 C CA . GLN A 1 523 ? -2.051 3.839 -22.863 1.00 94.56 523 GLN A CA 1
ATOM 4168 C C . GLN A 1 523 ? -1.872 4.988 -23.864 1.00 94.56 523 GLN A C 1
ATOM 4170 O O . GLN A 1 523 ? -2.673 5.930 -23.847 1.00 94.56 523 GLN A O 1
ATOM 4175 N N . PHE A 1 524 ? -0.861 4.921 -24.737 1.00 94.88 524 PHE A N 1
ATOM 4176 C CA . PHE A 1 524 ? -0.678 5.882 -25.832 1.00 94.88 524 PHE A CA 1
ATOM 4177 C C . PHE A 1 524 ? -1.765 5.736 -26.909 1.00 94.88 524 PHE A C 1
ATOM 4179 O O . PHE A 1 524 ? -2.311 6.739 -27.372 1.00 94.88 524 PHE A O 1
ATOM 4186 N N . GLN A 1 525 ? -2.139 4.502 -27.268 1.00 92.94 525 GLN A N 1
ATOM 4187 C CA . GLN A 1 525 ? -3.223 4.220 -28.218 1.00 92.94 525 GLN A CA 1
ATOM 4188 C C . GLN A 1 525 ? -4.567 4.737 -27.704 1.00 92.94 525 GLN A C 1
ATOM 4190 O O . GLN A 1 525 ? -5.275 5.431 -28.435 1.00 92.94 525 GLN A O 1
ATOM 4195 N N . ALA A 1 526 ? -4.886 4.483 -26.432 1.00 92.25 526 ALA A N 1
ATOM 4196 C CA . ALA A 1 526 ? -6.130 4.940 -25.815 1.00 92.25 526 ALA A CA 1
ATOM 4197 C C . ALA A 1 526 ? -6.296 6.474 -25.858 1.00 92.25 526 ALA A C 1
ATOM 4199 O O . ALA A 1 526 ? -7.417 6.971 -25.932 1.00 92.25 526 ALA A O 1
ATOM 4200 N N . ARG A 1 527 ? -5.183 7.221 -25.876 1.00 92.62 527 ARG A N 1
ATOM 4201 C CA . ARG A 1 527 ? -5.136 8.694 -25.957 1.00 92.62 527 ARG A CA 1
ATOM 4202 C C . ARG A 1 527 ? -4.894 9.230 -27.368 1.00 92.62 527 ARG A C 1
ATOM 4204 O O . ARG A 1 527 ? -4.639 10.421 -27.530 1.00 92.62 527 ARG A O 1
ATOM 4211 N N . LYS A 1 528 ? -4.964 8.371 -28.392 1.00 91.88 528 LYS A N 1
ATOM 4212 C CA . LYS A 1 528 ? -4.728 8.722 -29.805 1.00 91.88 528 LYS A CA 1
ATOM 4213 C C . LYS A 1 528 ? -3.338 9.314 -30.070 1.00 91.88 528 LYS A C 1
ATOM 4215 O O . LYS A 1 528 ? -3.133 10.054 -31.029 1.00 91.88 528 LYS A O 1
ATOM 4220 N N . GLN A 1 529 ? -2.348 8.969 -29.247 1.00 91.44 529 GLN A N 1
ATOM 4221 C CA . GLN A 1 529 ? -0.949 9.329 -29.474 1.00 91.44 529 GLN A CA 1
ATOM 4222 C C . GLN A 1 529 ? -0.317 8.320 -30.445 1.00 91.44 529 GLN A C 1
ATOM 4224 O O . GLN A 1 529 ? 0.601 7.588 -30.084 1.00 91.44 529 GLN A O 1
ATOM 4229 N N . HIS A 1 530 ? -0.835 8.262 -31.679 1.00 88.81 530 HIS A N 1
ATOM 4230 C CA . HIS A 1 530 ? -0.508 7.228 -32.671 1.00 88.81 530 HIS A CA 1
ATOM 4231 C C . HIS A 1 530 ? 0.992 7.124 -32.964 1.00 88.81 530 HIS A C 1
ATOM 4233 O O . HIS A 1 530 ? 1.531 6.022 -32.973 1.00 88.81 530 HIS A O 1
ATOM 4239 N N . ARG A 1 531 ? 1.685 8.263 -33.105 1.00 87.69 531 ARG A N 1
ATOM 4240 C CA . ARG A 1 531 ? 3.136 8.286 -33.345 1.00 87.69 531 ARG A CA 1
ATOM 4241 C C . ARG A 1 531 ? 3.918 7.640 -32.203 1.00 87.69 531 ARG A C 1
ATOM 4243 O O . ARG A 1 531 ? 4.757 6.780 -32.433 1.00 87.69 531 ARG A O 1
ATOM 4250 N N . MET A 1 532 ? 3.591 8.022 -30.973 1.00 91.75 532 MET A N 1
ATOM 4251 C CA . MET A 1 532 ? 4.227 7.477 -29.776 1.00 91.75 532 MET A CA 1
ATOM 4252 C C . MET A 1 532 ? 3.911 5.987 -29.607 1.00 91.75 532 MET A C 1
ATOM 4254 O O . MET A 1 532 ? 4.784 5.196 -29.272 1.00 91.75 532 MET A O 1
ATOM 4258 N N . ALA A 1 533 ? 2.673 5.580 -29.894 1.00 93.44 533 ALA A N 1
ATOM 4259 C CA . ALA A 1 533 ? 2.289 4.175 -29.884 1.00 93.44 533 ALA A CA 1
ATOM 4260 C C . ALA A 1 533 ? 3.057 3.349 -30.927 1.00 93.44 533 ALA A C 1
ATOM 4262 O O . ALA A 1 533 ? 3.440 2.221 -30.629 1.00 93.44 533 ALA A O 1
ATOM 4263 N N . ALA A 1 534 ? 3.289 3.892 -32.125 1.00 91.25 534 ALA A N 1
ATOM 4264 C CA . ALA A 1 534 ? 4.036 3.217 -33.180 1.00 91.25 534 ALA A CA 1
ATOM 4265 C C . ALA A 1 534 ? 5.537 3.113 -32.854 1.00 91.25 534 ALA A C 1
ATOM 4267 O O . ALA A 1 534 ? 6.134 2.062 -33.066 1.00 91.25 534 ALA A O 1
ATOM 4268 N N . GLU A 1 535 ? 6.129 4.157 -32.269 1.00 91.62 535 GLU A N 1
ATOM 4269 C CA . GLU A 1 535 ? 7.511 4.139 -31.766 1.00 91.62 535 GLU A CA 1
ATOM 4270 C C . GLU A 1 535 ? 7.699 3.065 -30.682 1.00 91.62 535 GLU A C 1
ATOM 4272 O O . GLU A 1 535 ? 8.564 2.200 -30.802 1.00 91.62 535 GLU A O 1
ATOM 4277 N N . VAL A 1 536 ? 6.822 3.043 -29.672 1.00 95.81 536 VAL A N 1
ATOM 4278 C CA . VAL A 1 536 ? 6.840 2.025 -28.606 1.00 95.81 536 VAL A CA 1
ATOM 4279 C C . VAL A 1 536 ? 6.572 0.620 -29.164 1.00 95.81 536 VAL A C 1
ATOM 4281 O O . VAL A 1 536 ? 7.149 -0.357 -28.689 1.00 95.81 536 VAL A O 1
ATOM 4284 N N . ALA A 1 537 ? 5.723 0.487 -30.189 1.00 95.38 537 ALA A N 1
ATOM 4285 C CA . ALA A 1 537 ? 5.504 -0.789 -30.867 1.00 95.38 537 ALA A CA 1
ATOM 4286 C C . ALA A 1 537 ? 6.763 -1.288 -31.586 1.00 95.38 537 ALA A C 1
ATOM 4288 O O . ALA A 1 537 ? 7.046 -2.481 -31.534 1.00 95.38 537 ALA A O 1
ATOM 4289 N N . LEU A 1 538 ? 7.531 -0.395 -32.216 1.00 93.81 538 LEU A N 1
ATOM 4290 C CA . LEU A 1 538 ? 8.796 -0.745 -32.856 1.00 93.81 538 LEU A CA 1
ATOM 4291 C C . LEU A 1 538 ? 9.852 -1.173 -31.825 1.00 93.81 538 LEU A C 1
ATOM 4293 O O . LEU A 1 538 ? 10.520 -2.184 -32.029 1.00 93.81 538 LEU A O 1
ATOM 4297 N N . GLU A 1 539 ? 9.959 -0.465 -30.695 1.00 95.06 539 GLU A N 1
ATOM 4298 C CA . GLU A 1 539 ? 10.802 -0.877 -29.558 1.00 95.06 539 GLU A CA 1
ATOM 4299 C C . GLU A 1 539 ? 10.411 -2.278 -29.057 1.00 95.06 539 GLU A C 1
ATOM 4301 O O . GLU A 1 539 ? 11.259 -3.160 -28.931 1.00 95.06 539 GLU A O 1
ATOM 4306 N N . CYS A 1 540 ? 9.114 -2.516 -28.853 1.00 97.19 540 CYS A N 1
ATOM 4307 C CA . CYS A 1 540 ? 8.578 -3.796 -28.388 1.00 97.19 540 CYS A CA 1
ATOM 4308 C C . CYS A 1 540 ? 8.844 -4.931 -29.390 1.00 97.19 540 CYS A C 1
ATOM 4310 O O . CYS A 1 540 ? 9.273 -6.018 -29.009 1.00 97.19 540 CYS A O 1
ATOM 4312 N N . ALA A 1 541 ? 8.665 -4.663 -30.683 1.00 96.75 541 ALA A N 1
ATOM 4313 C CA . ALA A 1 541 ? 8.926 -5.623 -31.745 1.00 96.75 541 ALA A CA 1
ATOM 4314 C C . ALA A 1 541 ? 10.408 -6.015 -31.839 1.00 96.75 541 ALA A C 1
ATOM 4316 O O . ALA A 1 541 ? 10.714 -7.176 -32.103 1.00 96.75 541 ALA A O 1
ATOM 4317 N N . LYS A 1 542 ? 11.339 -5.080 -31.604 1.00 95.44 542 LYS A N 1
ATOM 4318 C CA . LYS A 1 542 ? 12.779 -5.392 -31.548 1.00 95.44 542 LYS A CA 1
ATOM 4319 C C . LYS A 1 542 ? 13.091 -6.354 -30.406 1.00 95.44 542 LYS A C 1
ATOM 4321 O O . LYS A 1 542 ? 13.873 -7.287 -30.582 1.00 95.44 542 LYS A O 1
ATOM 4326 N N . GLU A 1 543 ? 12.441 -6.158 -29.263 1.00 95.50 543 GLU A N 1
ATOM 4327 C CA . GLU A 1 543 ? 12.582 -7.032 -28.101 1.00 95.50 543 GLU A CA 1
ATOM 4328 C C . GLU A 1 543 ? 12.001 -8.429 -28.353 1.00 95.50 543 GLU A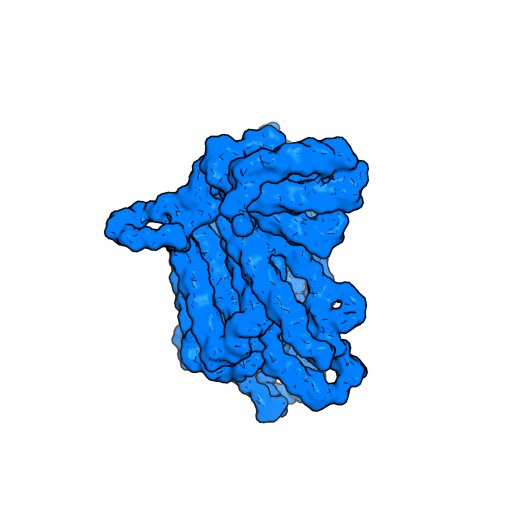 C 1
ATOM 4330 O O . GLU A 1 543 ? 12.700 -9.422 -28.152 1.00 95.50 543 GLU A O 1
ATOM 4335 N N . MET A 1 544 ? 10.792 -8.522 -28.912 1.00 96.56 544 MET A N 1
ATOM 4336 C CA . MET A 1 544 ? 10.174 -9.793 -29.325 1.00 96.56 544 MET A CA 1
ATOM 4337 C C . MET A 1 544 ? 11.015 -10.536 -30.376 1.00 96.56 544 MET A C 1
ATOM 4339 O O . MET A 1 544 ? 11.197 -11.750 -30.297 1.00 96.56 544 MET A O 1
ATOM 4343 N N . ALA A 1 545 ? 11.589 -9.813 -31.341 1.00 95.44 545 ALA A N 1
ATOM 4344 C CA . ALA A 1 545 ? 12.478 -10.388 -32.347 1.00 95.44 545 ALA A CA 1
ATOM 4345 C C . ALA A 1 545 ? 13.763 -10.968 -31.735 1.00 95.44 545 ALA A C 1
ATOM 4347 O O . ALA A 1 545 ? 14.292 -11.949 -32.254 1.00 95.44 545 ALA A O 1
ATOM 4348 N N . SER A 1 546 ? 14.258 -10.399 -30.628 1.00 92.31 546 SER A N 1
ATOM 4349 C CA . SER A 1 546 ? 15.414 -10.943 -29.902 1.00 92.31 546 SER A CA 1
ATOM 4350 C C . SER A 1 546 ? 15.123 -12.285 -29.219 1.00 92.31 546 SER A C 1
ATOM 4352 O O . SER A 1 546 ? 16.049 -13.063 -29.004 1.00 92.31 546 SER A O 1
ATOM 4354 N N . GLN A 1 547 ? 13.848 -12.563 -28.925 1.00 93.06 547 GLN A N 1
ATOM 4355 C CA . GLN A 1 547 ? 13.347 -13.843 -28.413 1.00 93.06 547 GLN A CA 1
ATOM 4356 C C . GLN A 1 547 ? 12.841 -14.775 -29.531 1.00 93.06 547 GLN A C 1
ATOM 4358 O O . GLN A 1 547 ? 12.264 -15.817 -29.243 1.00 93.06 547 GLN A O 1
ATOM 4363 N N . GLU A 1 548 ? 13.017 -14.401 -30.805 1.00 94.75 548 GLU A N 1
ATOM 4364 C CA . GLU A 1 548 ? 12.503 -15.144 -31.966 1.00 94.75 548 GLU A CA 1
ATOM 4365 C C . GLU A 1 548 ? 10.973 -15.345 -31.962 1.00 94.75 548 GLU A C 1
ATOM 4367 O O . GLU A 1 548 ? 10.444 -16.233 -32.634 1.00 94.75 548 GLU A O 1
ATOM 4372 N N . ALA A 1 549 ? 10.233 -14.475 -31.265 1.00 95.44 549 ALA A N 1
ATOM 4373 C CA . ALA A 1 549 ? 8.771 -14.455 -31.244 1.00 95.44 549 ALA A CA 1
ATOM 4374 C C . ALA A 1 549 ? 8.207 -13.846 -32.546 1.00 95.44 549 ALA A C 1
ATOM 4376 O O . ALA A 1 549 ? 7.509 -12.831 -32.557 1.00 95.44 549 ALA A O 1
ATOM 4377 N N . TRP A 1 550 ? 8.553 -14.444 -33.692 1.00 96.69 550 TRP A N 1
ATOM 4378 C CA . TRP A 1 550 ? 8.307 -13.881 -35.023 1.00 96.69 550 TRP A CA 1
ATOM 4379 C C . TRP A 1 550 ? 6.825 -13.639 -35.320 1.00 96.69 550 TRP A C 1
ATOM 4381 O O . TRP A 1 550 ? 6.481 -12.643 -35.957 1.00 96.69 550 TRP A O 1
ATOM 4391 N N . GLY A 1 551 ? 5.947 -14.525 -34.839 1.00 96.62 551 GLY A N 1
ATOM 4392 C CA . GLY A 1 551 ? 4.498 -14.372 -34.986 1.00 96.62 551 GLY A CA 1
ATOM 4393 C C . GLY A 1 551 ? 3.973 -13.104 -34.312 1.00 96.62 551 GLY A C 1
ATOM 4394 O O . GLY A 1 551 ? 3.208 -12.359 -34.927 1.00 96.62 551 GLY A O 1
ATOM 4395 N N . ASP A 1 552 ? 4.450 -12.812 -33.101 1.00 96.00 552 ASP A N 1
ATOM 4396 C CA . ASP A 1 552 ? 4.043 -11.635 -32.328 1.00 96.00 552 ASP A CA 1
ATOM 4397 C C . ASP A 1 552 ? 4.580 -10.342 -32.947 1.00 96.00 552 ASP A C 1
ATOM 4399 O O . ASP A 1 552 ? 3.853 -9.353 -33.050 1.00 96.00 552 ASP A O 1
ATOM 4403 N N . VAL A 1 553 ? 5.814 -10.366 -33.467 1.00 97.25 553 VAL A N 1
ATOM 4404 C CA . VAL A 1 553 ? 6.389 -9.238 -34.219 1.00 97.25 553 VAL A CA 1
ATOM 4405 C C . VAL A 1 553 ? 5.541 -8.909 -35.450 1.00 97.25 553 VAL A C 1
ATOM 4407 O O . VAL A 1 553 ? 5.210 -7.743 -35.679 1.00 97.25 553 VAL A O 1
ATOM 4410 N N . VAL A 1 554 ? 5.154 -9.924 -36.235 1.00 97.06 554 VAL A N 1
ATOM 4411 C CA . VAL A 1 554 ? 4.284 -9.732 -37.407 1.00 97.06 554 VAL A CA 1
ATOM 4412 C C . VAL A 1 554 ? 2.919 -9.196 -36.980 1.00 97.06 554 VAL A C 1
ATOM 4414 O O . VAL A 1 554 ? 2.423 -8.255 -37.599 1.00 97.06 554 VAL A O 1
ATOM 4417 N N . ALA A 1 555 ? 2.318 -9.757 -35.928 1.00 96.00 555 ALA A N 1
ATOM 4418 C CA . ALA A 1 555 ? 1.025 -9.310 -35.415 1.00 96.00 555 ALA A CA 1
ATOM 4419 C C . ALA A 1 555 ? 1.056 -7.846 -34.949 1.00 96.00 555 ALA A C 1
ATOM 4421 O O . ALA A 1 555 ? 0.086 -7.113 -35.152 1.00 96.00 555 ALA A O 1
ATOM 4422 N N . LEU A 1 556 ? 2.174 -7.410 -34.366 1.00 95.19 556 LEU A N 1
ATOM 4423 C CA . LEU A 1 556 ? 2.352 -6.058 -33.858 1.00 95.19 556 LEU A CA 1
ATOM 4424 C C . LEU A 1 556 ? 2.622 -5.025 -34.961 1.00 95.19 556 LEU A C 1
ATOM 4426 O O . LEU A 1 556 ? 1.997 -3.964 -34.976 1.00 95.19 556 LEU A O 1
ATOM 4430 N N . LEU A 1 557 ? 3.551 -5.308 -35.877 1.00 94.56 557 LEU A N 1
ATOM 4431 C CA . LEU A 1 557 ? 4.016 -4.313 -36.850 1.00 94.56 557 LEU A CA 1
ATOM 4432 C C . LEU A 1 557 ? 3.173 -4.254 -38.124 1.00 94.56 557 LEU A C 1
ATOM 4434 O O . LEU A 1 557 ? 3.071 -3.188 -38.732 1.00 94.56 557 LEU A O 1
ATOM 4438 N N . ARG A 1 558 ? 2.541 -5.361 -38.535 1.00 94.25 558 ARG A N 1
ATOM 4439 C CA . ARG A 1 558 ? 1.766 -5.401 -39.783 1.00 94.25 558 ARG A CA 1
ATOM 4440 C C . ARG A 1 558 ? 0.655 -4.339 -39.844 1.00 94.25 558 ARG A C 1
ATOM 4442 O O . ARG A 1 558 ? 0.595 -3.658 -40.865 1.00 94.25 558 ARG A O 1
ATOM 4449 N N . PRO A 1 559 ? -0.179 -4.130 -38.804 1.00 93.00 559 PRO A N 1
ATOM 4450 C CA . PRO A 1 559 ? -1.212 -3.094 -38.851 1.00 93.00 559 PRO A CA 1
ATOM 4451 C C . PRO A 1 559 ? -0.637 -1.681 -39.020 1.00 93.00 559 PRO A C 1
ATOM 4453 O O . PRO A 1 559 ? -1.223 -0.857 -39.712 1.00 93.00 559 PRO A O 1
ATOM 4456 N N . ILE A 1 560 ? 0.525 -1.403 -38.418 1.00 89.50 560 ILE A N 1
ATOM 4457 C CA . ILE A 1 560 ? 1.200 -0.098 -38.501 1.00 89.50 560 ILE A CA 1
ATOM 4458 C C . ILE A 1 560 ? 1.746 0.133 -39.915 1.00 89.50 560 ILE A C 1
ATOM 4460 O O . ILE A 1 560 ? 1.638 1.234 -40.457 1.00 89.50 560 ILE A O 1
ATOM 4464 N N . TRP A 1 561 ? 2.310 -0.915 -40.519 1.00 90.44 561 TRP A N 1
ATOM 4465 C CA . TRP A 1 561 ? 2.780 -0.893 -41.900 1.00 90.44 561 TRP A CA 1
ATOM 4466 C C . TRP A 1 561 ? 1.637 -0.667 -42.900 1.00 90.44 561 TRP A C 1
ATOM 4468 O O . TRP A 1 561 ? 1.747 0.207 -43.763 1.00 90.44 561 TRP A O 1
ATOM 4478 N N . GLU A 1 562 ? 0.523 -1.390 -42.748 1.00 90.00 562 GLU A N 1
ATOM 4479 C CA . GLU A 1 562 ? -0.666 -1.249 -43.600 1.00 90.00 562 GLU A CA 1
ATOM 4480 C C . GLU A 1 562 ? -1.283 0.160 -43.488 1.00 90.00 562 GLU A C 1
ATOM 4482 O O . GLU A 1 562 ? -1.591 0.778 -44.509 1.00 90.00 562 GLU A O 1
ATOM 4487 N N . ASP A 1 563 ? -1.358 0.724 -42.276 1.00 85.19 563 ASP A N 1
ATOM 4488 C CA . ASP A 1 563 ? -1.844 2.093 -42.029 1.00 85.19 563 ASP A CA 1
ATOM 4489 C C . ASP A 1 563 ? -0.918 3.183 -42.610 1.00 85.19 563 ASP A C 1
ATOM 4491 O O . ASP A 1 563 ? -1.318 4.327 -42.803 1.00 85.19 563 ASP A O 1
ATOM 4495 N N . SER A 1 564 ? 0.326 2.836 -42.964 1.00 74.94 564 SER A N 1
ATOM 4496 C CA . SER A 1 564 ? 1.278 3.718 -43.658 1.00 74.94 564 SER A CA 1
ATOM 4497 C C . SER A 1 564 ? 1.636 5.016 -42.916 1.00 74.94 564 SER A C 1
ATOM 4499 O O . SER A 1 564 ? 2.203 5.924 -43.526 1.00 74.94 564 SER A O 1
ATOM 4501 N N . SER A 1 565 ? 1.369 5.091 -41.610 1.00 71.62 565 SER A N 1
ATOM 4502 C CA . SER A 1 565 ? 1.520 6.300 -40.783 1.00 71.62 565 SER A CA 1
ATOM 4503 C C . SER A 1 565 ? 2.912 6.946 -40.875 1.00 71.62 565 SER A C 1
ATOM 4505 O O . SER A 1 565 ? 3.028 8.155 -41.086 1.00 71.62 565 SER A O 1
ATOM 4507 N N . PHE A 1 566 ? 3.986 6.150 -40.824 1.00 76.62 566 PHE A N 1
ATOM 4508 C CA . PHE A 1 566 ? 5.358 6.654 -40.980 1.00 76.62 566 PHE A CA 1
ATOM 4509 C C . PHE A 1 566 ? 5.638 7.216 -42.382 1.00 76.62 566 PHE A C 1
ATOM 4511 O O . PHE A 1 566 ? 6.339 8.220 -42.519 1.00 76.62 566 PHE A O 1
ATOM 4518 N N . ARG A 1 567 ? 5.053 6.610 -43.425 1.00 71.94 567 ARG A N 1
ATOM 4519 C CA . ARG A 1 567 ? 5.235 7.025 -44.825 1.00 71.94 567 ARG A CA 1
ATOM 4520 C C . ARG A 1 567 ? 4.497 8.317 -45.136 1.00 71.94 567 ARG A C 1
ATOM 4522 O O . ARG A 1 567 ? 5.074 9.211 -45.749 1.00 71.94 567 ARG A O 1
ATOM 4529 N N . SER A 1 568 ? 3.243 8.433 -44.696 1.00 74.88 568 SER A N 1
ATOM 4530 C CA . SER A 1 568 ? 2.436 9.642 -44.902 1.00 74.88 568 SER A CA 1
ATOM 4531 C C . SER A 1 568 ? 3.046 10.878 -44.241 1.00 74.88 568 SER A C 1
ATOM 4533 O O . SER A 1 568 ? 2.828 11.997 -44.700 1.00 74.88 568 SER A O 1
ATOM 4535 N N . GLU A 1 569 ? 3.828 10.674 -43.181 1.00 76.25 569 GLU A N 1
ATOM 4536 C CA . GLU A 1 569 ? 4.451 11.731 -42.385 1.00 76.25 569 GLU A CA 1
ATOM 4537 C C . GLU A 1 569 ? 5.953 11.934 -42.669 1.00 76.25 569 GLU A C 1
ATOM 4539 O O . GLU A 1 569 ? 6.579 12.754 -42.003 1.00 76.25 569 GLU A O 1
ATOM 4544 N N . TRP A 1 570 ? 6.527 11.241 -43.663 1.00 78.38 570 TRP A N 1
ATOM 4545 C CA . TRP A 1 570 ? 7.939 11.354 -44.076 1.00 78.38 570 TRP A CA 1
ATOM 4546 C C . TRP A 1 570 ? 8.992 10.923 -43.034 1.00 78.38 570 TRP A C 1
ATOM 4548 O O . TRP A 1 570 ? 10.135 11.378 -43.081 1.00 78.38 570 TRP A O 1
ATOM 4558 N N . TRP A 1 571 ? 8.659 9.992 -42.138 1.00 80.44 571 TRP A N 1
ATOM 4559 C CA . TRP A 1 571 ? 9.623 9.374 -41.215 1.00 80.44 571 TRP A CA 1
ATOM 4560 C C . TRP A 1 571 ? 10.303 8.171 -41.874 1.00 80.44 571 TRP A C 1
ATOM 4562 O O . TRP A 1 571 ? 10.018 7.022 -41.537 1.00 80.44 571 TRP A O 1
ATOM 4572 N N . LEU A 1 572 ? 11.168 8.445 -42.853 1.00 82.19 572 LEU A N 1
ATOM 4573 C CA . LEU A 1 572 ? 11.767 7.415 -43.709 1.00 82.19 572 LEU A CA 1
ATOM 4574 C C . LEU A 1 572 ? 12.624 6.416 -42.919 1.00 82.19 572 LEU A C 1
ATOM 4576 O O . LEU A 1 572 ? 12.449 5.220 -43.110 1.00 82.19 572 LEU A O 1
ATOM 4580 N N . ASP A 1 573 ? 13.438 6.881 -41.971 1.00 83.38 573 ASP A N 1
ATOM 4581 C CA . ASP A 1 573 ? 14.321 6.014 -41.174 1.00 83.38 573 ASP A CA 1
ATOM 4582 C C . ASP A 1 573 ? 13.524 5.024 -40.308 1.00 83.38 573 ASP A C 1
ATOM 4584 O O . ASP A 1 573 ? 13.836 3.838 -40.239 1.00 83.38 573 ASP A O 1
ATOM 4588 N N . ALA A 1 574 ? 12.448 5.501 -39.672 1.00 83.31 574 ALA A N 1
ATOM 4589 C CA . ALA A 1 574 ? 11.570 4.659 -38.860 1.00 83.31 574 ALA A CA 1
ATOM 4590 C C . ALA A 1 574 ? 10.758 3.684 -39.725 1.00 83.31 574 ALA A C 1
ATOM 4592 O O . ALA A 1 574 ? 10.533 2.541 -39.325 1.00 83.31 574 ALA A O 1
ATOM 4593 N N . ALA A 1 575 ? 10.327 4.124 -40.914 1.00 85.69 575 ALA A N 1
ATOM 4594 C CA . ALA A 1 575 ? 9.654 3.262 -41.876 1.00 85.69 575 ALA A CA 1
ATOM 4595 C C . ALA A 1 575 ? 10.594 2.156 -42.376 1.00 85.69 575 ALA A C 1
ATOM 4597 O O . ALA A 1 575 ? 10.200 0.995 -42.397 1.00 85.69 575 ALA A O 1
ATOM 4598 N N . GLU A 1 576 ? 11.833 2.494 -42.727 1.00 88.12 576 GLU A N 1
ATOM 4599 C CA . GLU A 1 576 ? 12.838 1.538 -43.183 1.00 88.12 576 GLU A CA 1
ATOM 4600 C C . GLU A 1 576 ? 13.187 0.514 -42.093 1.00 88.12 576 GLU A C 1
ATOM 4602 O O . GLU A 1 576 ? 13.139 -0.690 -42.345 1.00 88.12 576 GLU A O 1
ATOM 4607 N N . ASP A 1 577 ? 13.465 0.964 -40.868 1.00 88.94 577 ASP A N 1
ATOM 4608 C CA . ASP A 1 577 ? 13.757 0.086 -39.728 1.00 88.94 577 ASP A CA 1
ATOM 4609 C C . ASP A 1 577 ? 12.587 -0.875 -39.436 1.00 88.94 577 ASP A C 1
ATOM 4611 O O . ASP A 1 577 ? 12.773 -2.085 -39.271 1.00 88.94 577 ASP A O 1
ATOM 4615 N N . MET A 1 578 ? 11.348 -0.367 -39.477 1.00 91.81 578 MET A N 1
ATOM 4616 C CA . MET A 1 578 ? 10.144 -1.192 -39.362 1.00 91.81 578 MET A CA 1
ATOM 4617 C C . MET A 1 578 ? 10.038 -2.224 -40.493 1.00 91.81 578 MET A C 1
ATOM 4619 O O . MET A 1 578 ? 9.726 -3.384 -40.218 1.00 91.81 578 MET A O 1
ATOM 4623 N N . LEU A 1 579 ? 10.283 -1.832 -41.749 1.00 92.94 579 LEU A N 1
ATOM 4624 C CA . LEU A 1 579 ? 10.220 -2.731 -42.905 1.00 92.94 579 LEU A CA 1
ATOM 4625 C C . LEU A 1 579 ? 11.263 -3.845 -42.791 1.00 92.94 579 LEU A C 1
ATOM 4627 O O . LEU A 1 579 ? 10.916 -5.014 -42.957 1.00 92.94 579 LEU A O 1
ATOM 4631 N N . TRP A 1 580 ? 12.511 -3.527 -42.442 1.00 94.50 580 TRP A N 1
ATOM 4632 C CA . TRP A 1 580 ? 13.557 -4.535 -42.250 1.00 94.50 580 TRP A CA 1
ATOM 4633 C C . TRP A 1 580 ? 13.221 -5.518 -41.127 1.00 94.50 580 TRP A C 1
ATOM 4635 O O . TRP A 1 580 ? 13.389 -6.734 -41.292 1.00 94.50 580 TRP A O 1
ATOM 4645 N N . LEU A 1 581 ? 12.702 -5.019 -40.005 1.00 95.50 581 LEU A N 1
ATOM 4646 C CA . LEU A 1 581 ? 12.300 -5.859 -38.882 1.00 95.50 581 LEU A CA 1
ATOM 4647 C C . LEU A 1 581 ? 11.100 -6.750 -39.229 1.00 95.50 581 LEU A C 1
ATOM 4649 O O . LEU A 1 581 ? 11.139 -7.959 -38.984 1.00 95.50 581 LEU A O 1
ATOM 4653 N N . LEU A 1 582 ? 10.061 -6.184 -39.851 1.00 95.56 582 LEU A N 1
ATOM 4654 C CA . LEU A 1 582 ? 8.876 -6.925 -40.283 1.00 95.56 582 LEU A CA 1
ATOM 4655 C C . LEU A 1 582 ? 9.226 -7.956 -41.361 1.00 95.56 582 LEU A C 1
ATOM 4657 O O . LEU A 1 582 ? 8.719 -9.073 -41.312 1.00 95.56 582 LEU A O 1
ATOM 4661 N N . ARG A 1 583 ? 10.135 -7.633 -42.287 1.00 96.31 583 ARG A N 1
ATOM 4662 C CA . ARG A 1 583 ? 10.654 -8.573 -43.290 1.00 96.31 583 ARG A CA 1
ATOM 4663 C C . ARG A 1 583 ? 11.334 -9.767 -42.628 1.00 96.31 583 ARG A C 1
ATOM 4665 O O . ARG A 1 583 ? 11.050 -10.911 -42.987 1.00 96.31 583 ARG A O 1
ATOM 4672 N N . ARG A 1 584 ? 12.225 -9.518 -41.658 1.00 96.31 584 ARG A N 1
ATOM 4673 C CA . ARG A 1 584 ? 12.919 -10.577 -40.907 1.00 96.31 584 ARG A CA 1
ATOM 4674 C C . ARG A 1 584 ? 11.922 -11.470 -40.172 1.00 96.31 584 ARG A C 1
ATOM 4676 O O . ARG A 1 584 ? 12.028 -12.691 -40.258 1.00 96.31 584 ARG A O 1
ATOM 4683 N N . ALA A 1 585 ? 10.934 -10.870 -39.513 1.00 96.94 585 ALA A N 1
ATOM 4684 C CA . ALA A 1 585 ? 9.896 -11.609 -38.809 1.00 96.94 585 ALA A CA 1
ATOM 4685 C C . ALA A 1 585 ? 8.977 -12.392 -39.753 1.00 96.94 585 ALA A C 1
ATOM 4687 O O . ALA A 1 585 ? 8.673 -13.549 -39.484 1.00 96.94 585 ALA A O 1
ATOM 4688 N N . ALA A 1 586 ? 8.590 -11.821 -40.894 1.00 96.56 586 ALA A N 1
ATOM 4689 C CA . ALA A 1 586 ? 7.801 -12.513 -41.907 1.00 96.56 586 ALA A CA 1
ATOM 4690 C C . ALA A 1 586 ? 8.540 -13.738 -42.461 1.00 96.56 586 ALA A C 1
ATOM 4692 O O . ALA A 1 586 ? 7.933 -14.797 -42.611 1.00 96.56 586 ALA A O 1
ATOM 4693 N N . ALA A 1 587 ? 9.850 -13.628 -42.703 1.00 96.50 587 ALA A N 1
ATOM 4694 C CA . ALA A 1 587 ? 10.673 -14.762 -43.106 1.00 96.50 587 ALA A CA 1
ATOM 4695 C C . ALA A 1 587 ? 10.740 -15.840 -42.007 1.00 96.50 587 ALA A C 1
ATOM 4697 O O . ALA A 1 587 ? 10.497 -17.009 -42.297 1.00 96.50 587 ALA A O 1
ATOM 4698 N N . GLY A 1 588 ? 10.998 -15.449 -40.752 1.00 94.06 588 GLY A N 1
ATOM 4699 C CA . GLY A 1 588 ? 11.055 -16.370 -39.607 1.00 94.06 588 GLY A CA 1
ATOM 4700 C C . GLY A 1 588 ? 9.718 -17.047 -39.280 1.00 94.06 588 GLY A C 1
ATOM 4701 O O . GLY A 1 588 ? 9.696 -18.203 -38.872 1.00 94.06 588 GLY A O 1
ATOM 4702 N N . PHE A 1 589 ? 8.597 -16.361 -39.515 1.00 95.38 589 PHE A N 1
ATOM 4703 C CA . PHE A 1 589 ? 7.242 -16.879 -39.301 1.00 95.38 589 PHE A CA 1
ATOM 4704 C C . PHE A 1 589 ? 6.677 -17.657 -40.509 1.00 95.38 589 PHE A C 1
ATOM 4706 O O . PHE A 1 589 ? 5.614 -18.264 -40.409 1.00 95.38 589 PHE A O 1
ATOM 4713 N N . GLY A 1 590 ? 7.357 -17.645 -41.664 1.00 94.56 590 GLY A N 1
ATOM 4714 C CA . GLY A 1 590 ? 6.924 -18.365 -42.871 1.00 94.56 590 GLY A CA 1
ATOM 4715 C C . GLY A 1 590 ? 5.872 -17.642 -43.728 1.00 94.56 590 GLY A C 1
ATOM 4716 O O . GLY A 1 590 ? 5.101 -18.282 -44.440 1.00 94.56 590 GLY A O 1
ATOM 4717 N N . ARG A 1 591 ? 5.827 -16.305 -43.690 1.00 95.75 591 ARG A N 1
ATOM 4718 C CA . ARG A 1 591 ? 4.905 -15.454 -44.468 1.00 95.75 591 ARG A CA 1
ATOM 4719 C C . ARG A 1 591 ? 5.566 -14.889 -45.725 1.00 95.75 591 ARG A C 1
ATOM 4721 O O . ARG A 1 591 ? 5.930 -13.716 -45.785 1.00 95.75 591 ARG A O 1
ATOM 4728 N N . ALA A 1 592 ? 5.718 -15.738 -46.743 1.00 94.44 592 ALA A N 1
ATOM 4729 C CA . ALA A 1 592 ? 6.355 -15.373 -48.014 1.00 94.44 592 ALA A CA 1
ATOM 4730 C C . ALA A 1 592 ? 5.641 -14.223 -48.751 1.00 94.44 592 ALA A C 1
ATOM 4732 O O . ALA A 1 592 ? 6.293 -13.408 -49.399 1.00 94.44 592 ALA A O 1
ATOM 4733 N N . ASP A 1 593 ? 4.317 -14.129 -48.611 1.00 94.88 593 ASP A N 1
ATOM 4734 C CA . ASP A 1 593 ? 3.500 -13.040 -49.148 1.00 94.88 593 ASP A CA 1
ATOM 4735 C C . ASP A 1 593 ? 3.940 -11.670 -48.611 1.00 94.88 593 ASP A C 1
ATOM 4737 O O . ASP A 1 593 ? 4.119 -10.727 -49.381 1.00 94.88 593 ASP A O 1
ATOM 4741 N N . LEU A 1 594 ? 4.182 -11.582 -47.298 1.00 94.44 594 LEU A N 1
ATOM 4742 C CA . LEU A 1 594 ? 4.650 -10.356 -46.653 1.00 94.44 594 LEU A CA 1
ATOM 4743 C C . LEU A 1 594 ? 6.089 -10.025 -47.050 1.00 94.44 594 LEU A C 1
ATOM 4745 O O . LEU A 1 594 ? 6.386 -8.866 -47.315 1.00 94.44 594 LEU A O 1
ATOM 4749 N N . VAL A 1 595 ? 6.970 -11.027 -47.142 1.00 95.25 595 VAL A N 1
ATOM 4750 C CA . VAL A 1 595 ? 8.368 -10.814 -47.558 1.00 95.25 595 VAL A CA 1
ATOM 4751 C C . VAL A 1 595 ? 8.436 -10.169 -48.943 1.00 95.25 595 VAL A C 1
ATOM 4753 O O . VAL A 1 595 ? 9.112 -9.158 -49.103 1.00 95.25 595 VAL A O 1
ATOM 4756 N N . VAL A 1 596 ? 7.700 -10.705 -49.923 1.00 95.50 596 VAL A N 1
ATOM 4757 C CA . VAL A 1 596 ? 7.692 -10.169 -51.296 1.00 95.50 596 VAL A CA 1
ATOM 4758 C C . VAL A 1 596 ? 7.141 -8.743 -51.339 1.00 95.50 596 VAL A C 1
ATOM 4760 O O . VAL A 1 596 ? 7.706 -7.890 -52.021 1.00 95.50 596 VAL A O 1
ATOM 4763 N N . ALA A 1 597 ? 6.058 -8.468 -50.606 1.00 93.00 597 ALA A N 1
ATOM 4764 C CA . ALA A 1 597 ? 5.457 -7.138 -50.567 1.00 93.00 597 ALA A CA 1
ATOM 4765 C C . ALA A 1 597 ? 6.397 -6.089 -49.945 1.00 93.00 597 ALA A C 1
ATOM 4767 O O . ALA A 1 597 ? 6.510 -4.979 -50.462 1.00 93.00 597 ALA A O 1
ATOM 4768 N N . ILE A 1 598 ? 7.100 -6.453 -48.871 1.00 92.81 598 ILE A N 1
ATOM 4769 C CA . ILE A 1 598 ? 8.051 -5.568 -48.192 1.00 92.81 598 ILE A CA 1
ATOM 4770 C C . ILE A 1 598 ? 9.310 -5.354 -49.039 1.00 92.81 598 ILE A C 1
ATOM 4772 O O . ILE A 1 598 ? 9.774 -4.224 -49.153 1.00 92.81 598 ILE A O 1
ATOM 4776 N N . ASP A 1 599 ? 9.836 -6.403 -49.681 1.00 92.06 599 ASP A N 1
ATOM 4777 C CA . ASP A 1 599 ? 10.984 -6.286 -50.591 1.00 92.06 599 ASP A CA 1
ATOM 4778 C C . ASP A 1 599 ? 10.682 -5.351 -51.761 1.00 92.06 599 ASP A C 1
ATOM 4780 O O . ASP A 1 599 ? 11.511 -4.516 -52.120 1.00 92.06 599 ASP A O 1
ATOM 4784 N N . TRP A 1 600 ? 9.474 -5.442 -52.320 1.00 90.56 600 TRP A N 1
ATOM 4785 C CA . TRP A 1 600 ? 9.020 -4.519 -53.355 1.00 90.56 600 TRP A CA 1
ATOM 4786 C C . TRP A 1 600 ? 9.000 -3.064 -52.871 1.00 90.56 600 TRP A C 1
ATOM 4788 O O . TRP A 1 600 ? 9.401 -2.158 -53.599 1.00 90.56 600 TRP A O 1
ATOM 4798 N N . GLU A 1 601 ? 8.558 -2.829 -51.638 1.00 87.44 601 GLU A N 1
ATOM 4799 C CA . GLU A 1 601 ? 8.519 -1.494 -51.042 1.00 87.44 601 GLU A CA 1
ATOM 4800 C C . GLU A 1 601 ? 9.917 -0.931 -50.743 1.00 87.44 601 GLU A C 1
ATOM 4802 O O . GLU A 1 601 ? 10.184 0.241 -51.017 1.00 87.44 601 GLU A O 1
ATOM 4807 N N . LEU A 1 602 ? 10.835 -1.763 -50.249 1.00 87.44 602 LEU A N 1
ATOM 4808 C CA . LEU A 1 602 ? 12.228 -1.381 -49.995 1.00 87.44 602 LEU A CA 1
ATOM 4809 C C . LEU A 1 602 ? 12.996 -1.033 -51.285 1.00 87.44 602 LEU A C 1
ATOM 4811 O O . LEU A 1 602 ? 13.991 -0.313 -51.233 1.00 87.44 602 LEU A O 1
ATOM 4815 N N . MET A 1 603 ? 12.531 -1.488 -52.455 1.00 84.38 603 MET A N 1
ATOM 4816 C CA . MET A 1 603 ? 13.109 -1.116 -53.754 1.00 84.38 603 MET A CA 1
ATOM 4817 C C . MET A 1 603 ? 12.804 0.331 -54.184 1.00 84.38 603 MET A C 1
ATOM 4819 O O . MET A 1 603 ? 13.425 0.814 -55.139 1.00 84.38 603 MET A O 1
ATOM 4823 N N . ASP A 1 604 ? 11.886 1.048 -53.520 1.00 75.06 604 ASP A N 1
ATOM 4824 C CA . ASP A 1 604 ? 11.642 2.458 -53.833 1.00 75.06 604 ASP A CA 1
ATOM 4825 C C . ASP A 1 604 ? 12.903 3.303 -53.558 1.00 75.06 604 ASP A C 1
ATOM 4827 O O . ASP A 1 604 ? 13.513 3.267 -52.488 1.00 75.06 604 ASP A O 1
ATOM 4831 N N . ARG A 1 605 ? 13.297 4.131 -54.536 1.00 56.69 605 ARG A N 1
ATOM 4832 C CA . ARG A 1 605 ? 14.505 4.983 -54.489 1.00 56.69 605 ARG A CA 1
ATOM 4833 C C . ARG A 1 605 ? 14.489 6.001 -53.346 1.00 56.69 605 ARG A C 1
ATOM 4835 O O . ARG A 1 605 ? 15.508 6.637 -53.086 1.00 56.69 605 ARG A O 1
ATOM 4842 N N . ARG A 1 606 ? 13.334 6.204 -52.715 1.00 58.38 606 ARG A N 1
ATOM 4843 C CA . ARG A 1 606 ? 13.140 7.112 -51.581 1.00 58.38 606 ARG A CA 1
ATOM 4844 C C . ARG A 1 606 ? 13.590 6.502 -50.252 1.00 58.38 606 ARG A C 1
ATOM 4846 O O . ARG A 1 606 ? 14.004 7.268 -49.392 1.00 58.38 606 ARG A O 1
ATOM 4853 N N . SER A 1 607 ? 13.571 5.175 -50.128 1.00 50.66 607 SER A N 1
ATOM 4854 C CA . SER A 1 607 ? 14.055 4.430 -48.956 1.00 50.66 607 SER A CA 1
ATOM 4855 C C . SER A 1 607 ? 15.580 4.241 -48.993 1.00 50.66 607 SER A C 1
ATOM 4857 O O . SER A 1 607 ? 16.241 4.271 -47.972 1.00 50.66 607 SER A O 1
ATOM 4859 N N . ASN A 1 608 ? 16.179 4.178 -50.186 1.00 46.75 608 ASN A N 1
ATOM 4860 C CA . ASN A 1 608 ? 17.620 3.963 -50.406 1.00 46.75 608 ASN A CA 1
ATOM 4861 C C . ASN A 1 608 ? 18.527 5.206 -50.205 1.00 46.75 608 ASN A C 1
ATOM 4863 O O . ASN A 1 608 ? 19.568 5.315 -50.854 1.00 46.75 608 ASN A O 1
ATOM 4867 N N . ARG A 1 609 ? 18.153 6.192 -49.375 1.00 45.03 609 ARG A N 1
ATOM 4868 C CA . ARG A 1 609 ? 18.931 7.448 -49.227 1.00 45.03 609 ARG A CA 1
ATOM 4869 C C . ARG A 1 609 ? 19.936 7.485 -48.073 1.00 45.03 609 ARG A C 1
ATOM 4871 O O . ARG A 1 609 ? 20.538 8.536 -47.862 1.00 45.03 609 ARG A O 1
ATOM 4878 N N . ILE A 1 610 ? 20.177 6.369 -47.392 1.00 43.59 610 ILE A N 1
ATOM 4879 C CA . ILE A 1 610 ? 21.211 6.268 -46.355 1.00 43.59 610 ILE A CA 1
ATOM 4880 C C . ILE A 1 610 ? 22.162 5.117 -46.689 1.00 43.59 610 ILE A C 1
ATOM 4882 O O . ILE A 1 610 ? 22.139 4.088 -46.034 1.00 43.59 610 ILE A O 1
ATOM 4886 N N . TYR A 1 611 ? 22.984 5.301 -47.724 1.00 36.38 611 TYR A N 1
ATOM 4887 C CA . TYR A 1 611 ? 24.339 4.743 -47.833 1.00 36.38 611 TYR A CA 1
ATOM 4888 C C . TYR A 1 611 ? 25.188 5.624 -48.747 1.00 36.38 611 TYR A C 1
ATOM 4890 O O . TYR A 1 611 ? 24.680 6.029 -49.821 1.00 36.38 611 TYR A O 1
#

InterPro domains:
  IPR021773 Trafficking protein particle complex subunit 11 [PF11817] (337-605)